Protein AF-A0A2T4DU81-F1 (afdb_monomer)

Foldseek 3Di:
DDKDALPDDDPVPDLFDWQDWDAAPVRHTQMTDTDPDNPWDWDDQPQKTWIDDPWKIKIKHKDQDDAQLLQVLLVRLLSVLVVCVVVVLWDWAEKEKAFEQLADQHPPPLWRGSVQSNLNSPLNNLCVNCPPCSVVDAFHAYFYWYDNHSMIMMMTMIGNWDKDFFAFPQEAAQQPDDCVLHPGGHHYGQWMWTDDPQWIKIWGHWFWCDGHHDRDDQDPVNGVLSSLVSVQRRFDCVRCVVVVDLAGFAQQQWQEKEKEFADPVCVVLCVVQVCLGYFPNRHYGYYYTHHNDNSIGMIMITMGIQPLTPDDPPDFPWDQDPLRATEAQEEEDAQWQAAPFFWPQDLSNRNQDDGDGDDLVNLLVVLVLLLNYYAHQEYEYHHHANLVDPCSLSSLVSNVVSCRHPFYEYEHCQQRCVVDDPSVLQRHQEYEHEQAPAHGHDPVSVVVNVVSCVVNVHYYHYHYDFWDFRWFDPAFDPDQVLLLVLLSSFNQLRYYWYDDPQWTASHSQLCCLCVVCVLVVHHQDDPDDGSNVQRTHRSPDPCRNVVVSCSSRDSHGRPSSRGTSRSVGDIDGGHTDDPVVSVVSRD

InterPro domains:
  IPR007197 Radical SAM [PF04055] (336-419)
  IPR007197 Radical SAM [SFLDS00029] (332-434)
  IPR013785 Aldolase-type TIM barrel [G3DSA:3.20.20.70] (327-574)
  IPR035959 RutC-like superfamily [G3DSA:3.30.1330.40] (178-309)
  IPR035959 RutC-like superfamily [SSF55298] (200-307)
  IPR049368 Chorismatase FkbO/Hyg5-like, N-terminal [PF21168] (32-158)
  IPR050377 Radical SAM PqqA peptide cyclase/Mycofactocin maturase MftC-like [PTHR11228] (330-419)
  IPR058240 Radical SAM superfamily [SSF102114] (329-511)

Secondary structure (DSSP, 8-state):
-EEEETTS--GGG--SPEEEEEE-TT--EEEEEE-SSS--EEEEETTEEEEE-SSEEEEEEEEE-SS-HHHHHHHHHHHHHHHHHT-TT-EEEEEEEEEETTTSPPSSTTSSSHHHHHHHHHHHHHHHHHGGGTTTSPPPEEEEEEESSSEEEEEEEEESS-EEEE--TTB--GGG--GGG-SS----BSEEEEEETTEEEEEEPPEESEEBTEE--SSHHHHHHHHHHHHHHHHSHHHHGGGT------GGGEEEEEEEES-GGGHHHHHHHHHTTS-TTSEEEEEE--BSSTT--EEEEEEEE-TTS-TTTT--SS-B-TTS-EEES-EEEEEES--SS-BTT-TT-TTTS-S-B--HHHHHHHHHHHHHHEEES-EEEEES-GGG-TTHHHHHHHHHHHT-SS-EEEEE-SSSGGG--HHHHHH-SEEEEEEETTBPPPHHHHHHHHHHHHHHT-EEEEEEESEEE--B-SSPP--HHHHHHHHHH-THHHH-EEEETTEEESSHHHHTHHHHHHHTT---EETTEEHHHHHEEETT-TTHHHHHHHHHH--SPPGGGGGB-TT-SPEEE--BPPHHHHHHHH-

Nearest PDB structures (foldseek):
  7wzv-assembly2_B  TM=9.233E-01  e=2.320E-24  Streptomyces spectabilis
  5a3k-assembly3_C  TM=8.845E-01  e=1.553E-24  Streptomyces hygroscopicus
  4bps-assembly1_A  TM=8.698E-01  e=5.854E-25  Streptomyces hygroscopicus subsp. ascomyceticus
  5ag3-assembly2_B  TM=8.848E-01  e=8.200E-24  Streptomyces hygroscopicus
  2fb2-assembly1_B  TM=7.141E-01  e=2.156E-06  Staphylococcus aureus

Organism: NCBI:txid1046115

Radius of gyration: 25.53 Å; Cα contacts (8 Å, |Δi|>4): 1236; chains: 1; bounding box: 63×50×70 Å

Mean predicted aligned error: 5.42 Å

Sequence (587 aa):
MEFITKSSESIEDIPLKVLRQTRSSESDLVDSWLSETEDVESAKHGVVDLKISPNGLFGEVEVNLSQDLEHHTFSAYEAIFNALHSFPDYQLLRIWNYVPQILAASENPDFKNNYEAFNSGRFKAFKKYFGPQFNTSMMPSASAVGSHSNCLRIEFLAVKSEITFLENKEQTAARNYSEKYGQRPPLFSRGAIYKNLQQTLLISSGTASVVGEDSIYSDLYDQLNQSILNLRILGSQFNLKRYAIDYGFALEDAVLLRTYYKNKEDEDFLRKYLKKLVSPDCKLSFMQADICRDELLVEIEAIFVKKGEFEQNGKEKYTLNDVGKIRTESFELHIAEHCNLRCRDCCNISPLNPQKFMSVAEIEEICKFLKDTIQPDLFKIAGGEPTLHPEIDEIIRVIKHYEIAPQIRVVSNGLLVHRMSEYFWQEIDQLTISNYKSAPVKQRSLDLIKEKAKQYGFVTNVKYVEQFNEIFVKEPFSDPTEIQRIYDDCWMRHRCHIIRNGRFYKCTRAAYMDDYLGILKIDPQLEHSTYSEADGLDITAPDFKEKALHYLNNKKPLDSCRYCLGVSGSLRDNVQLSKKEIKEMVE

Structure (mmCIF, N/CA/C/O backbone):
data_AF-A0A2T4DU81-F1
#
_entry.id   AF-A0A2T4DU81-F1
#
loop_
_atom_site.group_PDB
_atom_site.id
_atom_site.type_symbol
_atom_site.label_atom_id
_atom_site.label_alt_id
_atom_site.label_comp_id
_atom_site.label_asym_id
_atom_site.label_entity_id
_atom_site.label_seq_id
_atom_site.pdbx_PDB_ins_code
_atom_site.Cartn_x
_atom_site.Cartn_y
_atom_site.Cartn_z
_atom_site.occupancy
_atom_site.B_iso_or_equiv
_atom_site.auth_seq_id
_atom_site.auth_comp_id
_atom_site.auth_asym_id
_atom_site.auth_atom_id
_atom_site.pdbx_PDB_model_num
ATOM 1 N N . MET A 1 1 ? -1.756 -16.804 9.131 1.00 64.81 1 MET A N 1
ATOM 2 C CA . MET A 1 1 ? -3.143 -16.315 9.280 1.00 64.81 1 MET A CA 1
ATOM 3 C C . MET A 1 1 ? -3.796 -16.324 7.925 1.00 64.81 1 MET A C 1
ATOM 5 O O . MET A 1 1 ? -3.167 -15.898 6.962 1.00 64.81 1 MET A O 1
ATOM 9 N N . GLU A 1 2 ? -5.029 -16.796 7.876 1.00 70.75 2 GLU A N 1
ATOM 10 C CA . GLU A 1 2 ? -5.852 -16.823 6.674 1.00 70.75 2 GLU A CA 1
ATOM 11 C C . GLU A 1 2 ? -7.103 -15.967 6.901 1.00 70.75 2 GLU A C 1
ATOM 13 O O . GLU A 1 2 ? -7.563 -15.811 8.037 1.00 70.75 2 GLU A O 1
ATOM 18 N N . PHE A 1 3 ? -7.612 -15.360 5.827 1.00 73.69 3 PHE A N 1
ATOM 19 C CA . PHE A 1 3 ? -8.726 -14.418 5.880 1.00 73.69 3 PHE A CA 1
ATOM 20 C C . PHE A 1 3 ? -9.799 -14.804 4.870 1.00 73.69 3 PHE A C 1
ATOM 22 O O . PHE A 1 3 ? -9.515 -15.005 3.688 1.00 73.69 3 PHE A O 1
ATOM 29 N N . ILE A 1 4 ? -11.039 -14.822 5.342 1.00 72.75 4 ILE A N 1
ATOM 30 C CA . ILE A 1 4 ? -12.234 -15.083 4.542 1.00 72.75 4 ILE A CA 1
ATOM 31 C C . ILE A 1 4 ? -13.066 -13.805 4.538 1.00 72.75 4 ILE A C 1
ATOM 33 O O . ILE A 1 4 ? -13.260 -13.201 5.590 1.00 72.75 4 ILE A O 1
ATOM 37 N N . THR A 1 5 ? -13.576 -13.386 3.384 1.00 71.25 5 THR A N 1
ATOM 38 C CA . THR A 1 5 ? -14.564 -12.299 3.283 1.00 71.25 5 THR A CA 1
ATOM 39 C C . THR A 1 5 ? -15.827 -12.808 2.600 1.00 71.25 5 THR A C 1
ATOM 41 O O . THR A 1 5 ? -15.804 -13.867 1.979 1.00 71.25 5 THR A O 1
ATOM 44 N N . LYS A 1 6 ? -16.933 -12.050 2.666 1.00 64.06 6 LYS A N 1
ATOM 45 C CA . LYS A 1 6 ? -18.220 -12.403 2.018 1.00 64.06 6 LYS A CA 1
ATOM 46 C C . LYS A 1 6 ? -18.084 -12.854 0.550 1.00 64.06 6 LYS A C 1
ATOM 48 O O . LYS A 1 6 ? -18.947 -13.556 0.039 1.00 64.06 6 LYS A O 1
ATOM 53 N N . SER A 1 7 ? -17.027 -12.415 -0.135 1.00 54.06 7 SER A N 1
ATOM 54 C CA . SER A 1 7 ? -16.747 -12.704 -1.544 1.00 54.06 7 SER A CA 1
ATOM 55 C C . SER A 1 7 ? -15.852 -13.923 -1.805 1.00 54.06 7 SER A C 1
ATOM 57 O O . SER A 1 7 ? -15.567 -14.194 -2.968 1.00 54.06 7 SER A O 1
ATOM 59 N N . SER A 1 8 ? -15.361 -14.631 -0.784 1.00 52.91 8 SER A N 1
ATOM 60 C CA . SER A 1 8 ? -14.445 -15.765 -0.958 1.00 52.91 8 SER A CA 1
ATOM 61 C C . SER A 1 8 ? -14.829 -16.937 -0.057 1.00 52.91 8 SER A C 1
ATOM 63 O O . SER A 1 8 ? -14.656 -16.806 1.144 1.00 52.91 8 SER A O 1
ATOM 65 N N . GLU A 1 9 ? -15.274 -18.041 -0.666 1.00 52.75 9 GLU A N 1
ATOM 66 C CA . GLU A 1 9 ? -15.401 -19.410 -0.118 1.00 52.75 9 GLU A CA 1
ATOM 67 C C . GLU A 1 9 ? -16.228 -19.613 1.174 1.00 52.75 9 GLU A C 1
ATOM 69 O O . GLU A 1 9 ? -16.434 -18.719 1.993 1.00 52.75 9 GLU A O 1
ATOM 74 N N . SER A 1 10 ? -16.776 -20.823 1.335 1.00 54.06 10 SER A N 1
ATOM 75 C CA . SER A 1 10 ? -17.509 -21.217 2.543 1.00 54.06 10 SER A CA 1
ATOM 76 C C . SER A 1 10 ? -16.526 -21.465 3.688 1.00 54.06 10 SER A C 1
ATOM 78 O O . SER A 1 10 ? -15.567 -22.214 3.526 1.00 54.06 10 SER A O 1
ATOM 80 N N . ILE A 1 11 ? -16.782 -20.884 4.868 1.00 56.00 11 ILE A N 1
ATOM 81 C CA . ILE A 1 11 ? -15.981 -21.115 6.090 1.00 56.00 11 ILE A CA 1
ATOM 82 C C . ILE A 1 11 ? -15.944 -22.610 6.460 1.00 56.00 11 ILE A C 1
ATOM 84 O O . ILE A 1 11 ? -14.992 -23.063 7.087 1.00 56.00 11 ILE A O 1
ATOM 88 N N . GLU A 1 12 ? -16.973 -23.372 6.078 1.00 53.88 12 GLU A N 1
ATOM 89 C CA . GLU A 1 12 ? -17.149 -24.776 6.471 1.00 53.88 12 GLU A CA 1
ATOM 90 C C . GLU A 1 12 ? -16.145 -25.737 5.810 1.00 53.88 12 GLU A C 1
ATOM 92 O O . GLU A 1 12 ? -15.924 -26.823 6.340 1.00 53.88 12 GLU A O 1
ATOM 97 N N . ASP A 1 13 ? -15.490 -25.328 4.717 1.00 55.19 13 ASP A N 1
ATOM 98 C CA . ASP A 1 13 ? -14.557 -26.173 3.957 1.00 55.19 13 A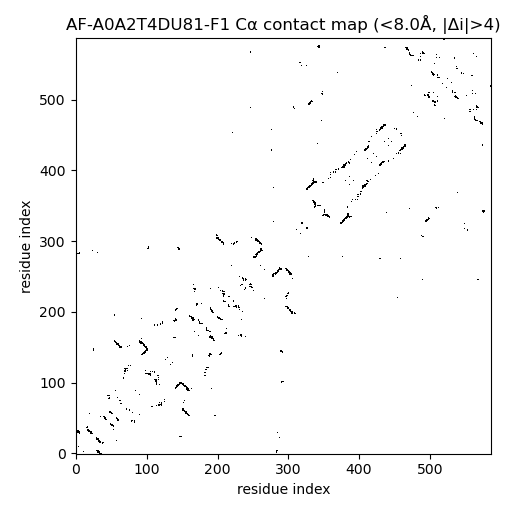SP A CA 1
ATOM 99 C C . ASP A 1 13 ? -13.080 -25.983 4.361 1.00 55.19 13 ASP A C 1
ATOM 101 O O . ASP A 1 13 ? -12.195 -26.654 3.825 1.00 55.19 13 ASP A O 1
ATOM 105 N N . ILE A 1 14 ? -12.787 -25.083 5.312 1.00 61.78 14 ILE A N 1
ATOM 106 C CA . ILE A 1 14 ? -11.414 -24.740 5.711 1.00 61.78 14 ILE A CA 1
ATOM 107 C C . ILE A 1 14 ? -11.088 -25.379 7.074 1.00 61.78 14 ILE A C 1
ATOM 109 O O . ILE A 1 14 ? -11.795 -25.133 8.051 1.00 61.78 14 ILE A O 1
ATOM 113 N N . PRO A 1 15 ? -10.003 -26.174 7.190 1.00 62.03 15 PRO A N 1
ATOM 114 C CA . PRO A 1 15 ? -9.690 -26.919 8.415 1.00 62.03 15 PRO A CA 1
ATOM 115 C C . PRO A 1 15 ? -9.264 -26.030 9.601 1.00 62.03 15 PRO A C 1
ATOM 117 O O . PRO A 1 15 ? -9.245 -26.481 10.745 1.00 62.03 15 PRO A O 1
ATOM 120 N N . LEU A 1 16 ? -8.953 -24.752 9.358 1.00 75.94 16 LEU A N 1
ATOM 121 C CA . LEU A 1 16 ? -8.487 -23.809 10.376 1.00 75.94 16 LEU A CA 1
ATOM 122 C C . LEU A 1 16 ? -9.626 -23.272 11.256 1.00 75.94 16 LEU A C 1
ATOM 124 O O . LEU A 1 16 ? -10.734 -22.988 10.801 1.00 75.94 16 LEU A O 1
ATOM 128 N N . LYS A 1 17 ? -9.337 -23.053 12.544 1.00 81.12 17 LYS A N 1
ATOM 129 C CA . LYS A 1 17 ? -10.319 -22.524 13.502 1.00 81.12 17 LYS A CA 1
ATOM 130 C C . LYS A 1 17 ? -10.507 -21.015 13.349 1.00 81.12 17 LYS A C 1
ATOM 132 O O . LYS A 1 17 ? -9.543 -20.253 13.284 1.00 81.12 17 LYS A O 1
ATOM 137 N N . VAL A 1 18 ? -11.761 -20.564 13.387 1.00 81.44 18 VAL A N 1
ATOM 138 C CA . VAL A 1 18 ? -12.114 -19.135 13.386 1.00 81.44 18 VAL A CA 1
ATOM 139 C C . VAL A 1 18 ? -11.687 -18.495 14.708 1.00 81.44 18 VAL A C 1
ATOM 141 O O . VAL A 1 18 ? -12.237 -18.819 15.762 1.00 81.44 18 VAL A O 1
ATOM 144 N N . LEU A 1 19 ? -10.768 -17.530 14.658 1.00 83.00 19 LEU A N 1
ATOM 145 C CA . LEU A 1 19 ? -10.415 -16.685 15.802 1.00 83.00 19 LEU A CA 1
ATOM 146 C C . LEU A 1 19 ? -11.426 -15.551 15.955 1.00 83.00 19 LEU A C 1
ATOM 148 O O . LEU A 1 19 ? -12.048 -15.395 17.000 1.00 83.00 19 LEU A O 1
ATOM 152 N N . ARG A 1 20 ? -11.678 -14.823 14.874 1.00 85.44 20 ARG A N 1
ATOM 153 C CA . ARG A 1 20 ? -12.503 -13.616 14.884 1.00 85.44 20 ARG A CA 1
ATOM 154 C C . ARG A 1 20 ? -13.483 -13.651 13.728 1.00 85.44 20 ARG A C 1
ATOM 156 O O . ARG A 1 20 ? -13.093 -14.010 12.622 1.00 85.44 20 ARG A O 1
ATOM 163 N N . GLN A 1 21 ? -14.719 -13.231 13.968 1.00 84.50 21 GLN A N 1
ATOM 164 C CA . GLN A 1 21 ? -15.744 -13.116 12.938 1.00 84.50 21 GLN A CA 1
ATOM 165 C C . GLN A 1 21 ? -16.418 -11.754 13.049 1.00 84.50 21 GLN A C 1
ATOM 167 O O . GLN A 1 21 ? -16.927 -11.390 14.101 1.00 84.50 21 GLN A O 1
ATOM 172 N N . THR A 1 22 ? -16.437 -10.997 11.957 1.00 83.38 22 THR A N 1
ATOM 173 C CA . THR A 1 22 ? -17.190 -9.744 11.879 1.00 83.38 22 THR A CA 1
ATOM 174 C C . THR A 1 22 ? -18.425 -9.955 11.036 1.00 83.38 22 THR A C 1
ATOM 176 O O . THR A 1 22 ? -18.355 -10.505 9.936 1.00 83.38 22 THR A O 1
ATOM 179 N N . ARG A 1 23 ? -19.555 -9.485 11.555 1.00 79.88 23 ARG A N 1
ATOM 180 C CA . ARG A 1 23 ? -20.828 -9.447 10.845 1.00 79.88 23 ARG A CA 1
ATOM 181 C C . ARG A 1 23 ? -21.338 -8.015 10.749 1.00 79.88 23 ARG A C 1
ATOM 183 O O . ARG A 1 23 ? -21.015 -7.189 11.605 1.00 79.88 23 ARG A O 1
ATOM 190 N N . SER A 1 24 ? -22.102 -7.733 9.701 1.00 76.50 24 SER A N 1
ATOM 191 C CA . SER A 1 24 ? -22.822 -6.471 9.548 1.00 76.50 24 SER A CA 1
ATOM 192 C C . SER A 1 24 ? -23.997 -6.400 10.531 1.00 76.50 24 SER A C 1
ATOM 194 O O . SER A 1 24 ? -24.346 -7.389 11.180 1.00 76.50 24 SER A O 1
ATOM 196 N N . SER A 1 25 ? -24.643 -5.236 10.618 1.00 65.94 25 SER A N 1
ATOM 197 C CA . SER A 1 25 ? -25.899 -5.059 11.362 1.00 65.94 25 SER A CA 1
ATOM 198 C C . SER A 1 25 ? -27.024 -5.978 10.866 1.00 65.94 25 SER A C 1
ATOM 200 O O . SER A 1 25 ? -27.863 -6.400 11.655 1.00 65.94 25 SER A O 1
ATOM 202 N N . GLU A 1 26 ? -27.008 -6.348 9.584 1.00 64.62 26 GLU A N 1
ATOM 203 C CA . GLU A 1 26 ? -27.942 -7.295 8.958 1.00 64.62 26 GLU A CA 1
ATOM 204 C C . GLU A 1 26 ? -27.509 -8.767 9.150 1.00 64.62 26 GLU A C 1
ATOM 206 O O . GLU A 1 26 ? -28.077 -9.674 8.553 1.00 64.62 26 GLU A O 1
ATOM 211 N N . SER A 1 27 ? -26.515 -9.026 10.013 1.00 69.56 27 SER A N 1
ATOM 212 C CA . SER A 1 27 ? -25.941 -10.348 10.325 1.00 69.56 27 SER A CA 1
ATOM 213 C C . SER A 1 27 ? -25.173 -11.041 9.190 1.00 69.56 27 SER A C 1
ATOM 215 O O . SER A 1 27 ? -24.688 -12.166 9.373 1.00 69.56 27 SER A O 1
ATOM 217 N N . ASP A 1 28 ? -24.966 -10.367 8.058 1.00 77.69 28 ASP A N 1
ATOM 218 C CA . ASP A 1 28 ? -24.117 -10.863 6.977 1.00 77.69 28 ASP A CA 1
ATOM 219 C C . ASP A 1 28 ? -22.659 -10.962 7.424 1.00 77.69 28 ASP A C 1
ATOM 221 O O . ASP A 1 28 ? -22.136 -10.058 8.075 1.00 77.69 28 ASP A O 1
ATOM 225 N N . LEU A 1 29 ? -21.969 -12.033 7.027 1.00 81.56 29 LEU A N 1
ATOM 226 C CA . LEU A 1 29 ? -20.525 -12.141 7.215 1.00 81.56 29 LEU A CA 1
ATOM 227 C C . LEU A 1 29 ? -19.815 -11.004 6.466 1.00 81.56 29 LEU A C 1
ATOM 229 O O . LEU A 1 29 ? -19.976 -10.865 5.257 1.00 81.56 29 LEU A O 1
ATOM 233 N N . VAL A 1 30 ? -18.998 -10.236 7.182 1.00 83.19 30 VAL A N 1
ATOM 234 C CA . VAL A 1 30 ? -18.098 -9.223 6.616 1.00 83.19 30 VAL A CA 1
ATOM 235 C C . VAL A 1 30 ? -16.747 -9.878 6.341 1.00 83.19 30 VAL A C 1
ATOM 237 O O . VAL A 1 30 ? -16.334 -10.002 5.186 1.00 83.19 30 VAL A O 1
ATOM 240 N N . ASP A 1 31 ? -16.108 -10.385 7.398 1.00 84.38 31 ASP A N 1
ATOM 241 C CA . ASP A 1 31 ? -14.886 -11.176 7.302 1.00 84.38 31 ASP A CA 1
ATOM 242 C C . ASP A 1 31 ? -14.674 -12.108 8.502 1.00 84.38 31 ASP A C 1
ATOM 244 O O . ASP A 1 31 ? -15.352 -12.023 9.529 1.00 84.38 31 ASP A O 1
ATOM 248 N N . SER A 1 32 ? -13.749 -13.049 8.346 1.00 83.94 32 SER A N 1
ATOM 249 C CA . SER A 1 32 ? -13.285 -13.949 9.395 1.00 83.94 32 SER A CA 1
ATOM 250 C C . SER A 1 32 ? -11.775 -14.104 9.344 1.00 83.94 32 SER A C 1
ATOM 252 O O . SER A 1 32 ? -11.180 -14.187 8.271 1.00 83.94 32 SER A O 1
ATOM 254 N N . TRP A 1 33 ? -11.168 -14.129 10.525 1.00 87.25 33 TRP A N 1
ATOM 255 C CA . TRP A 1 33 ? -9.744 -14.367 10.706 1.00 87.25 33 TRP A CA 1
ATOM 256 C C . TRP A 1 33 ? -9.580 -15.775 11.244 1.00 87.25 33 TRP A C 1
ATOM 258 O O . TRP A 1 33 ? -10.132 -16.108 12.299 1.00 87.25 33 TRP A O 1
ATOM 268 N N . LEU A 1 34 ? -8.824 -16.586 10.522 1.00 83.00 34 LEU A N 1
ATOM 269 C CA . LEU A 1 34 ? -8.538 -17.956 10.904 1.00 83.00 34 LEU A CA 1
ATOM 270 C C . LEU A 1 34 ? -7.192 -18.034 11.615 1.00 83.00 34 LEU A C 1
ATOM 272 O O . LEU A 1 34 ? -6.247 -17.303 11.285 1.00 83.00 34 LEU A O 1
ATOM 276 N N . SER A 1 35 ? -7.114 -18.938 12.587 1.00 81.06 35 SER A N 1
ATOM 277 C CA . SER A 1 35 ? -5.862 -19.262 13.256 1.00 81.06 35 SER A CA 1
ATOM 278 C C . SER A 1 35 ? -4.869 -19.867 12.274 1.00 81.06 35 SER A C 1
ATOM 280 O O . SER A 1 35 ? -5.226 -20.458 11.263 1.00 81.06 35 SER A O 1
ATOM 282 N N . GLU A 1 36 ? -3.592 -19.703 12.580 1.00 76.12 36 GLU A N 1
ATOM 283 C CA . GLU A 1 36 ? -2.492 -20.403 11.937 1.00 76.12 36 GLU A CA 1
ATOM 284 C C . GLU A 1 36 ? -2.455 -21.913 12.228 1.00 76.12 36 GLU A C 1
ATOM 286 O O . GLU A 1 36 ? -1.685 -22.619 11.581 1.00 76.12 36 GLU A O 1
ATOM 291 N N . THR A 1 37 ? -3.245 -22.399 13.191 1.00 77.44 37 THR A N 1
ATOM 292 C CA . THR A 1 37 ? -3.312 -23.806 13.606 1.00 77.44 37 THR A CA 1
ATOM 293 C C . THR A 1 37 ? -4.755 -24.242 13.889 1.00 77.44 37 THR A C 1
ATOM 295 O O . THR A 1 37 ? -5.669 -23.426 14.028 1.00 77.44 37 THR A O 1
ATOM 298 N N . GLU A 1 38 ? -4.967 -25.550 13.984 1.00 81.94 38 GLU A N 1
ATOM 299 C CA . GLU A 1 38 ? -6.204 -26.144 14.494 1.00 81.94 38 GLU A CA 1
ATOM 300 C C . GLU A 1 38 ? -6.274 -26.110 16.034 1.00 81.94 38 GLU A C 1
ATOM 302 O O . GLU A 1 38 ? -7.366 -26.190 16.604 1.00 81.94 38 GLU A O 1
ATOM 307 N N . ASP A 1 39 ? -5.127 -25.929 16.701 1.00 85.50 39 ASP A N 1
ATOM 308 C CA . ASP A 1 39 ? -4.973 -25.907 18.159 1.00 85.50 39 ASP A CA 1
ATOM 309 C C . ASP A 1 39 ? -5.425 -24.565 18.759 1.00 85.50 39 ASP A C 1
ATOM 311 O O . ASP A 1 39 ? -4.612 -23.724 19.155 1.00 85.50 39 ASP A O 1
ATOM 315 N N . VAL A 1 40 ? -6.742 -24.353 18.809 1.00 88.56 40 VAL A N 1
ATOM 316 C CA . VAL A 1 40 ? -7.354 -23.173 19.435 1.00 88.56 40 VAL A CA 1
ATOM 317 C C . VAL A 1 40 ? -8.243 -23.581 20.606 1.00 88.56 40 VAL A C 1
ATOM 319 O O . VAL A 1 40 ? -9.269 -24.237 20.424 1.00 88.56 40 VAL A O 1
ATOM 322 N N . GLU A 1 41 ? -7.884 -23.137 21.808 1.00 92.00 41 GLU A N 1
ATOM 323 C CA . GLU A 1 41 ? -8.688 -23.300 23.022 1.00 92.00 41 GLU A CA 1
ATOM 324 C C . GLU A 1 41 ? -9.630 -22.104 23.207 1.00 92.00 41 GLU A C 1
ATOM 326 O O . GLU A 1 41 ? -9.255 -20.961 22.953 1.00 92.00 41 GLU A O 1
ATOM 331 N N . SER A 1 42 ? -10.861 -22.353 23.659 1.00 93.56 42 SER A N 1
ATOM 332 C CA . SER A 1 42 ? -11.795 -21.296 24.064 1.00 93.56 42 SER A CA 1
ATOM 333 C C . SER A 1 42 ? -11.871 -21.220 25.585 1.00 93.56 42 SER A C 1
ATOM 335 O O . SER A 1 42 ? -12.065 -22.238 26.245 1.00 93.56 42 SER A O 1
ATOM 337 N N . ALA A 1 43 ? -11.764 -20.014 26.133 1.00 94.31 43 ALA A N 1
ATOM 338 C CA . ALA A 1 43 ? -11.831 -19.755 27.567 1.00 94.31 43 ALA A CA 1
ATOM 339 C C . ALA A 1 43 ? -12.683 -18.512 27.853 1.00 94.31 43 ALA A C 1
ATOM 341 O O . ALA A 1 43 ? -12.992 -17.733 26.953 1.00 94.31 43 ALA A O 1
ATOM 342 N N . LYS A 1 44 ? -13.055 -18.305 29.118 1.00 95.12 44 LYS A N 1
ATOM 343 C CA . LYS A 1 44 ? -13.755 -17.097 29.565 1.00 95.12 44 LYS A CA 1
ATOM 344 C C . LYS A 1 44 ? -13.104 -16.564 30.835 1.00 95.12 44 LYS A C 1
ATOM 346 O O . LYS A 1 44 ? -12.881 -17.322 31.776 1.00 95.12 44 LYS A O 1
ATOM 351 N N . HIS A 1 45 ? -12.822 -15.266 30.875 1.00 94.62 45 HIS A N 1
ATOM 352 C CA . HIS A 1 45 ? -12.267 -14.585 32.043 1.00 94.62 45 HIS A CA 1
ATOM 353 C C . HIS A 1 45 ? -13.189 -13.432 32.459 1.00 94.62 45 HIS A C 1
ATOM 355 O O . HIS A 1 45 ? -13.125 -12.321 31.930 1.00 94.62 45 HIS A O 1
ATOM 361 N N . GLY A 1 46 ? -14.084 -13.701 33.413 1.00 93.88 46 GLY A N 1
ATOM 362 C CA . GLY A 1 46 ? -15.153 -12.769 33.772 1.00 93.88 46 GLY A CA 1
ATOM 363 C C . GLY A 1 46 ? -16.120 -12.573 32.602 1.00 93.88 46 GLY A C 1
ATOM 364 O O . GLY A 1 46 ? -16.789 -13.517 32.189 1.00 93.88 46 GLY A O 1
ATOM 365 N N . VAL A 1 47 ? -16.184 -11.351 32.068 1.00 94.81 47 VAL A N 1
ATOM 366 C CA . VAL A 1 47 ? -17.009 -11.001 30.894 1.00 94.81 47 VAL A CA 1
ATOM 367 C C . VAL A 1 47 ? -16.258 -11.115 29.563 1.00 94.81 47 VAL A C 1
ATOM 369 O O . VAL A 1 47 ? -16.857 -10.881 28.523 1.00 94.81 47 VAL A O 1
ATOM 372 N N . VAL A 1 48 ? -14.965 -11.454 29.593 1.00 97.50 48 VAL A N 1
ATOM 373 C CA . VAL A 1 48 ? -14.126 -11.565 28.394 1.00 97.50 48 VAL A CA 1
ATOM 374 C C . VAL A 1 48 ? -14.182 -12.988 27.858 1.00 97.50 48 VAL A C 1
ATOM 376 O O . VAL A 1 48 ? -13.778 -13.919 28.558 1.00 97.50 48 VAL A O 1
ATOM 379 N N . ASP A 1 49 ? -14.639 -13.153 26.623 1.00 96.88 49 ASP A N 1
ATOM 380 C CA . ASP A 1 49 ? -14.526 -14.407 25.883 1.00 96.88 49 ASP A CA 1
ATOM 381 C C . ASP A 1 49 ? -13.173 -14.440 25.162 1.00 96.88 49 ASP A C 1
ATOM 383 O O . ASP A 1 49 ? -12.753 -13.450 24.565 1.00 96.88 49 ASP A O 1
ATOM 387 N N . LEU A 1 50 ? -12.455 -15.557 25.267 1.00 96.31 50 LEU A N 1
ATOM 388 C CA . LEU A 1 50 ? -11.071 -15.698 24.821 1.00 96.31 50 LEU A CA 1
ATOM 389 C C . LEU A 1 50 ? -10.924 -16.883 23.872 1.00 96.31 50 LEU A C 1
ATOM 391 O O . LEU A 1 50 ? -11.499 -17.950 24.091 1.00 96.31 50 LEU A O 1
ATOM 395 N N . LYS A 1 51 ? -10.077 -16.709 22.859 1.00 94.75 51 LYS A N 1
ATOM 396 C CA . LYS A 1 51 ? -9.549 -17.784 22.020 1.00 94.75 51 LYS A CA 1
ATOM 397 C C . LYS A 1 51 ? -8.031 -17.754 22.047 1.00 94.75 51 LYS A C 1
ATOM 399 O O . LYS A 1 51 ? -7.414 -16.727 21.762 1.00 94.75 51 LYS A O 1
ATOM 404 N N . ILE A 1 52 ? -7.443 -18.888 22.392 1.00 92.00 52 ILE A N 1
ATOM 405 C CA . ILE A 1 52 ? -6.025 -19.030 22.698 1.00 92.00 52 ILE A CA 1
ATOM 406 C C . ILE A 1 52 ? -5.416 -19.961 21.658 1.00 92.00 52 ILE A C 1
ATOM 408 O O . ILE A 1 52 ? -5.850 -21.097 21.513 1.00 92.00 52 ILE A O 1
ATOM 412 N N . SER A 1 53 ? -4.406 -19.472 20.951 1.00 87.50 53 SER A N 1
ATOM 413 C CA . SER A 1 53 ? -3.584 -20.238 20.011 1.00 87.50 53 SER A CA 1
ATOM 414 C C . SER A 1 53 ? -2.113 -20.172 20.449 1.00 87.50 53 SER A C 1
ATOM 416 O O . SER A 1 53 ? -1.771 -19.360 21.315 1.00 87.50 53 SER A O 1
ATOM 418 N N . PRO A 1 54 ? -1.200 -20.972 19.873 1.00 82.50 54 PRO A N 1
ATOM 419 C CA . PRO A 1 54 ? 0.212 -20.950 20.247 1.00 82.50 54 PRO A CA 1
ATOM 420 C C . PRO A 1 54 ? 0.880 -19.572 20.119 1.00 82.50 54 PRO A C 1
ATOM 422 O O . PRO A 1 54 ? 1.725 -19.243 20.963 1.00 82.50 54 PRO A O 1
ATOM 425 N N . ASN A 1 55 ? 0.496 -18.765 19.116 1.00 80.56 55 ASN A N 1
ATOM 426 C CA . ASN A 1 55 ? 1.129 -17.469 18.825 1.00 80.56 55 ASN A CA 1
ATOM 427 C C . ASN A 1 55 ? 0.226 -16.250 19.057 1.00 80.56 55 ASN A C 1
ATOM 429 O O . ASN A 1 55 ? 0.716 -15.118 19.002 1.00 80.56 55 ASN A O 1
ATOM 433 N N . GLY A 1 56 ? -1.064 -16.450 19.333 1.00 89.44 56 GLY A N 1
ATOM 434 C CA . GLY A 1 56 ? -2.032 -15.364 19.461 1.00 89.44 56 GLY A CA 1
ATOM 435 C C . GLY A 1 56 ? -3.101 -15.613 20.521 1.00 89.44 56 GLY A C 1
ATOM 436 O O . GLY A 1 56 ? -3.592 -16.728 20.689 1.00 89.44 56 GLY A O 1
ATOM 437 N N . LEU A 1 57 ? -3.485 -14.538 21.199 1.00 93.69 57 LEU A N 1
ATOM 438 C CA . LEU A 1 57 ? -4.618 -14.465 22.110 1.00 93.69 57 LEU A CA 1
ATOM 439 C C . LEU A 1 57 ? -5.627 -13.481 21.522 1.00 93.69 57 LEU A C 1
ATOM 441 O O . LEU A 1 57 ? -5.350 -12.284 21.433 1.00 93.69 57 LEU A O 1
ATOM 445 N N . PHE A 1 58 ? -6.782 -13.987 21.111 1.00 95.75 58 PHE A N 1
ATOM 446 C CA . PHE A 1 58 ? -7.911 -13.164 20.701 1.00 95.75 58 PHE A CA 1
ATOM 447 C C . PHE A 1 58 ? -8.910 -13.071 21.851 1.00 95.75 58 PHE A C 1
ATOM 449 O O . PHE A 1 58 ? -9.162 -14.068 22.529 1.00 95.75 58 PHE A O 1
ATOM 456 N N . GLY A 1 59 ? -9.498 -11.898 22.055 1.00 96.12 59 GLY A N 1
ATOM 457 C CA . GLY A 1 59 ? -10.554 -11.738 23.041 1.00 96.12 59 GLY A CA 1
ATOM 458 C C . GLY A 1 59 ? -11.615 -10.736 22.632 1.00 96.12 59 GLY A C 1
ATOM 459 O O . GLY A 1 59 ? -11.369 -9.837 21.828 1.00 96.12 59 GLY A O 1
ATOM 460 N N . GLU A 1 60 ? -12.794 -10.902 23.212 1.00 96.81 60 GLU A N 1
ATOM 461 C CA . GLU A 1 60 ? -13.972 -10.090 22.943 1.00 96.81 60 GLU A CA 1
ATOM 462 C C . GLU A 1 60 ? -14.726 -9.796 24.241 1.00 96.81 60 GLU A C 1
ATOM 464 O O . GLU A 1 60 ? -14.844 -10.644 25.128 1.00 96.81 60 GLU A O 1
ATOM 469 N N . VAL A 1 61 ? -15.224 -8.568 24.349 1.00 96.56 61 VAL A N 1
ATOM 470 C CA . VAL A 1 61 ? -16.166 -8.128 25.377 1.00 96.56 61 VAL A CA 1
ATOM 471 C C . VAL A 1 61 ? -17.318 -7.417 24.687 1.00 96.56 61 VAL A C 1
ATOM 473 O O . VAL A 1 61 ? -17.096 -6.485 23.911 1.00 96.56 61 VAL A O 1
ATOM 476 N N . GLU A 1 62 ? -18.543 -7.802 25.030 1.00 94.75 62 GLU A N 1
ATOM 477 C CA . GLU A 1 62 ? -19.757 -7.100 24.627 1.00 94.75 62 GLU A CA 1
ATOM 478 C C . GLU A 1 62 ? -20.518 -6.607 25.862 1.00 94.75 62 GLU A C 1
ATOM 480 O O . GLU A 1 62 ? -20.753 -7.352 26.815 1.00 94.75 62 GLU A O 1
ATOM 485 N N . VAL A 1 63 ? -20.894 -5.328 25.853 1.00 92.69 63 VAL A N 1
ATOM 486 C CA . VAL A 1 63 ? -21.600 -4.669 26.953 1.00 92.69 63 VAL A CA 1
ATOM 487 C C . VAL A 1 63 ? -22.838 -3.965 26.414 1.00 92.69 63 VAL A C 1
ATOM 489 O O . VAL A 1 63 ? -22.728 -3.023 25.631 1.00 92.69 63 VAL A O 1
ATOM 492 N N . ASN A 1 64 ? -24.021 -4.392 26.859 1.00 90.00 64 ASN A N 1
ATOM 493 C CA . ASN A 1 64 ? -25.274 -3.687 26.587 1.00 90.00 64 ASN A CA 1
ATOM 494 C C . ASN A 1 64 ? -25.270 -2.326 27.288 1.00 90.00 64 ASN A C 1
ATOM 496 O O . ASN A 1 64 ? -25.051 -2.261 28.499 1.00 90.00 64 ASN A O 1
ATOM 500 N N . LEU A 1 65 ? -25.548 -1.249 26.554 1.00 82.88 65 LEU A N 1
ATOM 501 C CA . LEU A 1 65 ? -25.673 0.065 27.166 1.00 82.88 65 LEU A CA 1
ATOM 502 C C . LEU A 1 65 ? -26.988 0.198 27.931 1.00 82.88 65 LEU A C 1
ATOM 504 O O . LEU A 1 65 ? -28.065 -0.093 27.406 1.00 82.88 65 LEU A O 1
ATOM 508 N N . SER A 1 66 ? -26.879 0.693 29.162 1.00 71.62 66 SER A N 1
ATOM 509 C CA . SER A 1 66 ? -28.005 1.229 29.926 1.00 71.62 66 SER A CA 1
ATOM 510 C C . SER A 1 66 ? -27.983 2.760 29.871 1.00 71.62 66 SER A C 1
ATOM 512 O O . SER A 1 66 ? -28.776 3.330 29.133 1.00 71.62 66 SER A O 1
ATOM 514 N N . GLN A 1 67 ? -27.048 3.394 30.592 1.00 70.38 67 GLN A N 1
ATOM 515 C CA . GLN A 1 67 ? -26.698 4.828 30.595 1.00 70.38 67 GLN A CA 1
ATOM 516 C C . GLN A 1 67 ? -25.204 4.970 30.966 1.00 70.38 67 GLN A C 1
ATOM 518 O O . GLN A 1 67 ? -24.642 4.041 31.538 1.00 70.38 67 GLN A O 1
ATOM 523 N N . ASP A 1 68 ? -24.544 6.093 30.670 1.00 87.50 68 ASP A N 1
ATOM 524 C CA . ASP A 1 68 ? -23.110 6.333 30.974 1.00 87.50 68 ASP A CA 1
ATOM 525 C C . ASP A 1 68 ? -22.117 5.429 30.199 1.00 87.50 68 ASP A C 1
ATOM 527 O O . ASP A 1 68 ? -21.523 4.470 30.710 1.00 87.50 68 ASP A O 1
ATOM 531 N N . LEU A 1 69 ? -21.907 5.763 28.922 1.00 93.62 69 LEU A N 1
ATOM 532 C CA . LEU A 1 69 ? -20.936 5.093 28.048 1.00 93.62 69 LEU A CA 1
ATOM 533 C C . LEU A 1 69 ? -19.491 5.185 28.572 1.00 93.62 69 LEU A C 1
ATOM 535 O O . LEU A 1 69 ? -18.696 4.274 28.328 1.00 93.62 69 LEU A O 1
ATOM 539 N N . GLU A 1 70 ? -19.135 6.248 29.298 1.00 96.06 70 GLU A N 1
ATOM 540 C CA . GLU A 1 70 ? -17.788 6.414 29.847 1.00 96.06 70 GLU A CA 1
ATOM 541 C C . GLU A 1 70 ? -17.481 5.304 30.860 1.00 96.06 70 GLU A C 1
ATOM 543 O O . GLU A 1 70 ? -16.445 4.635 30.765 1.00 96.06 70 GLU A O 1
ATOM 548 N N . HIS A 1 71 ? -18.401 5.070 31.799 1.00 95.44 71 HIS A N 1
ATOM 549 C CA . HIS A 1 71 ? -18.259 4.031 32.811 1.00 95.44 71 HIS A CA 1
ATOM 550 C C . HIS A 1 71 ? -18.240 2.625 32.205 1.00 95.44 71 HIS A C 1
ATOM 552 O O . HIS A 1 71 ? -17.370 1.819 32.545 1.00 95.44 71 HIS A O 1
ATOM 558 N N . HIS A 1 72 ? -19.150 2.331 31.271 1.00 95.94 72 HIS A N 1
ATOM 559 C CA . HIS A 1 72 ? -19.184 1.028 30.599 1.00 95.94 72 HIS A CA 1
ATOM 560 C C . HIS A 1 72 ? -17.895 0.769 29.810 1.00 95.94 72 HIS A C 1
ATOM 562 O O . HIS A 1 72 ? -17.343 -0.330 29.874 1.00 95.94 72 HIS A O 1
ATOM 568 N N . THR A 1 73 ? -17.361 1.796 29.141 1.00 97.62 73 THR A N 1
ATOM 569 C CA . THR A 1 73 ? -16.075 1.699 28.442 1.00 97.62 73 THR A CA 1
ATOM 570 C C . THR A 1 73 ? -14.932 1.423 29.417 1.00 97.62 73 THR A C 1
ATOM 572 O O . THR A 1 73 ? -14.122 0.529 29.172 1.00 97.62 73 THR A O 1
ATOM 575 N N . PHE A 1 74 ? -14.865 2.151 30.536 1.00 98.00 74 PHE A N 1
ATOM 576 C CA . PHE A 1 74 ? -13.835 1.940 31.555 1.00 98.00 74 PHE A CA 1
ATOM 577 C C . PHE A 1 74 ? -13.849 0.500 32.090 1.00 98.00 74 PHE A C 1
ATOM 579 O O . PHE A 1 74 ? -12.815 -0.169 32.087 1.00 98.00 74 PHE A O 1
ATOM 586 N N . SER A 1 75 ? -15.026 0.013 32.486 1.00 97.25 75 SER A N 1
ATOM 587 C CA . SER A 1 75 ? -15.221 -1.330 33.039 1.00 97.25 75 SER A CA 1
ATOM 588 C C . SER A 1 75 ? -14.891 -2.435 32.028 1.00 97.25 75 SER A C 1
ATOM 590 O O . SER A 1 75 ? -14.248 -3.422 32.387 1.00 97.25 75 SER A O 1
ATOM 592 N N . ALA A 1 76 ? -15.261 -2.261 30.754 1.00 97.81 76 ALA A N 1
ATOM 593 C CA . ALA A 1 76 ? -14.940 -3.212 29.689 1.00 97.81 76 ALA A CA 1
ATOM 594 C C . ALA A 1 76 ? -13.424 -3.318 29.449 1.00 97.81 76 ALA A C 1
ATOM 596 O O . ALA A 1 76 ? -12.875 -4.420 29.402 1.00 97.81 76 ALA A O 1
ATOM 597 N N . TYR A 1 77 ? -12.726 -2.181 29.368 1.00 98.56 77 TYR A N 1
ATOM 598 C CA . TYR A 1 77 ? -11.268 -2.175 29.240 1.00 98.56 77 TYR A CA 1
ATOM 599 C C . TYR A 1 77 ? -10.571 -2.748 30.479 1.00 98.56 77 TYR A C 1
ATOM 601 O O . TYR A 1 77 ? -9.594 -3.479 30.339 1.00 98.56 77 TYR A O 1
ATOM 609 N N . GLU A 1 78 ? -11.068 -2.469 31.687 1.00 98.00 78 GLU A N 1
ATOM 610 C CA . GLU A 1 78 ? -10.528 -3.072 32.908 1.00 98.00 78 GLU A CA 1
ATOM 611 C C . GLU A 1 78 ? -10.676 -4.601 32.897 1.00 98.00 78 GLU A C 1
ATOM 613 O O . GLU A 1 78 ? -9.734 -5.307 33.258 1.00 98.00 78 GLU A O 1
ATOM 618 N N . ALA A 1 79 ? -11.809 -5.128 32.424 1.00 98.00 79 ALA A N 1
ATOM 619 C CA . ALA A 1 79 ? -11.995 -6.567 32.261 1.00 98.00 79 ALA A CA 1
ATOM 620 C C . ALA A 1 79 ? -10.978 -7.172 31.278 1.00 98.00 79 ALA A C 1
ATOM 622 O O . ALA A 1 79 ? -10.375 -8.200 31.591 1.00 98.00 79 ALA A O 1
ATOM 623 N N . ILE A 1 80 ? -10.732 -6.510 30.139 1.00 98.19 80 ILE A N 1
ATOM 624 C CA . ILE A 1 80 ? -9.716 -6.922 29.154 1.00 98.19 80 ILE A CA 1
ATOM 625 C C . ILE A 1 80 ? -8.320 -6.941 29.784 1.00 98.19 80 ILE A C 1
ATOM 627 O O . ILE A 1 80 ? -7.608 -7.937 29.679 1.00 98.19 80 ILE A O 1
ATOM 631 N N . PHE A 1 81 ? -7.927 -5.871 30.475 1.00 97.38 81 PHE A N 1
ATOM 632 C CA . PHE A 1 81 ? -6.614 -5.792 31.115 1.00 97.38 81 PHE A CA 1
ATOM 633 C C . PHE A 1 81 ? -6.438 -6.828 32.230 1.00 97.38 81 PHE A C 1
ATOM 635 O O . PHE A 1 81 ? -5.374 -7.433 32.346 1.00 97.38 81 PHE A O 1
ATOM 642 N N . ASN A 1 82 ? -7.487 -7.101 33.007 1.00 96.50 82 ASN A N 1
ATOM 643 C CA . ASN A 1 82 ? -7.467 -8.161 34.013 1.00 96.50 82 ASN A CA 1
ATOM 644 C C . ASN A 1 82 ? -7.338 -9.553 33.385 1.00 96.50 82 ASN A C 1
ATOM 646 O O . ASN A 1 82 ? -6.605 -10.384 33.916 1.00 96.50 82 ASN A O 1
ATOM 650 N N . ALA A 1 83 ? -7.996 -9.801 32.249 1.00 96.50 83 ALA A N 1
ATOM 651 C CA . ALA A 1 83 ? -7.798 -11.037 31.500 1.00 96.50 83 ALA A CA 1
ATOM 652 C C . ALA A 1 83 ? -6.348 -11.153 31.006 1.00 96.50 83 ALA A C 1
ATOM 654 O O . ALA A 1 83 ? -5.726 -12.191 31.214 1.00 96.50 83 ALA A O 1
ATOM 655 N N . LEU A 1 84 ? -5.777 -10.080 30.444 1.00 94.88 84 LEU A N 1
ATOM 656 C CA . LEU A 1 84 ? -4.388 -10.043 29.965 1.00 94.88 84 LEU A CA 1
ATOM 657 C C . LEU A 1 84 ? -3.353 -10.306 31.069 1.00 94.88 84 LEU A C 1
ATOM 659 O O . LEU A 1 84 ? -2.337 -10.934 30.791 1.00 94.88 84 LEU A O 1
ATOM 663 N N . HIS A 1 85 ? -3.607 -9.915 32.323 1.00 94.00 85 HIS A N 1
ATOM 664 C CA . HIS A 1 85 ? -2.719 -10.263 33.444 1.00 94.00 85 HIS A CA 1
ATOM 665 C C . HIS A 1 85 ? -2.569 -11.778 33.662 1.00 94.00 85 HIS A C 1
ATOM 667 O O . HIS A 1 85 ? -1.536 -12.216 34.166 1.00 94.00 85 HIS A O 1
ATOM 673 N N . SER A 1 86 ? -3.558 -12.581 33.256 1.00 93.88 86 SER A N 1
ATOM 674 C CA . SER A 1 86 ? -3.463 -14.049 33.277 1.00 93.88 86 SER A CA 1
ATOM 675 C C . SER A 1 86 ? -2.563 -14.610 32.161 1.00 93.88 86 SER A C 1
ATOM 677 O O . SER A 1 86 ? -2.272 -15.803 32.154 1.00 93.88 86 SER A O 1
ATOM 679 N N . PHE A 1 87 ? -2.105 -13.764 31.230 1.00 93.81 87 PHE A N 1
ATOM 680 C CA . PHE A 1 87 ? -1.312 -14.120 30.052 1.00 93.81 87 PHE A CA 1
ATOM 681 C C . PHE A 1 87 ? -0.070 -13.212 29.928 1.00 93.81 87 PHE A C 1
ATOM 683 O O . PHE A 1 87 ? 0.055 -12.474 28.950 1.00 93.81 87 PHE A O 1
ATOM 690 N N . PRO A 1 88 ? 0.871 -13.254 30.893 1.00 91.75 88 PRO A N 1
ATOM 691 C CA . PRO A 1 88 ? 1.972 -12.286 30.990 1.00 91.75 88 PRO A CA 1
ATOM 692 C C . PRO A 1 88 ? 2.949 -12.309 29.803 1.00 91.75 88 PRO A C 1
ATOM 694 O O . PRO A 1 88 ? 3.624 -11.314 29.555 1.00 91.75 88 PRO A O 1
ATOM 697 N N . ASP A 1 89 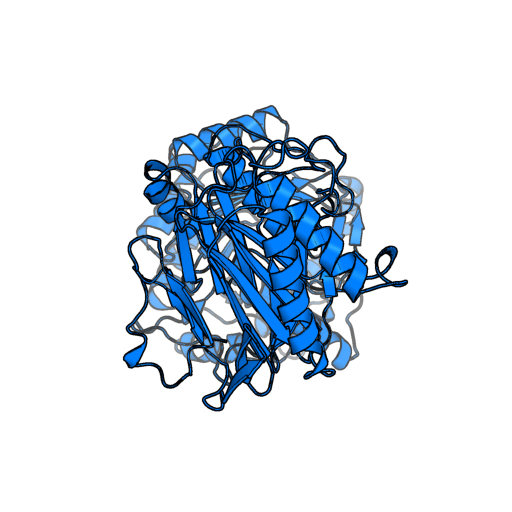? 3.004 -13.414 29.054 1.00 91.56 89 ASP A N 1
ATOM 698 C CA . ASP A 1 89 ? 3.851 -13.547 27.861 1.00 91.56 89 ASP A CA 1
ATOM 699 C C . ASP A 1 89 ? 3.244 -12.885 26.612 1.00 91.56 89 ASP A C 1
ATOM 701 O O . ASP A 1 89 ? 3.888 -12.835 25.565 1.00 91.56 89 ASP A O 1
ATOM 705 N N . TYR A 1 90 ? 1.998 -12.408 26.687 1.00 92.44 90 TYR A N 1
ATOM 706 C CA . TYR A 1 90 ? 1.300 -11.786 25.568 1.00 92.44 90 TYR A CA 1
ATOM 707 C C . TYR A 1 90 ? 1.307 -10.264 25.681 1.00 92.44 90 TYR A C 1
ATOM 709 O O . TYR A 1 90 ? 0.981 -9.676 26.711 1.00 92.44 90 TYR A O 1
ATOM 717 N N . GLN A 1 91 ? 1.604 -9.614 24.563 1.00 93.56 91 GLN A N 1
ATOM 718 C CA . GLN A 1 91 ? 1.567 -8.169 24.412 1.00 93.56 91 GLN A CA 1
ATOM 719 C C . GLN A 1 91 ? 0.372 -7.769 23.551 1.00 93.56 91 GLN A C 1
ATOM 721 O O . GLN A 1 91 ? 0.139 -8.329 22.479 1.00 93.56 91 GLN A O 1
ATOM 726 N N . LEU A 1 92 ? -0.392 -6.784 24.022 1.00 96.56 92 LEU A N 1
ATOM 727 C CA . LEU A 1 92 ? -1.572 -6.274 23.332 1.00 96.56 92 LEU A CA 1
ATOM 728 C C . LEU A 1 92 ? -1.172 -5.581 22.022 1.00 96.56 92 LEU A C 1
ATOM 730 O O . LEU A 1 92 ? -0.535 -4.533 22.048 1.00 96.56 92 LEU A O 1
ATOM 734 N N . LEU A 1 93 ? -1.563 -6.153 20.884 1.00 97.12 93 LEU A N 1
ATOM 735 C CA . LEU A 1 93 ? -1.171 -5.707 19.544 1.00 97.12 93 LEU A CA 1
ATOM 736 C C . LEU A 1 93 ? -2.202 -4.762 18.921 1.00 97.12 93 LEU A C 1
ATOM 738 O O . LEU A 1 93 ? -1.850 -3.692 18.408 1.00 97.12 93 LEU A O 1
ATOM 742 N N . ARG A 1 94 ? -3.474 -5.176 18.935 1.00 97.62 94 ARG A N 1
ATOM 743 C CA . ARG A 1 94 ? -4.563 -4.526 18.194 1.00 97.62 94 ARG A CA 1
ATOM 744 C C . ARG A 1 94 ? -5.860 -4.537 18.986 1.00 97.62 94 ARG A C 1
ATOM 746 O O . ARG A 1 94 ? -6.170 -5.540 19.618 1.00 97.62 94 ARG A O 1
ATOM 753 N N . ILE A 1 95 ? -6.635 -3.456 18.897 1.00 98.44 95 ILE A N 1
ATOM 754 C CA . ILE A 1 95 ? -7.983 -3.357 19.478 1.00 98.44 95 ILE A CA 1
ATOM 755 C C . ILE A 1 95 ? -8.979 -2.848 18.431 1.00 98.44 95 ILE A C 1
ATOM 757 O O . ILE A 1 95 ? -8.707 -1.858 17.755 1.00 98.44 95 ILE A O 1
ATOM 761 N N . TRP A 1 96 ? -10.147 -3.464 18.310 1.00 97.94 96 TRP A N 1
ATOM 762 C CA . TRP A 1 96 ? -11.263 -2.956 17.509 1.00 97.94 96 TRP A CA 1
ATOM 763 C C . TRP A 1 96 ? -12.398 -2.538 18.432 1.00 97.94 96 TRP A C 1
ATOM 765 O O . TRP A 1 96 ? -12.776 -3.289 19.326 1.00 97.94 96 TRP A O 1
ATOM 775 N N . ASN A 1 97 ? -12.926 -1.334 18.223 1.00 98.19 97 ASN A N 1
ATOM 776 C CA . ASN A 1 97 ? -14.002 -0.776 19.034 1.00 98.19 97 ASN A CA 1
ATOM 777 C C . ASN A 1 97 ? -15.205 -0.490 18.139 1.00 98.19 97 ASN A C 1
ATOM 779 O O . ASN A 1 97 ? -15.105 0.290 17.190 1.00 98.19 97 ASN A O 1
ATOM 783 N N . TYR A 1 98 ? -16.333 -1.102 18.470 1.00 96.44 98 TYR A N 1
ATOM 784 C CA . TYR A 1 98 ? -17.620 -0.861 17.836 1.00 96.44 98 TYR A CA 1
ATOM 785 C C . TYR A 1 98 ? -18.461 -0.059 18.819 1.00 96.44 98 TYR A C 1
ATOM 787 O O . TYR A 1 98 ? -19.027 -0.604 19.770 1.00 96.44 98 TYR A O 1
ATOM 795 N N . VAL A 1 99 ? -18.449 1.260 18.635 1.00 96.62 99 VAL A N 1
ATOM 796 C CA . VAL A 1 99 ? -19.039 2.214 19.571 1.00 96.62 99 VAL A CA 1
ATOM 797 C C . VAL A 1 99 ? -20.490 2.474 19.157 1.00 96.62 99 VAL A C 1
ATOM 799 O O . VAL A 1 99 ? -20.731 2.952 18.047 1.00 96.62 99 VAL A O 1
ATOM 802 N N . PRO A 1 100 ? -21.471 2.172 20.013 1.00 94.38 100 PRO A N 1
ATOM 803 C CA . PRO A 1 100 ? -22.883 2.365 19.703 1.00 94.38 100 PRO A CA 1
ATOM 804 C C . PRO A 1 100 ? -23.174 3.849 19.465 1.00 94.38 100 PRO A C 1
ATOM 806 O O . PRO A 1 100 ? -22.815 4.692 20.287 1.00 94.38 100 PRO A O 1
ATOM 809 N N . GLN A 1 101 ? -23.807 4.165 18.331 1.00 93.31 101 GLN A N 1
ATOM 810 C CA . GLN A 1 101 ? -24.205 5.533 17.966 1.00 93.31 101 GLN A CA 1
ATOM 811 C C . GLN A 1 101 ? -23.070 6.558 18.180 1.00 93.31 101 GLN A C 1
ATOM 813 O O . GLN A 1 101 ? -23.248 7.568 18.859 1.00 93.31 101 GLN A O 1
ATOM 818 N N . ILE A 1 102 ? -21.877 6.270 17.645 1.00 95.81 102 ILE A N 1
ATOM 819 C CA . ILE A 1 102 ? -20.612 6.977 17.940 1.00 95.81 102 ILE A CA 1
ATOM 820 C C . ILE A 1 102 ? -20.681 8.512 17.804 1.00 95.81 102 ILE A C 1
ATOM 822 O O . ILE A 1 102 ? -20.006 9.219 18.553 1.00 95.81 102 ILE A O 1
ATOM 826 N N . LEU A 1 103 ? -21.507 9.029 16.886 1.00 95.56 103 LEU A N 1
ATOM 827 C CA . LEU A 1 103 ? -21.679 10.464 16.624 1.00 95.56 103 LEU A CA 1
ATOM 828 C C . LEU A 1 103 ? -22.844 11.111 17.389 1.00 95.56 103 LEU A C 1
ATOM 830 O O . LEU A 1 103 ? -22.944 12.337 17.400 1.00 95.56 103 LEU A O 1
ATOM 834 N N . ALA A 1 104 ? -23.717 10.326 18.027 1.00 94.44 104 ALA A N 1
ATOM 835 C CA . ALA A 1 104 ? -24.855 10.865 18.766 1.00 94.44 104 ALA A CA 1
ATOM 836 C C . ALA A 1 104 ? -24.394 11.667 19.988 1.00 94.44 104 ALA A C 1
ATOM 838 O O . ALA A 1 104 ? -23.333 11.395 20.559 1.00 94.44 104 ALA A O 1
ATOM 839 N N . ALA A 1 105 ? -25.207 12.649 20.388 1.00 93.56 105 ALA A N 1
ATOM 840 C CA . ALA A 1 105 ? -24.967 13.433 21.593 1.00 93.56 105 ALA A CA 1
ATOM 841 C C . ALA A 1 105 ? -24.836 12.509 22.811 1.00 93.56 105 ALA A C 1
ATOM 843 O O . ALA A 1 105 ? -25.636 11.590 22.988 1.00 93.56 105 ALA A O 1
ATOM 844 N N . SER A 1 106 ? -23.819 12.757 23.635 1.00 91.25 106 SER A N 1
ATOM 845 C CA . SER A 1 106 ? -23.610 11.990 24.862 1.00 91.25 106 SER A CA 1
ATOM 846 C C . SER A 1 106 ? -24.675 12.351 25.896 1.00 91.25 106 SER A C 1
ATOM 848 O O . SER A 1 106 ? -25.059 13.512 26.032 1.00 91.25 106 SER A O 1
ATOM 850 N N . GLU A 1 107 ? -25.122 11.360 26.668 1.00 88.31 107 GLU A N 1
ATOM 851 C CA . GLU A 1 107 ? -26.003 11.585 27.822 1.00 88.31 107 GLU A CA 1
ATOM 852 C C . GLU A 1 107 ? -25.299 12.359 28.946 1.00 88.31 107 GLU A C 1
ATOM 854 O O . GLU A 1 107 ? -25.942 13.081 29.707 1.00 88.31 107 GLU A O 1
ATOM 859 N N . ASN A 1 108 ? -23.972 12.228 29.049 1.00 89.06 108 ASN A N 1
ATOM 860 C CA . ASN A 1 108 ? -23.164 13.053 29.936 1.00 89.06 108 ASN A CA 1
ATOM 861 C C . ASN A 1 108 ? -22.867 14.402 29.243 1.00 89.06 108 ASN A C 1
ATOM 863 O O . ASN A 1 108 ? -22.205 14.388 28.197 1.00 89.06 108 ASN A O 1
ATOM 867 N N . PRO A 1 109 ? -23.305 15.542 29.819 1.00 89.12 109 PRO A N 1
ATOM 868 C CA . PRO A 1 109 ? -23.166 16.870 29.216 1.00 89.12 109 PRO A CA 1
ATOM 869 C C . PRO A 1 109 ? -21.718 17.371 29.120 1.00 89.12 109 PRO A C 1
ATOM 871 O O . PRO A 1 109 ? -21.468 18.346 28.413 1.00 89.12 109 PRO A O 1
ATOM 874 N N . ASP A 1 110 ? -20.763 16.719 29.792 1.00 90.12 110 ASP A N 1
ATOM 875 C CA . ASP A 1 110 ? -19.336 17.044 29.682 1.00 90.12 110 ASP A CA 1
ATOM 876 C C . ASP A 1 110 ? -18.753 16.661 28.308 1.00 90.12 110 ASP A C 1
ATOM 878 O O . ASP A 1 110 ? -17.691 17.161 27.920 1.00 90.12 110 ASP A O 1
ATOM 882 N N . PHE A 1 111 ? -19.436 15.788 27.562 1.00 93.94 111 PHE A N 1
ATOM 883 C CA . PHE A 1 111 ? -18.986 15.266 26.274 1.00 93.94 111 PHE A CA 1
ATOM 884 C C . PHE A 1 111 ? -19.946 15.666 25.157 1.00 93.94 111 PHE A C 1
ATOM 886 O O . PHE A 1 111 ? -21.163 15.557 25.288 1.00 93.94 111 PHE A O 1
ATOM 893 N N . LYS A 1 112 ? -19.404 16.085 24.010 1.00 93.44 112 LYS A N 1
ATOM 894 C CA . LYS A 1 112 ? -20.234 16.504 22.868 1.00 93.44 112 LYS A CA 1
ATOM 895 C C . LYS A 1 112 ? -20.955 15.333 22.211 1.00 93.44 112 LYS A C 1
ATOM 897 O O . LYS A 1 112 ? -22.072 15.487 21.729 1.00 93.44 112 LYS A O 1
ATOM 902 N N . ASN A 1 113 ? -20.304 14.175 22.161 1.00 95.12 113 ASN A N 1
ATOM 903 C CA . ASN A 1 113 ? -20.827 12.968 21.537 1.00 95.12 113 ASN A CA 1
ATOM 904 C C . ASN A 1 113 ? -20.318 11.704 22.240 1.00 95.12 113 ASN A C 1
ATOM 906 O O . ASN A 1 113 ? -19.433 11.748 23.101 1.00 95.12 113 ASN A O 1
ATOM 910 N N . ASN A 1 114 ? -20.878 10.563 21.851 1.00 95.50 114 ASN A N 1
ATOM 911 C CA . ASN A 1 114 ? -20.512 9.258 22.392 1.00 95.50 114 ASN A CA 1
ATOM 912 C C . ASN A 1 114 ? -19.040 8.891 22.150 1.00 95.50 114 ASN A C 1
ATOM 914 O O . ASN A 1 114 ? -18.441 8.203 22.977 1.00 95.50 114 ASN A O 1
ATOM 918 N N . TYR A 1 115 ? -18.415 9.376 21.074 1.00 96.94 115 TYR A N 1
ATOM 919 C CA . TYR A 1 115 ? -16.987 9.165 20.839 1.00 96.94 115 TYR A CA 1
ATOM 920 C C . TYR A 1 115 ? -16.105 9.804 21.921 1.00 96.94 115 TYR A C 1
ATOM 922 O O . TYR A 1 115 ? -15.152 9.176 22.389 1.00 96.94 115 TYR A O 1
ATOM 930 N N . GLU A 1 116 ? -16.422 11.025 22.358 1.00 97.19 116 GLU A N 1
ATOM 931 C CA . GLU A 1 116 ? -15.712 11.693 23.455 1.00 97.19 116 GLU A CA 1
ATOM 932 C C . GLU A 1 116 ? -15.892 10.945 24.789 1.00 97.19 116 GLU A C 1
ATOM 934 O O . GLU A 1 116 ? -14.903 10.696 25.487 1.00 97.19 116 GLU A O 1
ATOM 939 N N . ALA A 1 117 ? -17.118 10.505 25.102 1.00 96.56 117 ALA A N 1
ATOM 940 C CA . ALA A 1 117 ? -17.405 9.711 26.301 1.00 96.56 117 ALA A CA 1
ATOM 941 C C . ALA A 1 117 ? -16.636 8.375 26.304 1.00 96.56 117 ALA A C 1
ATOM 943 O O . ALA A 1 117 ? -15.973 8.024 27.285 1.00 96.56 117 ALA A O 1
ATOM 944 N N . PHE A 1 118 ? -16.642 7.664 25.171 1.00 97.50 118 PHE A N 1
ATOM 945 C CA . PHE A 1 118 ? -15.849 6.452 24.959 1.00 97.50 118 PHE A CA 1
ATOM 946 C C . PHE A 1 118 ? -14.346 6.715 25.156 1.00 97.50 118 PHE A C 1
ATOM 948 O O .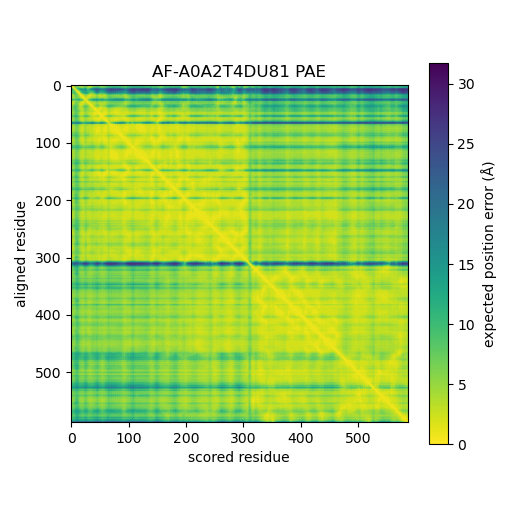 PHE A 1 118 ? -13.673 5.997 25.901 1.00 97.50 118 PHE A O 1
ATOM 955 N N . ASN A 1 119 ? -13.801 7.769 24.538 1.00 98.12 119 ASN A N 1
ATOM 956 C CA . ASN A 1 119 ? -12.385 8.115 24.676 1.00 98.12 119 ASN A CA 1
ATOM 957 C C . ASN A 1 119 ? -12.001 8.399 26.126 1.00 98.12 119 ASN A C 1
ATOM 959 O O . ASN A 1 119 ? -10.927 7.976 26.556 1.00 98.12 119 ASN A O 1
ATOM 963 N N . SER A 1 120 ? -12.870 9.062 26.890 1.00 97.81 120 SER A N 1
ATOM 964 C CA . SER A 1 120 ? -12.610 9.349 28.298 1.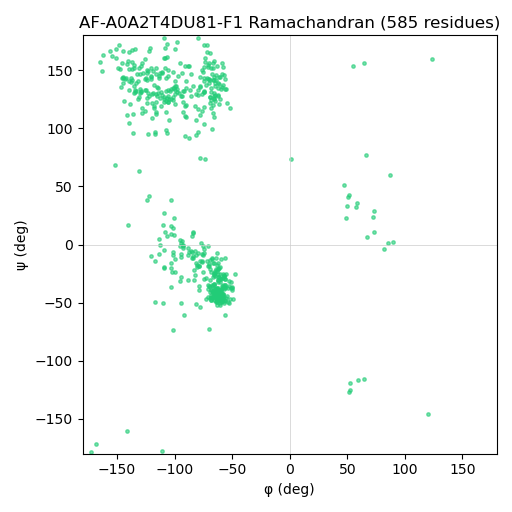00 97.81 120 SER A CA 1
ATOM 965 C C . SER A 1 120 ? -12.571 8.077 29.155 1.00 97.81 120 SER A C 1
ATOM 967 O O . SER A 1 120 ? -11.622 7.878 29.923 1.00 97.81 120 SER A O 1
ATOM 969 N N . GLY A 1 121 ? -13.516 7.152 28.957 1.00 97.88 121 GLY A N 1
ATOM 970 C CA . GLY A 1 121 ? -13.539 5.865 29.660 1.00 97.88 121 GLY A CA 1
ATOM 971 C C . GLY A 1 121 ? -12.310 5.015 29.336 1.00 97.88 121 GLY A C 1
ATOM 972 O O . GLY A 1 121 ? -11.621 4.519 30.233 1.00 97.88 121 GLY A O 1
ATOM 973 N N . ARG A 1 122 ? -11.957 4.945 28.047 1.00 98.25 122 ARG A N 1
ATOM 974 C CA . ARG A 1 122 ? -10.736 4.293 27.559 1.00 98.25 122 ARG A CA 1
ATOM 975 C C . ARG A 1 122 ? -9.481 4.915 28.171 1.00 98.25 122 ARG A C 1
ATOM 977 O O . ARG A 1 122 ? -8.602 4.197 28.641 1.00 98.25 122 ARG A O 1
ATOM 984 N N . PHE A 1 123 ? -9.402 6.244 28.209 1.00 98.31 123 PHE A N 1
ATOM 985 C CA . PHE A 1 123 ? -8.276 6.968 28.794 1.00 98.31 123 PHE A CA 1
ATOM 986 C C . PHE A 1 123 ? -8.088 6.626 30.274 1.00 98.31 123 PHE A C 1
ATOM 988 O O . PHE A 1 123 ? -6.973 6.319 30.700 1.00 98.31 123 PHE A O 1
ATOM 995 N N . LYS A 1 124 ? -9.177 6.631 31.055 1.00 98.31 124 LYS A N 1
ATOM 996 C CA . LYS A 1 124 ? -9.164 6.243 32.473 1.00 98.31 124 LYS A CA 1
ATOM 997 C C . LYS A 1 124 ? -8.639 4.812 32.654 1.00 98.31 124 LYS A C 1
ATOM 999 O O . LYS A 1 124 ? -7.793 4.590 33.522 1.00 98.31 124 LYS A O 1
ATOM 1004 N N . ALA A 1 125 ? -9.080 3.869 31.820 1.00 98.38 125 ALA A N 1
ATOM 1005 C CA . ALA A 1 125 ? -8.680 2.468 31.924 1.00 98.38 125 ALA A CA 1
ATOM 1006 C C . ALA A 1 125 ? -7.199 2.255 31.574 1.00 98.38 125 ALA A C 1
ATOM 1008 O O . ALA A 1 125 ? -6.466 1.655 32.357 1.00 98.38 125 ALA A O 1
ATOM 1009 N N . PHE A 1 126 ? -6.720 2.817 30.460 1.00 98.06 126 PHE A N 1
ATOM 1010 C CA . PHE A 1 126 ? -5.302 2.735 30.088 1.00 98.06 126 PHE A CA 1
ATOM 1011 C C . PHE A 1 126 ? -4.386 3.420 31.104 1.00 98.06 126 PHE A C 1
ATOM 1013 O O . PHE A 1 126 ? -3.314 2.901 31.419 1.00 98.06 126 PHE A O 1
ATOM 1020 N N . LYS A 1 127 ? -4.803 4.569 31.651 1.00 97.81 127 LYS A N 1
ATOM 1021 C CA . LYS A 1 127 ? -4.052 5.260 32.705 1.00 97.81 127 LYS A CA 1
ATOM 1022 C C . LYS A 1 127 ? -3.929 4.404 33.964 1.00 97.81 127 LYS A C 1
ATOM 1024 O O . LYS A 1 127 ? -2.860 4.373 34.566 1.00 97.81 127 LYS A O 1
ATOM 1029 N N . LYS A 1 128 ? -4.999 3.701 34.350 1.00 97.81 128 LYS A N 1
ATOM 1030 C CA . LYS A 1 128 ? -4.978 2.748 35.467 1.00 97.81 128 LYS A CA 1
ATOM 1031 C C . LYS A 1 128 ? -4.065 1.556 35.168 1.00 97.81 128 LYS A C 1
ATOM 1033 O O . LYS A 1 128 ? -3.253 1.213 36.017 1.00 97.81 128 LYS A O 1
ATOM 1038 N N . TYR A 1 129 ? -4.167 0.980 33.971 1.00 95.94 129 TYR A N 1
ATOM 1039 C CA . TYR A 1 129 ? -3.396 -0.194 33.554 1.00 95.94 129 TYR A CA 1
ATOM 1040 C C . TYR A 1 129 ? -1.885 0.060 33.520 1.00 95.94 129 TYR A C 1
ATOM 1042 O O . TYR A 1 129 ? -1.120 -0.659 34.152 1.00 95.94 129 TYR A O 1
ATOM 1050 N N . PHE A 1 130 ? -1.445 1.116 32.832 1.00 95.00 130 PHE A N 1
ATOM 1051 C CA . PHE A 1 130 ? -0.016 1.427 32.724 1.00 95.00 130 PHE A CA 1
ATOM 1052 C C . PHE A 1 130 ? 0.556 2.122 33.967 1.00 95.00 130 PHE A C 1
ATOM 1054 O O . PHE A 1 130 ? 1.776 2.158 34.150 1.00 95.00 130 PHE A O 1
ATOM 1061 N N . GLY A 1 131 ? -0.298 2.710 34.812 1.00 96.00 131 GLY A N 1
ATOM 1062 C CA . GLY A 1 131 ? 0.111 3.390 36.037 1.00 96.00 131 GLY A CA 1
ATOM 1063 C C . GLY A 1 131 ? 1.221 4.427 35.780 1.00 96.00 131 GLY A C 1
ATOM 1064 O O . GLY A 1 131 ? 1.067 5.278 34.898 1.00 96.00 131 GLY A O 1
ATOM 1065 N N . PRO A 1 132 ? 2.360 4.370 36.500 1.00 96.38 132 PRO A N 1
ATOM 1066 C CA . PRO A 1 132 ? 3.483 5.293 36.300 1.00 96.38 132 PRO A CA 1
ATOM 1067 C C . PRO A 1 132 ? 4.060 5.308 34.877 1.00 96.38 132 PRO A C 1
ATOM 1069 O O . PRO A 1 132 ? 4.627 6.318 34.464 1.00 96.38 132 PRO A O 1
ATOM 1072 N N . GLN A 1 133 ? 3.911 4.218 34.118 1.00 95.31 133 GLN A N 1
ATOM 1073 C CA . GLN A 1 133 ? 4.468 4.091 32.770 1.00 95.31 133 GLN A CA 1
ATOM 1074 C C . GLN A 1 133 ? 3.566 4.697 31.688 1.00 95.31 133 GLN A C 1
ATOM 1076 O O . GLN A 1 133 ? 3.990 4.819 30.546 1.00 95.31 133 GLN A O 1
ATOM 1081 N N . PHE A 1 134 ? 2.349 5.143 32.019 1.00 95.81 134 PHE A N 1
ATOM 1082 C CA . PHE A 1 134 ? 1.353 5.607 31.042 1.00 95.81 134 PHE A CA 1
ATOM 1083 C C . PHE A 1 134 ? 1.886 6.635 30.025 1.00 95.81 134 PHE A C 1
ATOM 1085 O O . PHE A 1 134 ? 1.558 6.583 28.837 1.00 95.81 134 PHE A O 1
ATOM 1092 N N . ASN A 1 135 ? 2.735 7.564 30.467 1.00 91.81 135 ASN A N 1
ATOM 1093 C CA . ASN A 1 135 ? 3.292 8.605 29.599 1.00 91.81 135 ASN A CA 1
ATOM 1094 C C . ASN A 1 135 ? 4.397 8.094 28.660 1.00 91.81 135 ASN A C 1
ATOM 1096 O O . ASN A 1 135 ? 4.621 8.699 27.616 1.00 91.81 135 ASN A O 1
ATOM 1100 N N . THR A 1 136 ? 5.065 6.995 29.008 1.00 92.38 136 THR A N 1
ATOM 1101 C CA . THR A 1 136 ? 6.169 6.404 28.235 1.00 92.38 136 THR A CA 1
ATOM 1102 C C . THR A 1 136 ? 5.750 5.168 27.444 1.00 92.38 136 THR A C 1
ATOM 1104 O O . THR A 1 136 ? 6.420 4.808 26.482 1.00 92.38 136 THR A O 1
ATOM 1107 N N . SER A 1 137 ? 4.647 4.519 27.820 1.00 92.06 137 SER A N 1
ATOM 1108 C CA . SER A 1 137 ? 4.109 3.358 27.114 1.00 92.06 137 SER A CA 1
ATOM 1109 C C . SER A 1 137 ? 3.561 3.756 25.747 1.00 92.06 137 SER A C 1
ATOM 1111 O O . SER A 1 137 ? 2.827 4.742 25.617 1.00 92.06 137 SER A O 1
ATOM 1113 N N . MET A 1 138 ? 3.893 2.960 24.734 1.00 90.62 138 MET A N 1
ATOM 1114 C CA . MET A 1 138 ? 3.241 3.016 23.428 1.00 90.62 138 MET A CA 1
ATOM 1115 C C . MET A 1 138 ? 1.858 2.370 23.516 1.00 90.62 138 MET A C 1
ATOM 1117 O O . MET A 1 138 ? 1.632 1.465 24.320 1.00 90.62 138 MET A O 1
ATOM 1121 N N . MET A 1 139 ? 0.922 2.870 22.713 1.00 95.50 139 MET A N 1
ATOM 1122 C CA . MET A 1 139 ? -0.448 2.368 22.700 1.00 95.50 139 MET A CA 1
ATOM 1123 C C . MET A 1 139 ? -0.593 1.295 21.617 1.00 95.50 139 MET A C 1
ATOM 1125 O O . MET A 1 139 ? 0.041 1.414 20.568 1.00 95.50 139 MET A O 1
ATOM 1129 N N . PRO A 1 140 ? -1.454 0.284 21.818 1.00 97.62 140 PRO A N 1
ATOM 1130 C CA . PRO A 1 140 ? -1.759 -0.671 20.766 1.00 97.62 140 PRO A CA 1
ATOM 1131 C C . PRO A 1 140 ? -2.331 0.032 19.533 1.00 97.62 140 PRO A C 1
ATOM 1133 O O . PRO A 1 140 ? -2.908 1.122 19.612 1.00 97.62 140 PRO A O 1
ATOM 1136 N N . SER A 1 141 ? -2.197 -0.613 18.379 1.00 98.12 141 SER A N 1
ATOM 1137 C CA . SER A 1 141 ? -2.933 -0.181 17.190 1.00 98.12 141 SER A CA 1
ATOM 1138 C C . SER A 1 141 ? -4.444 -0.340 17.430 1.00 98.12 141 SER A C 1
ATOM 1140 O O . SER A 1 141 ? -4.869 -1.240 18.163 1.00 98.12 141 SER A O 1
ATOM 1142 N N . ALA A 1 142 ? -5.281 0.543 16.878 1.00 98.38 142 ALA A N 1
ATOM 1143 C CA . ALA A 1 142 ? -6.720 0.504 17.131 1.00 98.38 142 ALA A CA 1
ATOM 1144 C C . ALA A 1 142 ? -7.592 1.120 16.024 1.00 98.38 142 ALA A C 1
ATOM 1146 O O . ALA A 1 142 ? -7.129 1.911 15.210 1.00 98.38 142 ALA A O 1
ATOM 1147 N N . SER A 1 143 ? -8.883 0.782 16.049 1.00 97.81 143 SER A N 1
ATOM 1148 C CA . SER A 1 143 ? -9.945 1.445 15.275 1.00 97.81 143 SER A CA 1
ATOM 1149 C C . SER A 1 143 ? -11.141 1.674 16.180 1.00 97.81 143 SER A C 1
ATOM 1151 O O . SER A 1 143 ? -11.345 0.918 17.136 1.00 97.81 143 SER A O 1
ATOM 1153 N N . ALA A 1 144 ? -11.921 2.706 15.887 1.00 97.69 144 ALA A N 1
ATOM 1154 C CA . ALA A 1 144 ? -13.181 2.970 16.560 1.00 97.69 144 ALA A CA 1
ATOM 1155 C C . ALA A 1 144 ? -14.196 3.468 15.534 1.00 97.69 144 ALA A C 1
ATOM 1157 O O . ALA A 1 144 ? -14.050 4.570 15.009 1.00 97.69 144 ALA A O 1
ATOM 1158 N N . VAL A 1 145 ? -15.207 2.647 15.273 1.00 97.19 145 VAL A N 1
ATOM 1159 C CA . VAL A 1 145 ? -16.281 2.943 14.321 1.00 97.19 145 VAL A CA 1
ATOM 1160 C C . VAL A 1 145 ? -17.634 2.807 14.997 1.00 97.19 145 VAL A C 1
ATOM 1162 O O . VAL A 1 145 ? -17.763 2.169 16.045 1.00 97.19 145 VAL A O 1
ATOM 1165 N N . GLY A 1 146 ? -18.638 3.429 14.400 1.00 95.69 146 GLY A N 1
ATOM 1166 C CA . GLY A 1 146 ? -20.015 3.357 14.841 1.00 95.69 146 GLY A CA 1
ATOM 1167 C C . GLY A 1 146 ? -20.593 1.960 14.692 1.00 95.69 146 GLY A C 1
ATOM 1168 O O . GLY A 1 146 ? -20.311 1.245 13.732 1.00 95.69 146 GLY A O 1
ATOM 1169 N N . SER A 1 147 ? -21.444 1.594 15.641 1.00 91.50 147 SER A N 1
ATOM 1170 C CA . SER A 1 147 ? -22.350 0.461 15.524 1.00 91.50 147 SER A CA 1
ATOM 1171 C C . SER A 1 147 ? -23.793 0.932 15.659 1.00 91.50 147 SER A C 1
ATOM 1173 O O . SER A 1 147 ? -24.094 1.824 16.456 1.00 91.50 147 SER A O 1
ATOM 1175 N N . HIS A 1 148 ? -24.690 0.294 14.906 1.00 84.19 148 HIS A N 1
ATOM 1176 C CA . HIS A 1 148 ? -26.137 0.469 15.047 1.00 84.19 148 HIS A CA 1
ATOM 1177 C C . HIS A 1 148 ? -26.722 -0.367 16.201 1.00 84.19 148 HIS A C 1
ATOM 1179 O O . HIS A 1 148 ? -27.891 -0.204 16.543 1.00 84.19 148 HIS A O 1
ATOM 1185 N N . SER A 1 149 ? -25.931 -1.262 16.810 1.00 84.06 149 SER A N 1
ATOM 1186 C CA . SER A 1 149 ? -26.316 -1.965 18.039 1.00 84.06 149 SER A CA 1
ATOM 1187 C C . SER A 1 149 ? -26.341 -1.016 19.236 1.00 84.06 149 SER A C 1
ATOM 1189 O O . SER A 1 149 ? -25.601 -0.038 19.269 1.00 84.06 149 SER A O 1
ATOM 1191 N N . ASN A 1 150 ? -27.105 -1.364 20.275 1.00 88.00 150 ASN A N 1
ATOM 1192 C CA . ASN A 1 150 ? -27.006 -0.709 21.586 1.00 88.00 150 ASN A CA 1
ATOM 1193 C C . ASN A 1 150 ? -25.887 -1.305 22.472 1.00 88.00 150 ASN A C 1
ATOM 1195 O O . ASN A 1 150 ? -25.804 -1.019 23.663 1.00 88.00 150 ASN A O 1
ATOM 1199 N N . CYS A 1 151 ? -25.042 -2.168 21.904 1.00 91.88 151 CYS A N 1
ATOM 1200 C CA . CYS A 1 151 ? -23.905 -2.773 22.589 1.00 91.88 151 CYS A CA 1
ATOM 1201 C C . CYS A 1 151 ? -22.603 -2.050 22.241 1.00 91.88 151 CYS A C 1
ATOM 1203 O O . CYS A 1 151 ? -22.334 -1.801 21.064 1.00 91.88 151 CYS A O 1
ATOM 1205 N N . LEU A 1 152 ? -21.774 -1.794 23.254 1.00 95.44 152 LEU A N 1
ATOM 1206 C CA . LEU A 1 152 ? -20.346 -1.556 23.085 1.00 95.44 152 LEU A CA 1
ATOM 1207 C C . LEU A 1 152 ? -19.652 -2.909 22.921 1.00 95.44 152 LEU A C 1
ATOM 1209 O O . LEU A 1 152 ? -19.650 -3.709 23.857 1.00 95.44 152 LEU A O 1
ATOM 1213 N N . ARG A 1 153 ? -19.044 -3.147 21.756 1.00 96.06 153 ARG A N 1
ATOM 1214 C CA . ARG A 1 153 ? -18.202 -4.328 21.519 1.00 96.06 153 ARG A CA 1
ATOM 1215 C C . ARG A 1 153 ? -16.743 -3.916 21.385 1.00 96.06 153 ARG A C 1
ATOM 1217 O O . ARG A 1 153 ? -16.414 -3.023 20.600 1.00 96.06 153 ARG A O 1
ATOM 1224 N N . ILE A 1 154 ? -15.875 -4.570 22.150 1.00 97.94 154 ILE A N 1
ATOM 1225 C CA . ILE A 1 154 ? -14.426 -4.381 22.109 1.00 97.94 154 ILE A CA 1
ATOM 1226 C C . ILE A 1 154 ? -13.779 -5.734 21.851 1.00 97.94 154 ILE A C 1
ATOM 1228 O O . ILE A 1 154 ? -13.936 -6.670 22.628 1.00 97.94 154 ILE A O 1
ATOM 1232 N N . GLU A 1 155 ? -13.019 -5.812 20.769 1.00 97.50 155 GLU A N 1
ATOM 1233 C CA . GLU A 1 155 ? -12.232 -6.985 20.403 1.00 97.50 155 GLU A CA 1
ATOM 1234 C C . GLU A 1 155 ? -10.749 -6.645 20.509 1.00 97.50 155 GLU A C 1
ATOM 1236 O O . GLU A 1 155 ? -10.345 -5.516 20.218 1.00 97.50 155 GLU A O 1
ATOM 1241 N N . PHE A 1 156 ? -9.911 -7.614 20.861 1.00 97.38 156 PHE A N 1
ATOM 1242 C CA . PHE A 1 156 ? -8.469 -7.424 20.873 1.00 97.38 156 PHE A CA 1
ATOM 1243 C C . PHE A 1 156 ? -7.698 -8.640 20.376 1.00 97.38 156 PHE A C 1
ATOM 1245 O O . PHE A 1 156 ? -8.154 -9.778 20.447 1.00 97.38 156 PHE A O 1
ATOM 1252 N N . LEU A 1 157 ? -6.490 -8.368 19.892 1.00 96.12 157 LEU A N 1
ATOM 1253 C CA . LEU A 1 157 ? -5.479 -9.359 19.565 1.00 96.12 157 LEU A CA 1
ATOM 1254 C C . LEU A 1 157 ? -4.214 -9.039 20.358 1.00 96.12 157 LEU A C 1
ATOM 1256 O O . LEU A 1 157 ? -3.737 -7.902 20.342 1.00 96.12 157 LEU A O 1
ATOM 1260 N N . ALA A 1 158 ? -3.666 -10.047 21.022 1.00 95.88 158 ALA A N 1
ATOM 1261 C CA . ALA A 1 158 ? -2.374 -10.007 21.683 1.00 95.88 158 ALA A CA 1
ATOM 1262 C C . ALA A 1 158 ? -1.477 -11.136 21.158 1.00 95.88 158 ALA A C 1
ATOM 1264 O O . ALA A 1 158 ? -1.965 -12.185 20.741 1.00 95.88 158 ALA A O 1
ATOM 1265 N N . VAL A 1 159 ? -0.165 -10.914 21.150 1.00 94.50 159 VAL A N 1
ATOM 1266 C CA . VAL A 1 159 ? 0.829 -11.832 20.567 1.00 94.50 159 VAL A CA 1
ATOM 1267 C C . VAL A 1 159 ? 2.037 -11.971 21.482 1.00 94.50 159 VAL A C 1
ATOM 1269 O O . VAL A 1 159 ? 2.312 -11.079 22.279 1.00 94.50 159 VAL A O 1
ATOM 1272 N N . LYS A 1 160 ? 2.776 -13.076 21.360 1.00 91.62 160 LYS A N 1
ATOM 1273 C CA . LYS A 1 160 ? 4.026 -13.293 22.116 1.00 91.62 160 LYS A CA 1
ATOM 1274 C C . LYS A 1 160 ? 5.249 -12.630 21.483 1.00 91.62 160 LYS A C 1
ATOM 1276 O O . LYS A 1 160 ? 6.261 -12.425 22.143 1.00 91.62 160 LYS A O 1
ATOM 1281 N N . SER A 1 161 ? 5.186 -12.350 20.183 1.00 91.56 161 SER A N 1
ATOM 1282 C CA . SER A 1 161 ? 6.282 -11.717 19.451 1.00 91.56 161 SER A CA 1
ATOM 1283 C C . SER A 1 161 ? 6.482 -10.272 19.892 1.00 91.56 161 SER A C 1
ATOM 1285 O O . SER A 1 161 ? 5.508 -9.589 20.204 1.00 91.56 161 SER A O 1
ATOM 1287 N N . GLU A 1 162 ? 7.710 -9.771 19.783 1.00 93.69 162 GLU A N 1
ATOM 1288 C CA . GLU A 1 162 ? 7.981 -8.343 19.938 1.00 93.69 162 GLU A CA 1
ATOM 1289 C C . GLU A 1 162 ? 7.156 -7.498 18.959 1.00 93.69 162 GLU A C 1
ATOM 1291 O O . GLU A 1 162 ? 6.949 -7.873 17.798 1.00 93.69 162 GLU A O 1
ATOM 1296 N N . ILE A 1 163 ? 6.700 -6.342 19.446 1.00 96.88 163 ILE A N 1
ATOM 1297 C CA . ILE A 1 163 ? 5.857 -5.414 18.699 1.00 96.88 163 ILE A CA 1
ATOM 1298 C C . ILE A 1 163 ? 6.565 -4.070 18.578 1.00 96.88 163 ILE A C 1
ATOM 1300 O O . ILE A 1 163 ? 6.972 -3.467 19.569 1.00 96.88 163 ILE A O 1
ATOM 1304 N N . THR A 1 164 ? 6.648 -3.556 17.354 1.00 97.75 164 THR A N 1
ATOM 1305 C CA . THR A 1 164 ? 7.055 -2.174 17.088 1.00 97.75 164 THR A CA 1
ATOM 1306 C C . THR A 1 164 ? 5.829 -1.349 16.724 1.00 97.75 164 THR A C 1
ATOM 1308 O O . THR A 1 164 ? 5.290 -1.483 15.626 1.00 97.75 164 THR A O 1
ATOM 1311 N N . PHE A 1 165 ? 5.382 -0.484 17.634 1.00 98.00 165 PHE A N 1
ATOM 1312 C CA . PHE A 1 165 ? 4.290 0.453 17.365 1.00 98.00 165 PHE A CA 1
ATOM 1313 C C . PHE A 1 165 ? 4.770 1.648 16.548 1.00 98.00 165 PHE A C 1
ATOM 1315 O O . PHE A 1 165 ? 5.812 2.243 16.825 1.00 98.00 165 PHE A O 1
ATOM 1322 N N . LEU A 1 166 ? 3.978 2.006 15.545 1.00 98.06 166 LEU A N 1
ATOM 1323 C CA . LEU A 1 166 ? 4.321 3.008 14.550 1.00 98.06 166 LEU A CA 1
ATOM 1324 C C . LEU A 1 166 ? 3.419 4.229 14.660 1.00 98.06 166 LEU A C 1
ATOM 1326 O O . LEU A 1 166 ? 2.207 4.119 14.839 1.00 98.06 166 LEU A O 1
ATOM 1330 N N . GLU A 1 167 ? 4.011 5.391 14.425 1.00 97.75 167 GLU A N 1
ATOM 1331 C CA . GLU A 1 167 ? 3.305 6.630 14.132 1.00 97.75 167 GLU A CA 1
ATOM 1332 C C . GLU A 1 167 ? 3.489 6.989 12.654 1.00 97.75 167 GLU A C 1
ATOM 1334 O O . GLU A 1 167 ? 4.400 6.510 11.971 1.00 97.75 167 GLU A O 1
ATOM 1339 N N . ASN A 1 168 ? 2.610 7.846 12.146 1.00 95.31 168 ASN A N 1
ATOM 1340 C CA . ASN A 1 168 ? 2.691 8.371 10.790 1.00 95.31 168 ASN A CA 1
ATOM 1341 C C . ASN A 1 168 ? 3.278 9.782 10.851 1.00 95.31 168 ASN A C 1
ATOM 1343 O O . ASN A 1 168 ? 2.738 10.636 11.543 1.00 95.31 168 ASN A O 1
ATOM 1347 N N . LYS A 1 169 ? 4.373 10.041 10.130 1.00 90.69 169 LYS A N 1
ATOM 1348 C CA . LYS A 1 169 ? 5.058 11.344 10.158 1.00 90.69 169 LYS A CA 1
ATOM 1349 C C . LYS A 1 169 ? 4.182 12.547 9.774 1.00 90.69 169 LYS A C 1
ATOM 1351 O O . LYS A 1 169 ? 4.462 13.638 10.250 1.00 90.69 169 LYS A O 1
ATOM 1356 N N . GLU A 1 170 ? 3.145 12.355 8.956 1.00 93.62 170 GLU A N 1
ATOM 1357 C CA . GLU A 1 170 ? 2.243 13.438 8.527 1.00 93.62 170 GLU A CA 1
ATOM 1358 C C . GLU A 1 170 ? 1.007 13.562 9.435 1.00 93.62 170 GLU A C 1
ATOM 1360 O O . GLU A 1 170 ? 0.115 14.364 9.164 1.00 93.62 170 GLU A O 1
ATOM 1365 N N . GLN A 1 171 ? 0.913 12.762 10.503 1.00 97.31 171 GLN A N 1
ATOM 1366 C CA . GLN A 1 171 ? -0.200 12.786 11.448 1.00 97.31 171 GLN A CA 1
ATOM 1367 C C . GLN A 1 171 ? 0.325 12.994 12.866 1.00 97.31 171 GLN A C 1
ATOM 1369 O O . GLN A 1 171 ? 1.230 12.303 13.329 1.00 97.31 171 GLN A O 1
ATOM 1374 N N . THR A 1 172 ? -0.297 13.908 13.602 1.00 97.69 172 THR A N 1
ATOM 1375 C CA . THR A 1 172 ? -0.070 14.031 15.039 1.00 97.69 172 THR A CA 1
ATOM 1376 C C . THR A 1 172 ? -0.434 12.693 15.689 1.00 97.69 172 THR A C 1
ATOM 1378 O O . THR A 1 172 ? -1.453 12.077 15.347 1.00 97.69 172 THR A O 1
ATOM 1381 N N . ALA A 1 173 ? 0.408 12.206 16.602 1.00 97.25 173 ALA A N 1
ATOM 1382 C CA . ALA A 1 173 ? 0.097 11.002 17.368 1.00 97.25 173 ALA A CA 1
ATOM 1383 C C . ALA A 1 173 ? -1.242 11.204 18.091 1.00 97.25 173 ALA A C 1
ATOM 1385 O O . ALA A 1 173 ? -1.457 12.256 18.692 1.00 97.25 173 ALA A O 1
ATOM 1386 N N . ALA A 1 174 ? -2.143 10.221 18.042 1.00 97.06 174 ALA A N 1
ATOM 1387 C CA . ALA A 1 174 ? -3.526 10.412 18.493 1.00 97.06 174 ALA A CA 1
ATOM 1388 C C . ALA A 1 174 ? -3.617 10.844 19.969 1.00 97.06 174 ALA A C 1
ATOM 1390 O O . ALA A 1 174 ? -4.410 11.715 20.315 1.00 97.06 174 ALA A O 1
ATOM 1391 N N . ARG A 1 175 ? -2.712 10.324 20.811 1.00 95.81 175 ARG A N 1
ATOM 1392 C CA . ARG A 1 175 ? -2.575 10.687 22.234 1.00 95.81 175 ARG A CA 1
ATOM 1393 C C . ARG A 1 175 ? -2.205 12.156 22.490 1.00 95.81 175 ARG A C 1
ATOM 1395 O O . ARG A 1 175 ? -2.312 12.604 23.625 1.00 95.81 175 ARG A O 1
ATOM 1402 N N . ASN A 1 176 ? -1.727 12.859 21.464 1.00 96.44 176 ASN A N 1
ATOM 1403 C CA . ASN A 1 176 ? -1.288 14.253 21.510 1.00 96.44 176 ASN A CA 1
ATOM 1404 C C . ASN A 1 176 ? -2.268 15.192 20.786 1.00 96.44 176 ASN A C 1
ATOM 1406 O O . ASN A 1 176 ? -1.915 16.339 20.526 1.00 96.44 176 ASN A O 1
ATOM 1410 N N . TYR A 1 177 ? -3.461 14.715 20.412 1.00 97.31 177 TYR A N 1
ATOM 1411 C CA . TYR A 1 177 ? -4.501 15.580 19.856 1.00 97.31 177 TYR A CA 1
ATOM 1412 C C . TYR A 1 177 ? -4.903 16.663 20.854 1.00 97.31 177 TYR A C 1
ATOM 1414 O O . TYR A 1 177 ? -4.943 16.435 22.065 1.00 97.31 177 TYR A O 1
ATOM 1422 N N . SER A 1 178 ? -5.192 17.844 20.320 1.00 96.69 178 SER A N 1
ATOM 1423 C CA . SER A 1 178 ? -5.655 18.984 21.095 1.00 96.69 178 SER A CA 1
ATOM 1424 C C . SER A 1 178 ? -7.092 18.783 21.585 1.00 96.69 178 SER A C 1
ATOM 1426 O O . SER A 1 178 ? -7.851 17.957 21.069 1.00 96.69 178 SER A O 1
ATOM 1428 N N . GLU A 1 179 ? -7.508 19.615 22.541 1.00 94.62 179 GLU A N 1
ATOM 1429 C CA . GLU A 1 179 ? -8.879 19.620 23.076 1.00 94.62 179 GLU A CA 1
ATOM 1430 C C . GLU A 1 179 ? -9.946 19.987 22.027 1.00 94.62 179 GLU A C 1
ATOM 1432 O O . GLU A 1 179 ? -11.145 19.843 22.273 1.00 94.62 179 GLU A O 1
ATOM 1437 N N . LYS A 1 180 ? -9.527 20.400 20.818 1.00 92.94 180 LYS A N 1
ATOM 1438 C CA . LYS A 1 180 ? -10.403 20.590 19.654 1.00 92.94 180 LYS A CA 1
ATOM 1439 C C . LYS A 1 180 ? -11.292 19.368 19.402 1.00 92.94 180 LYS A C 1
ATOM 1441 O O . LYS A 1 180 ? -12.457 19.538 19.043 1.00 92.94 180 LYS A O 1
ATOM 1446 N N . TYR A 1 181 ? -10.754 18.163 19.609 1.00 90.06 181 TYR A N 1
ATOM 1447 C CA . TYR A 1 181 ? -11.417 16.884 19.325 1.00 90.06 181 TYR A CA 1
ATOM 1448 C C . TYR A 1 181 ? -11.952 16.162 20.571 1.00 90.06 181 TYR A C 1
ATOM 1450 O O . TYR A 1 181 ? -12.250 14.970 20.504 1.00 90.06 181 TYR A O 1
ATOM 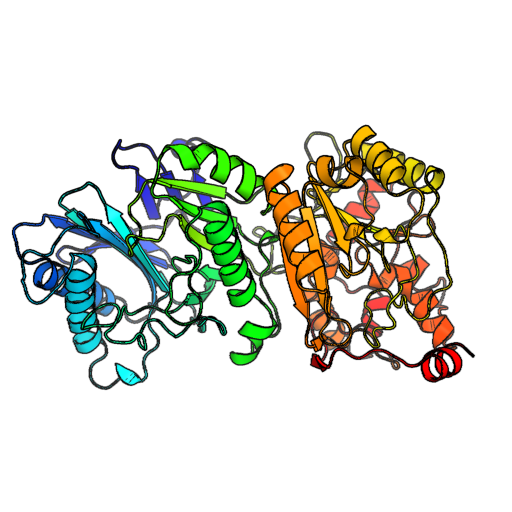1458 N N . GLY A 1 182 ? -12.066 16.878 21.691 1.00 91.06 182 GLY A N 1
ATOM 1459 C CA . GLY A 1 182 ? -12.599 16.366 22.950 1.00 91.06 182 GLY A CA 1
ATOM 1460 C C . GLY A 1 182 ? -11.623 16.530 24.110 1.00 91.06 182 GLY A C 1
ATOM 1461 O O . GLY A 1 182 ? -10.417 16.663 23.921 1.00 91.06 182 GLY A O 1
ATOM 1462 N N . GLN A 1 183 ? -12.147 16.491 25.337 1.00 91.25 183 GLN A N 1
ATOM 1463 C CA . GLN A 1 183 ? -11.351 16.708 26.554 1.00 91.25 183 GLN A CA 1
ATOM 1464 C C . GLN A 1 183 ? -10.247 15.655 26.763 1.00 91.25 183 GLN A C 1
ATOM 1466 O O . GLN A 1 183 ? -9.243 15.908 27.431 1.00 91.25 183 GLN A O 1
ATOM 1471 N N . ARG A 1 184 ? -10.452 14.436 26.247 1.00 95.94 184 ARG A N 1
ATOM 1472 C CA . ARG A 1 184 ? -9.497 13.328 26.339 1.00 95.94 184 ARG A CA 1
ATOM 1473 C C . ARG A 1 184 ? -9.126 12.846 24.941 1.00 95.94 184 ARG A C 1
ATOM 1475 O O . ARG A 1 184 ? -10.027 12.511 24.171 1.00 95.94 184 ARG A O 1
ATOM 1482 N N . PRO A 1 185 ? -7.824 12.761 24.621 1.00 96.62 185 PRO A N 1
ATOM 1483 C CA . PRO A 1 185 ? -7.397 12.324 23.307 1.00 96.62 185 PRO A CA 1
ATOM 1484 C C . PRO A 1 185 ? -7.659 10.821 23.121 1.00 96.62 185 PRO A C 1
ATOM 1486 O O . PRO A 1 185 ? -7.622 10.053 24.092 1.00 96.62 185 PRO A O 1
ATOM 1489 N N . PRO A 1 186 ? -7.856 10.363 21.876 1.00 97.12 186 PRO A N 1
ATOM 1490 C CA . PRO A 1 186 ? -7.825 8.945 21.556 1.00 97.12 186 PRO A CA 1
ATOM 1491 C C . PRO A 1 186 ? -6.470 8.314 21.923 1.00 97.12 186 PRO A C 1
ATOM 1493 O O . PRO A 1 186 ? -5.420 8.939 21.782 1.00 97.12 186 PRO A O 1
ATOM 1496 N N . LEU A 1 187 ? -6.473 7.046 22.343 1.00 97.56 187 LEU A N 1
ATOM 1497 C CA . LEU A 1 187 ? -5.259 6.313 22.719 1.00 97.56 187 LEU A CA 1
ATOM 1498 C C . LEU A 1 187 ? -5.032 5.123 21.786 1.00 97.56 187 LEU A C 1
ATOM 1500 O O . LEU A 1 187 ? -5.634 4.068 21.974 1.00 97.56 187 LEU A O 1
ATOM 1504 N N . PHE A 1 188 ? -4.189 5.315 20.771 1.00 98.25 188 PHE A N 1
ATOM 1505 C CA . PHE A 1 188 ? -3.732 4.272 19.851 1.00 98.25 188 PHE A CA 1
ATOM 1506 C C . PHE A 1 188 ? -2.506 4.738 19.054 1.00 98.25 188 PHE A C 1
ATOM 1508 O O . PHE A 1 188 ? -2.312 5.944 18.881 1.00 98.25 188 PHE A O 1
ATOM 1515 N N . SER A 1 189 ? -1.718 3.789 18.548 1.00 98.38 189 SER A N 1
ATOM 1516 C CA . SER A 1 189 ? -0.672 4.043 17.543 1.00 98.38 189 SER A CA 1
ATOM 1517 C C . SER A 1 189 ? -1.182 3.786 16.128 1.00 98.38 189 SER A C 1
ATOM 1519 O O . SER A 1 189 ? -2.137 3.041 15.946 1.00 98.38 189 SER A O 1
ATOM 1521 N N . ARG A 1 190 ? -0.585 4.385 15.093 1.00 98.50 190 ARG A N 1
ATOM 1522 C CA . ARG A 1 190 ? -1.072 4.306 13.693 1.00 98.50 190 ARG A CA 1
ATOM 1523 C C . ARG A 1 190 ? -0.928 2.930 13.048 1.00 98.50 190 ARG A C 1
ATOM 1525 O O . ARG A 1 190 ? -1.643 2.620 12.099 1.00 98.50 190 ARG A O 1
ATOM 1532 N N . GLY A 1 191 ? -0.045 2.099 13.573 1.00 98.31 191 GLY A N 1
ATOM 1533 C CA . GLY A 1 191 ? 0.078 0.703 13.189 1.00 98.31 191 GLY A CA 1
ATOM 1534 C C . GLY A 1 191 ? 1.048 -0.026 14.099 1.00 98.31 191 GLY A C 1
ATOM 1535 O O . GLY A 1 191 ? 1.592 0.558 15.038 1.00 98.31 191 GLY A O 1
ATOM 1536 N N . ALA A 1 192 ? 1.263 -1.300 13.816 1.00 98.38 192 ALA A N 1
ATOM 1537 C CA . ALA A 1 192 ? 2.209 -2.128 14.537 1.00 98.38 192 ALA A CA 1
ATOM 1538 C C . ALA A 1 192 ? 2.873 -3.129 13.592 1.00 98.38 192 ALA A C 1
ATOM 1540 O O . ALA A 1 192 ? 2.205 -3.719 12.742 1.00 98.38 192 ALA A O 1
ATOM 1541 N N . ILE A 1 193 ? 4.178 -3.326 13.759 1.00 97.94 193 ILE A N 1
ATOM 1542 C CA . ILE A 1 193 ? 4.924 -4.412 13.124 1.00 97.94 193 ILE A CA 1
ATOM 1543 C C . ILE A 1 193 ? 5.174 -5.495 14.160 1.00 97.94 193 ILE A C 1
ATOM 1545 O O . ILE A 1 193 ? 5.597 -5.197 15.275 1.00 97.94 193 ILE A O 1
ATOM 1549 N N . TYR A 1 194 ? 4.926 -6.742 13.784 1.00 95.12 194 TYR A N 1
ATOM 1550 C CA . TYR A 1 194 ? 5.200 -7.907 14.616 1.00 95.12 194 TYR A CA 1
ATOM 1551 C C . TYR A 1 194 ? 5.507 -9.121 13.737 1.00 95.12 194 TYR A C 1
ATOM 1553 O O . TYR A 1 194 ? 5.293 -9.096 12.520 1.00 95.12 194 TYR A O 1
ATOM 1561 N N . LYS A 1 195 ? 6.011 -10.191 14.350 1.00 90.31 195 LYS A N 1
ATOM 1562 C CA . LYS A 1 195 ? 6.242 -11.461 13.658 1.00 90.31 195 LYS A CA 1
ATOM 1563 C C . LYS A 1 195 ? 5.158 -12.454 14.025 1.00 90.31 195 LYS A C 1
ATOM 1565 O O . LYS A 1 195 ? 4.974 -12.762 15.196 1.00 90.31 195 LYS A O 1
ATOM 1570 N N . ASN A 1 196 ? 4.492 -13.000 13.017 1.00 84.62 196 ASN A N 1
ATOM 1571 C CA . ASN A 1 196 ? 3.672 -14.184 13.195 1.00 84.62 196 ASN A CA 1
ATOM 1572 C C . ASN A 1 196 ? 4.377 -15.372 12.540 1.00 84.62 196 ASN A C 1
ATOM 1574 O O . ASN A 1 196 ? 4.555 -15.391 11.320 1.00 84.62 196 ASN A O 1
ATOM 1578 N N . LEU A 1 197 ? 4.801 -16.346 13.348 1.00 81.81 197 LEU A N 1
ATOM 1579 C CA . LEU A 1 197 ? 5.689 -17.425 12.912 1.00 81.81 197 LEU A CA 1
ATOM 1580 C C . LEU A 1 197 ? 6.949 -16.850 12.226 1.00 81.81 197 LEU A C 1
ATOM 1582 O O . LEU A 1 197 ? 7.709 -16.108 12.846 1.00 81.81 197 LEU A O 1
ATOM 1586 N N . GLN A 1 198 ? 7.176 -17.174 10.950 1.00 78.25 198 GLN A N 1
ATOM 1587 C CA . GLN A 1 198 ? 8.321 -16.698 10.161 1.00 78.25 198 GLN A CA 1
ATOM 1588 C C . GLN A 1 198 ? 8.008 -15.461 9.305 1.00 78.25 198 GLN A C 1
ATOM 1590 O O . GLN A 1 198 ? 8.863 -15.032 8.534 1.00 78.25 198 GLN A O 1
ATOM 1595 N N . GLN A 1 199 ? 6.802 -14.899 9.413 1.00 84.88 199 GLN A N 1
ATOM 1596 C CA . GLN A 1 199 ? 6.356 -13.801 8.565 1.00 84.88 199 GLN A CA 1
ATOM 1597 C C . GLN A 1 199 ? 6.267 -12.500 9.357 1.00 84.88 199 GLN A C 1
ATOM 1599 O O . GLN A 1 199 ? 5.566 -12.409 10.368 1.00 84.88 199 GLN A O 1
ATOM 1604 N N . THR A 1 200 ? 6.952 -11.470 8.875 1.00 91.62 200 THR A N 1
ATOM 1605 C CA . THR A 1 200 ? 6.806 -10.117 9.406 1.00 91.62 200 THR A CA 1
ATOM 1606 C C . THR A 1 200 ? 5.552 -9.467 8.832 1.00 91.62 200 THR A C 1
ATOM 1608 O O . THR A 1 200 ? 5.361 -9.425 7.614 1.00 91.62 200 THR A O 1
ATOM 1611 N N . LEU A 1 201 ? 4.707 -8.936 9.712 1.00 94.31 201 LEU A N 1
ATOM 1612 C CA . LEU A 1 201 ? 3.435 -8.315 9.365 1.00 94.31 201 LEU A CA 1
ATOM 1613 C C . LEU A 1 201 ? 3.398 -6.864 9.828 1.00 94.31 201 LEU A C 1
ATOM 1615 O O . LEU A 1 201 ? 3.863 -6.555 10.922 1.00 94.31 201 LEU A O 1
ATOM 1619 N N . LEU A 1 202 ? 2.781 -5.998 9.025 1.00 97.69 202 LEU A N 1
ATOM 1620 C CA . LEU A 1 202 ? 2.329 -4.674 9.451 1.00 97.69 202 LEU A CA 1
ATOM 1621 C C . LEU A 1 202 ? 0.806 -4.706 9.552 1.00 97.69 202 LEU A C 1
ATOM 1623 O O . LEU A 1 202 ? 0.130 -4.985 8.567 1.00 97.69 202 LEU A O 1
ATOM 1627 N N . ILE A 1 203 ? 0.261 -4.383 10.719 1.00 97.56 203 ILE A N 1
ATOM 1628 C CA . ILE A 1 203 ? -1.168 -4.132 10.903 1.00 97.56 203 ILE A CA 1
ATOM 1629 C C . ILE A 1 203 ? -1.391 -2.634 11.091 1.00 97.56 203 ILE A C 1
ATOM 1631 O O . ILE A 1 203 ? -0.766 -2.009 11.948 1.00 97.56 203 ILE A O 1
ATOM 1635 N N . SER A 1 204 ? -2.263 -2.035 10.283 1.00 98.50 204 SER A N 1
ATOM 1636 C CA . SER A 1 204 ? -2.621 -0.629 10.441 1.00 98.50 204 SER A CA 1
ATOM 1637 C C . SER A 1 204 ? -3.785 -0.454 11.416 1.00 98.50 204 SER A C 1
ATOM 1639 O O . SER A 1 204 ? -4.657 -1.316 11.587 1.00 98.50 204 SER A O 1
ATOM 1641 N N . SER A 1 205 ? -3.813 0.718 12.031 1.00 98.62 205 SER A N 1
ATOM 1642 C CA . SER A 1 205 ? -5.001 1.264 12.679 1.00 98.62 205 SER A CA 1
ATOM 1643 C C . SER A 1 205 ? -6.006 1.762 11.644 1.00 98.62 205 SER A C 1
ATOM 1645 O O . SER A 1 205 ? -5.695 1.841 10.447 1.00 98.62 205 SER A O 1
ATOM 1647 N N . GLY A 1 206 ? -7.193 2.127 12.125 1.00 98.12 206 GLY A N 1
ATOM 1648 C CA . GLY A 1 206 ? -8.164 2.892 11.356 1.00 98.12 206 GLY A CA 1
ATOM 1649 C C . GLY A 1 206 ? -7.512 4.146 10.780 1.00 98.12 206 GLY A C 1
ATOM 1650 O O . GLY A 1 206 ? -6.970 4.982 11.511 1.00 98.12 206 GLY A O 1
ATOM 1651 N N . THR A 1 207 ? -7.475 4.232 9.454 1.00 98.44 207 THR A N 1
ATOM 1652 C CA . THR A 1 207 ? -6.792 5.296 8.722 1.00 98.44 207 THR A CA 1
ATOM 1653 C C . THR A 1 207 ? -7.800 6.052 7.873 1.00 98.44 207 THR A C 1
ATOM 1655 O O . THR A 1 207 ? -8.292 5.537 6.873 1.00 98.44 207 THR A O 1
ATOM 1658 N N . ALA A 1 208 ? -8.090 7.284 8.282 1.00 98.25 208 ALA A N 1
ATOM 1659 C CA . ALA A 1 208 ? -8.994 8.196 7.594 1.00 98.25 208 ALA A CA 1
ATOM 1660 C C . ALA A 1 208 ? -8.237 9.390 6.981 1.00 98.25 208 ALA A C 1
ATOM 1662 O O . ALA A 1 208 ? -7.004 9.504 7.079 1.00 98.25 208 ALA A O 1
ATOM 1663 N N . SER A 1 209 ? -8.992 10.304 6.369 1.00 98.38 209 SER A N 1
ATOM 1664 C CA . SER A 1 209 ? -8.491 11.528 5.741 1.00 98.38 209 SER A CA 1
ATOM 1665 C C . SER A 1 209 ? -8.077 12.581 6.771 1.00 98.38 209 SER A C 1
ATOM 1667 O O . SER A 1 209 ? -8.774 13.568 6.999 1.00 98.38 209 SER A O 1
ATOM 1669 N N . VAL A 1 210 ? -6.943 12.344 7.432 1.00 98.12 210 VAL A N 1
ATOM 1670 C CA . VAL A 1 210 ? -6.410 13.207 8.494 1.00 98.12 210 VAL A CA 1
ATOM 1671 C C . VAL A 1 210 ? -4.949 13.556 8.226 1.00 98.12 210 VAL A C 1
ATOM 1673 O O . VAL A 1 210 ? -4.150 12.645 7.994 1.00 98.12 210 VAL A O 1
ATOM 1676 N N . VAL A 1 211 ? -4.599 14.842 8.318 1.00 97.94 211 VAL A N 1
ATOM 1677 C CA . VAL A 1 211 ? -3.219 15.370 8.295 1.00 97.94 211 VAL A CA 1
ATOM 1678 C C . VAL A 1 211 ? -3.007 16.222 9.543 1.00 97.94 211 VAL A C 1
ATOM 1680 O O . VAL A 1 211 ? -3.867 17.012 9.922 1.00 97.94 211 VAL A O 1
ATOM 1683 N N . GLY A 1 212 ? -1.887 16.018 10.235 1.00 97.88 212 GLY A N 1
ATOM 1684 C CA . GLY A 1 212 ? -1.740 16.465 11.616 1.00 97.88 212 GLY A CA 1
ATOM 1685 C C . GLY A 1 212 ? -2.817 15.812 12.488 1.00 97.88 212 GLY A C 1
ATOM 1686 O O . GLY A 1 212 ? -2.871 14.586 12.623 1.00 97.88 212 GLY A O 1
ATOM 1687 N N . GLU A 1 213 ? -3.692 16.626 13.063 1.00 97.50 213 GLU A N 1
ATOM 1688 C CA . GLU A 1 213 ? -4.903 16.174 13.759 1.00 97.50 213 GLU A CA 1
ATOM 1689 C C . GLU A 1 213 ? -6.197 16.508 13.002 1.00 97.50 213 GLU A C 1
ATOM 1691 O O . GLU A 1 213 ? -7.271 16.061 13.411 1.00 97.50 213 GLU A O 1
ATOM 1696 N N . ASP A 1 214 ? -6.101 17.226 11.882 1.00 98.00 214 ASP A N 1
ATOM 1697 C CA . ASP A 1 214 ? -7.234 17.795 11.163 1.00 98.00 214 ASP A CA 1
ATOM 1698 C C . ASP A 1 214 ? -7.793 16.854 10.100 1.00 98.00 214 ASP A C 1
ATOM 1700 O O . ASP A 1 214 ? -7.049 16.278 9.305 1.00 98.00 214 ASP A O 1
ATOM 1704 N N . SER A 1 215 ? -9.120 16.728 10.068 1.00 97.50 215 SER A N 1
ATOM 1705 C CA . SER A 1 215 ? -9.828 16.093 8.956 1.00 97.50 215 SER A CA 1
ATOM 1706 C C . SER A 1 215 ? -9.702 16.978 7.720 1.00 97.50 215 SER A C 1
ATOM 1708 O O . SER A 1 215 ? -9.952 18.183 7.796 1.00 97.50 215 SER A O 1
ATOM 1710 N N . ILE A 1 216 ? -9.324 16.395 6.586 1.00 97.56 216 ILE A N 1
ATOM 1711 C CA . ILE A 1 216 ? -9.154 17.131 5.332 1.00 97.56 216 ILE A CA 1
ATOM 1712 C C . ILE A 1 216 ? -10.022 16.561 4.217 1.00 97.56 216 ILE A C 1
ATOM 1714 O O . ILE A 1 216 ? -10.270 15.357 4.166 1.00 97.56 216 ILE A O 1
ATOM 1718 N N . TYR A 1 217 ? -10.433 17.452 3.311 1.00 97.06 217 TYR A N 1
ATOM 1719 C CA . TYR A 1 217 ? -11.404 17.216 2.237 1.00 97.06 217 TYR A CA 1
ATOM 1720 C C . TYR A 1 217 ? -12.821 16.892 2.726 1.00 97.06 217 TYR A C 1
ATOM 1722 O O . TYR A 1 217 ? -13.034 16.428 3.842 1.00 97.06 217 TYR A O 1
ATOM 1730 N N . SER A 1 218 ? -13.805 17.148 1.868 1.00 95.50 218 SER A N 1
ATOM 1731 C CA . SER A 1 218 ? -15.227 16.936 2.162 1.00 95.50 218 SER A CA 1
ATOM 1732 C C . SER A 1 218 ? -15.886 15.901 1.252 1.00 95.50 218 SER A C 1
ATOM 1734 O O . SER A 1 218 ? -16.996 15.474 1.540 1.00 95.50 218 SER A O 1
ATOM 1736 N N . ASP A 1 219 ? -15.244 15.522 0.143 1.00 96.19 219 ASP A N 1
ATOM 1737 C CA . ASP A 1 219 ? -15.742 14.499 -0.774 1.00 96.19 219 ASP A CA 1
ATOM 1738 C C . ASP A 1 219 ? -15.038 13.155 -0.570 1.00 96.19 219 ASP A C 1
ATOM 1740 O O . ASP A 1 219 ? -13.848 13.088 -0.251 1.00 96.19 219 ASP A O 1
ATOM 1744 N N . LEU A 1 220 ? -15.784 12.075 -0.814 1.00 96.88 220 LEU A N 1
ATOM 1745 C CA . LEU A 1 220 ? -15.325 10.702 -0.621 1.00 96.88 220 LEU A CA 1
ATOM 1746 C C . LEU A 1 220 ? -14.034 10.403 -1.385 1.00 96.88 220 LEU A C 1
ATOM 1748 O O . LEU A 1 220 ? -13.123 9.792 -0.831 1.00 96.88 220 LEU A O 1
ATOM 1752 N N . TYR A 1 221 ? -13.951 10.809 -2.656 1.00 96.19 221 TYR A N 1
ATOM 1753 C CA . TYR A 1 221 ? -12.803 10.489 -3.502 1.00 96.19 221 TYR A CA 1
ATOM 1754 C C . TYR A 1 221 ? -11.511 11.051 -2.902 1.00 96.19 221 TYR A C 1
ATOM 1756 O O . TYR A 1 221 ? -10.506 10.340 -2.805 1.00 96.19 221 TYR A O 1
ATOM 1764 N N . ASP A 1 222 ? -11.522 12.320 -2.494 1.00 96.44 222 ASP A N 1
ATOM 1765 C CA . ASP A 1 222 ? -10.334 12.962 -1.934 1.00 96.44 222 ASP A CA 1
ATOM 1766 C C . ASP A 1 222 ? -9.998 12.413 -0.546 1.00 96.44 222 ASP A C 1
ATOM 1768 O O . ASP A 1 222 ? -8.825 12.156 -0.259 1.00 96.44 222 ASP A O 1
ATOM 1772 N N . GLN A 1 223 ? -11.012 12.125 0.276 1.00 98.31 223 GLN A N 1
ATOM 1773 C CA . GLN A 1 223 ? -10.798 11.484 1.571 1.00 98.31 223 GLN A CA 1
ATOM 1774 C C . GLN A 1 223 ? -10.211 10.072 1.450 1.00 98.31 223 GLN A C 1
ATOM 1776 O O . GLN A 1 223 ? -9.290 9.709 2.191 1.00 98.31 223 GLN A O 1
ATOM 1781 N N . LEU A 1 224 ? -10.690 9.276 0.495 1.00 97.75 224 LEU A N 1
ATOM 1782 C CA . LEU A 1 224 ? -10.162 7.943 0.224 1.00 97.75 224 LEU A CA 1
ATOM 1783 C C . LEU A 1 224 ? -8.701 8.016 -0.224 1.00 97.75 224 LEU A C 1
ATOM 1785 O O . LEU A 1 224 ? -7.854 7.306 0.315 1.00 97.75 224 LEU A O 1
ATOM 1789 N N . ASN A 1 225 ? -8.381 8.900 -1.173 1.00 96.06 225 ASN A N 1
ATOM 1790 C CA . ASN A 1 225 ? -7.010 9.061 -1.656 1.00 96.06 225 ASN A CA 1
ATOM 1791 C C . ASN A 1 225 ? -6.058 9.554 -0.561 1.00 96.06 225 ASN A C 1
ATOM 1793 O O . ASN A 1 225 ? -4.925 9.074 -0.483 1.00 96.06 225 ASN A O 1
ATOM 1797 N N . GLN A 1 226 ? -6.511 10.439 0.327 1.00 97.56 226 GLN A N 1
ATOM 1798 C CA . GLN A 1 226 ? -5.722 10.832 1.490 1.00 97.56 226 GLN A CA 1
ATOM 1799 C C . GLN A 1 226 ? -5.513 9.670 2.469 1.00 97.56 226 GLN A C 1
ATOM 1801 O O . GLN A 1 226 ? -4.408 9.482 2.976 1.00 97.56 226 GLN A O 1
ATOM 1806 N N . SER A 1 227 ? -6.544 8.865 2.722 1.00 98.06 227 SER A N 1
ATOM 1807 C CA . SER A 1 227 ? -6.448 7.692 3.602 1.00 98.06 227 SER A CA 1
ATOM 1808 C C . SER A 1 227 ? -5.452 6.664 3.048 1.00 98.06 227 SER A C 1
ATOM 1810 O O . SER A 1 227 ? -4.597 6.149 3.770 1.00 98.06 227 SER A O 1
ATOM 1812 N N . ILE A 1 228 ? -5.485 6.443 1.731 1.00 97.31 228 ILE A N 1
ATOM 1813 C CA . ILE A 1 228 ? -4.521 5.621 0.989 1.00 97.31 228 ILE A CA 1
ATOM 1814 C C . ILE A 1 228 ? -3.103 6.194 1.112 1.00 97.31 228 ILE A C 1
ATOM 1816 O O . ILE A 1 228 ? -2.157 5.446 1.367 1.00 97.31 228 ILE A O 1
ATOM 1820 N N . LEU A 1 229 ? -2.930 7.510 0.947 1.00 96.12 229 LEU A N 1
ATOM 1821 C CA . LEU A 1 229 ? -1.636 8.176 1.113 1.00 96.12 229 LEU A CA 1
ATOM 1822 C C . LEU A 1 229 ? -1.096 7.998 2.539 1.00 96.12 229 LEU A C 1
ATOM 1824 O O . LEU A 1 229 ? 0.077 7.665 2.707 1.00 96.12 229 LEU A O 1
ATOM 1828 N N . ASN A 1 230 ? -1.950 8.133 3.552 1.00 97.75 230 ASN A N 1
ATOM 1829 C CA . ASN A 1 230 ? -1.586 7.911 4.948 1.00 97.75 230 ASN A CA 1
ATOM 1830 C C . ASN A 1 230 ? -1.088 6.473 5.185 1.00 97.75 230 ASN A C 1
ATOM 1832 O O . ASN A 1 230 ? -0.040 6.296 5.808 1.00 97.75 230 ASN A O 1
ATOM 1836 N N . LEU A 1 231 ? -1.750 5.454 4.620 1.00 97.31 231 LEU A N 1
ATOM 1837 C CA . LEU A 1 231 ? -1.257 4.068 4.669 1.00 97.31 231 LEU A CA 1
ATOM 1838 C C . LEU A 1 231 ? 0.082 3.890 3.937 1.00 97.31 231 LEU A C 1
ATOM 1840 O O . LEU A 1 231 ? 0.982 3.224 4.453 1.00 97.31 231 LEU A O 1
ATOM 1844 N N . ARG A 1 232 ? 0.249 4.506 2.757 1.00 95.69 232 ARG A N 1
ATOM 1845 C CA . ARG A 1 232 ? 1.523 4.466 2.016 1.00 95.69 232 ARG A CA 1
ATOM 1846 C C . ARG A 1 232 ? 2.665 5.062 2.833 1.00 95.69 232 ARG A C 1
ATOM 1848 O O . ARG A 1 232 ? 3.763 4.517 2.813 1.00 95.69 232 ARG A O 1
ATOM 1855 N N . ILE A 1 233 ? 2.421 6.168 3.536 1.00 95.19 233 ILE A N 1
ATOM 1856 C CA . ILE A 1 233 ? 3.426 6.807 4.390 1.00 95.19 233 ILE A CA 1
ATOM 1857 C C . ILE A 1 233 ? 3.749 5.912 5.585 1.00 95.19 233 ILE A C 1
ATOM 1859 O O . ILE A 1 233 ? 4.931 5.684 5.842 1.00 95.19 233 ILE A O 1
ATOM 1863 N N . LEU A 1 234 ? 2.732 5.363 6.260 1.00 97.44 234 LEU A N 1
ATOM 1864 C CA . LEU A 1 234 ? 2.899 4.477 7.415 1.00 97.44 234 LEU A CA 1
ATOM 1865 C C . LEU A 1 234 ? 3.848 3.309 7.109 1.00 97.44 234 LEU A C 1
ATOM 1867 O O . LEU A 1 234 ? 4.798 3.093 7.860 1.00 97.44 234 LEU A O 1
ATOM 1871 N N . GLY A 1 235 ? 3.617 2.607 5.992 1.00 95.56 235 GLY A N 1
ATOM 1872 C CA . GLY A 1 235 ? 4.434 1.473 5.546 1.00 95.56 235 GLY A CA 1
ATOM 1873 C C . GLY A 1 235 ? 5.717 1.851 4.797 1.00 95.56 235 GLY A C 1
ATOM 1874 O O . GLY A 1 235 ? 6.515 0.972 4.473 1.00 95.56 235 GLY A O 1
ATOM 1875 N N . SER A 1 236 ? 5.948 3.132 4.495 1.00 91.88 236 SER A N 1
ATOM 1876 C CA . SER A 1 236 ? 7.112 3.545 3.705 1.00 91.88 236 SER A CA 1
ATOM 1877 C C . SER A 1 236 ? 8.428 3.300 4.445 1.00 91.88 236 SER A C 1
ATOM 1879 O O . SER A 1 236 ? 8.553 3.601 5.631 1.00 91.88 236 SER A O 1
ATOM 1881 N N . GLN A 1 237 ? 9.457 2.866 3.713 1.00 87.12 237 GLN A N 1
ATOM 1882 C CA . GLN A 1 237 ? 10.815 2.706 4.249 1.00 87.12 237 GLN A CA 1
ATOM 1883 C C . GLN A 1 237 ? 11.317 3.985 4.947 1.00 87.12 237 GLN A C 1
ATOM 1885 O O . GLN A 1 237 ? 11.997 3.918 5.963 1.00 87.12 237 GLN A O 1
ATOM 1890 N N . PHE A 1 238 ? 10.950 5.166 4.436 1.00 84.62 238 PHE A N 1
ATOM 1891 C CA . PHE A 1 238 ? 11.321 6.443 5.047 1.00 84.62 238 PHE A CA 1
ATOM 1892 C C . PHE A 1 238 ? 10.714 6.625 6.446 1.00 84.62 238 PHE A C 1
ATOM 1894 O O . PHE A 1 238 ? 11.396 7.082 7.360 1.00 84.62 238 PHE A O 1
ATOM 1901 N N . ASN A 1 239 ? 9.445 6.249 6.635 1.00 92.06 239 ASN A N 1
ATOM 1902 C CA . ASN A 1 239 ? 8.820 6.288 7.955 1.00 92.06 239 ASN A CA 1
ATOM 1903 C C . ASN A 1 239 ? 9.424 5.225 8.886 1.00 92.06 239 ASN A C 1
ATOM 1905 O O . ASN A 1 239 ? 9.708 5.521 10.045 1.00 92.06 239 ASN A O 1
ATOM 1909 N N . LEU A 1 240 ? 9.674 4.019 8.365 1.00 92.50 240 LEU A N 1
ATOM 1910 C CA . LEU A 1 240 ? 10.159 2.876 9.143 1.00 92.50 240 LEU A CA 1
ATOM 1911 C C . LEU A 1 240 ? 11.631 2.984 9.576 1.00 92.50 240 LEU A C 1
ATOM 1913 O O . LEU A 1 240 ? 11.968 2.530 10.667 1.00 92.50 240 LEU A O 1
ATOM 1917 N N . LYS A 1 241 ? 12.492 3.681 8.823 1.00 87.75 241 LYS A N 1
ATOM 1918 C CA . LYS A 1 241 ? 13.896 3.926 9.218 1.00 87.75 241 LYS A CA 1
ATOM 1919 C C . LYS A 1 241 ? 14.038 4.639 10.569 1.00 87.75 241 LYS A C 1
ATOM 1921 O O . LYS A 1 241 ? 15.018 4.424 11.275 1.00 87.75 241 LYS A O 1
ATOM 1926 N N . ARG A 1 242 ? 13.036 5.424 10.987 1.00 89.69 242 ARG A N 1
ATOM 1927 C CA . ARG A 1 242 ? 12.976 6.066 12.321 1.00 89.69 242 ARG A CA 1
ATOM 1928 C C . ARG A 1 242 ? 12.902 5.059 13.475 1.00 89.69 242 ARG A C 1
ATOM 1930 O O . ARG A 1 242 ? 13.164 5.427 14.615 1.00 89.69 242 ARG A O 1
ATOM 1937 N N . TYR A 1 243 ? 12.548 3.817 13.162 1.00 92.88 243 TYR A N 1
ATOM 1938 C CA . TYR A 1 243 ? 12.434 2.684 14.074 1.00 92.88 243 TYR A CA 1
ATOM 1939 C C . TYR A 1 243 ? 13.540 1.642 13.833 1.00 92.88 243 TYR A C 1
ATOM 1941 O O . TYR A 1 243 ? 13.396 0.504 14.260 1.00 92.88 243 TYR A O 1
ATOM 1949 N N . ALA A 1 244 ? 14.623 2.012 13.132 1.00 90.25 244 ALA A N 1
ATOM 1950 C CA . ALA A 1 244 ? 15.707 1.108 12.729 1.00 90.25 244 ALA A CA 1
ATOM 1951 C C . ALA A 1 244 ? 15.237 -0.085 11.868 1.00 90.25 244 ALA A C 1
ATOM 1953 O O . ALA A 1 244 ? 15.756 -1.194 11.973 1.00 90.25 244 ALA A O 1
ATOM 1954 N N . ILE A 1 245 ? 14.240 0.151 11.009 1.00 87.94 245 ILE A N 1
ATOM 1955 C CA . ILE A 1 245 ? 13.714 -0.835 10.063 1.00 87.94 245 ILE A CA 1
ATOM 1956 C C . ILE A 1 245 ? 14.073 -0.407 8.635 1.00 87.94 245 ILE A C 1
ATOM 1958 O O . ILE A 1 245 ? 13.638 0.644 8.162 1.00 87.94 245 ILE A O 1
ATOM 1962 N N . ASP A 1 246 ? 14.841 -1.246 7.937 1.00 82.06 246 ASP A N 1
ATOM 1963 C CA . ASP A 1 246 ? 15.408 -0.932 6.617 1.00 82.06 246 ASP A CA 1
ATOM 1964 C C . ASP A 1 246 ? 14.575 -1.417 5.422 1.00 82.06 246 ASP A C 1
ATOM 1966 O O . ASP A 1 246 ? 14.950 -1.189 4.272 1.00 82.06 246 ASP A O 1
ATOM 1970 N N . TYR A 1 247 ? 13.422 -2.037 5.657 1.00 85.56 247 TYR A N 1
ATOM 1971 C CA . TYR A 1 247 ? 12.468 -2.431 4.616 1.00 85.56 247 TYR A CA 1
ATOM 1972 C C . TYR A 1 247 ? 11.200 -1.563 4.657 1.00 85.56 247 TYR A C 1
ATOM 1974 O O . TYR A 1 247 ? 11.061 -0.663 5.482 1.00 85.56 247 TYR A O 1
ATOM 1982 N N . GLY A 1 248 ? 10.274 -1.804 3.728 1.00 89.94 248 GLY A N 1
ATOM 1983 C CA . GLY A 1 248 ? 8.982 -1.123 3.667 1.00 89.94 248 GLY A CA 1
ATOM 1984 C C . GLY A 1 248 ? 7.872 -2.046 3.181 1.00 89.94 248 GLY A C 1
ATOM 1985 O O . GLY A 1 248 ? 8.142 -3.112 2.631 1.00 89.94 248 GLY A O 1
ATOM 1986 N N . PHE A 1 249 ? 6.635 -1.596 3.355 1.00 93.19 249 PHE A N 1
ATOM 1987 C CA . PHE A 1 249 ? 5.416 -2.237 2.875 1.00 93.19 249 PHE A CA 1
ATOM 1988 C C . PHE A 1 249 ? 4.752 -1.313 1.855 1.00 93.19 249 PHE A C 1
ATOM 1990 O O . PHE A 1 249 ? 4.560 -0.120 2.105 1.00 93.19 249 PHE A O 1
ATOM 1997 N N . ALA A 1 250 ? 4.412 -1.851 0.690 1.00 91.75 250 ALA A N 1
ATOM 1998 C CA . ALA A 1 250 ? 3.580 -1.163 -0.285 1.00 91.75 250 ALA A CA 1
ATOM 1999 C C . ALA A 1 250 ? 2.134 -1.663 -0.201 1.00 91.75 250 ALA A C 1
ATOM 2001 O O . ALA A 1 250 ? 1.848 -2.678 0.424 1.00 91.75 250 ALA A O 1
ATOM 2002 N N . LEU A 1 251 ? 1.206 -0.972 -0.864 1.00 90.88 251 LEU A N 1
ATOM 2003 C CA . LEU A 1 251 ? -0.197 -1.407 -0.897 1.00 90.88 251 LEU A CA 1
ATOM 2004 C C . LEU A 1 251 ? -0.385 -2.738 -1.617 1.00 90.88 251 LEU A C 1
ATOM 2006 O O . LEU A 1 251 ? -1.289 -3.495 -1.290 1.00 90.88 251 LEU A O 1
ATOM 2010 N N . GLU A 1 252 ? 0.511 -3.049 -2.543 1.00 89.75 252 GLU A N 1
ATOM 2011 C CA . GLU A 1 252 ? 0.580 -4.337 -3.214 1.00 89.75 252 GLU A CA 1
ATOM 2012 C C . GLU A 1 252 ? 0.963 -5.490 -2.260 1.00 89.75 252 GLU A C 1
ATOM 2014 O O . GLU A 1 252 ? 0.746 -6.644 -2.608 1.00 89.75 252 GLU A O 1
ATOM 2019 N N . ASP A 1 253 ? 1.490 -5.196 -1.060 1.00 91.50 253 ASP A N 1
ATOM 2020 C CA . ASP A 1 253 ? 1.762 -6.187 -0.003 1.00 91.50 253 ASP A CA 1
ATOM 2021 C C . ASP A 1 253 ? 0.565 -6.428 0.929 1.00 91.50 253 ASP A C 1
ATOM 2023 O O . ASP A 1 253 ? 0.662 -7.231 1.861 1.00 91.50 253 ASP A O 1
ATOM 2027 N N . ALA A 1 254 ? -0.546 -5.709 0.742 1.00 93.94 254 ALA A N 1
ATOM 2028 C CA . ALA A 1 254 ? -1.727 -5.890 1.573 1.00 93.94 254 ALA A CA 1
ATOM 2029 C C . ALA A 1 254 ? -2.370 -7.256 1.290 1.00 93.94 254 ALA A C 1
ATOM 2031 O O . ALA A 1 254 ? -2.707 -7.568 0.150 1.00 93.94 254 ALA A O 1
ATOM 2032 N N . VAL A 1 255 ? -2.599 -8.045 2.339 1.00 92.06 255 VAL A N 1
ATOM 2033 C CA . VAL A 1 255 ? -3.314 -9.334 2.270 1.00 92.06 255 VAL A CA 1
ATOM 2034 C C . VAL A 1 255 ? -4.775 -9.214 2.700 1.00 92.06 255 VAL A C 1
ATOM 2036 O O . VAL A 1 255 ? -5.613 -9.997 2.263 1.00 92.06 255 VAL A O 1
ATOM 2039 N N . LEU A 1 256 ? -5.090 -8.199 3.506 1.00 93.81 256 LEU A N 1
ATOM 2040 C CA . LEU A 1 256 ? -6.446 -7.806 3.876 1.00 93.81 256 LEU A CA 1
ATOM 2041 C C . LEU A 1 256 ? -6.521 -6.278 3.871 1.00 93.81 256 LEU A C 1
ATOM 2043 O O . LEU A 1 256 ? -5.665 -5.626 4.469 1.00 93.81 256 LEU A O 1
ATOM 2047 N N . LEU A 1 257 ? -7.558 -5.724 3.248 1.00 96.56 257 LEU A N 1
ATOM 2048 C CA . LEU A 1 257 ? -7.932 -4.315 3.349 1.00 96.56 257 LEU A CA 1
ATOM 2049 C C . LEU A 1 257 ? -9.416 -4.237 3.718 1.00 96.56 257 LEU A C 1
ATOM 2051 O O . LEU A 1 257 ? -10.284 -4.607 2.922 1.00 96.56 257 LEU A O 1
ATOM 2055 N N . ARG A 1 258 ? -9.712 -3.746 4.921 1.00 96.00 258 ARG A N 1
ATOM 2056 C CA . ARG A 1 258 ? -11.078 -3.474 5.368 1.00 96.00 258 ARG A CA 1
ATOM 2057 C C . ARG A 1 258 ? -11.387 -1.993 5.221 1.00 96.00 258 ARG A C 1
ATOM 2059 O O . ARG A 1 258 ? -10.604 -1.144 5.637 1.00 96.00 258 ARG A O 1
ATOM 2066 N N . THR A 1 259 ? -12.551 -1.710 4.654 1.00 97.75 259 THR A N 1
ATOM 2067 C CA . THR A 1 259 ? -13.058 -0.360 4.415 1.00 97.75 259 THR A CA 1
ATOM 2068 C C . THR A 1 259 ? -14.344 -0.151 5.195 1.00 97.75 259 THR A C 1
ATOM 2070 O O . THR A 1 259 ? -15.335 -0.845 4.957 1.00 97.75 259 THR A O 1
ATOM 2073 N N . TYR A 1 260 ? -14.327 0.819 6.099 1.00 97.75 260 TYR A N 1
ATOM 2074 C CA . TYR A 1 260 ? -15.519 1.360 6.729 1.00 97.75 260 TYR A CA 1
ATOM 2075 C C . TYR A 1 260 ? -15.998 2.564 5.929 1.00 97.75 260 TYR A C 1
ATOM 2077 O O . TYR A 1 260 ? -15.192 3.427 5.575 1.00 97.75 260 TYR A O 1
ATOM 2085 N N . TYR A 1 261 ? -17.288 2.621 5.628 1.00 97.62 261 TYR A N 1
ATOM 2086 C CA . TYR A 1 261 ? -17.868 3.697 4.830 1.00 97.62 261 TYR A CA 1
ATOM 2087 C C . TYR A 1 261 ? -19.189 4.167 5.433 1.00 97.62 261 TYR A C 1
ATOM 2089 O O . TYR A 1 261 ? -19.969 3.361 5.940 1.00 97.62 261 TYR A O 1
ATOM 2097 N N . LYS A 1 262 ? -19.425 5.479 5.390 1.00 96.31 262 LYS A N 1
ATOM 2098 C CA . LYS A 1 262 ? -20.589 6.099 6.030 1.00 96.31 262 LYS A CA 1
ATOM 2099 C C . LYS A 1 262 ? -21.865 5.917 5.206 1.00 96.31 262 LYS A C 1
ATOM 2101 O O . LYS A 1 262 ? -22.862 5.392 5.706 1.00 96.31 262 LYS A O 1
ATOM 2106 N N . ASN A 1 263 ? -21.827 6.311 3.933 1.00 96.25 263 ASN A N 1
ATOM 2107 C CA . ASN A 1 263 ? -23.015 6.347 3.081 1.00 96.25 263 ASN A CA 1
ATOM 2108 C C . ASN A 1 263 ? -23.098 5.109 2.184 1.00 96.25 263 ASN A C 1
ATOM 2110 O O . ASN A 1 263 ? -22.108 4.693 1.586 1.00 96.25 263 ASN A O 1
ATOM 2114 N N . LYS A 1 264 ? -24.289 4.519 2.064 1.00 94.44 264 LYS A N 1
ATOM 2115 C CA . LYS A 1 264 ? -24.491 3.252 1.342 1.00 94.44 264 LYS A CA 1
ATOM 2116 C C . LYS A 1 264 ? -24.222 3.380 -0.160 1.00 94.44 264 LYS A C 1
ATOM 2118 O O . LYS A 1 264 ? -23.717 2.453 -0.783 1.00 94.44 264 LYS A O 1
ATOM 2123 N N . GLU A 1 265 ? -24.526 4.537 -0.729 1.00 96.88 265 GLU A N 1
ATOM 2124 C CA . GLU A 1 265 ? -24.307 4.883 -2.134 1.00 96.88 265 GLU A CA 1
ATOM 2125 C C . GLU A 1 265 ? -22.828 4.866 -2.558 1.00 96.88 265 GLU A C 1
ATOM 2127 O O . GLU A 1 265 ? -22.533 4.699 -3.742 1.00 96.88 265 GLU A O 1
ATOM 2132 N N . ASP A 1 266 ? -21.900 4.977 -1.606 1.00 96.88 266 ASP A N 1
ATOM 2133 C CA . ASP A 1 266 ? -20.461 5.033 -1.868 1.00 96.88 266 ASP A CA 1
ATOM 2134 C C . ASP A 1 266 ? -19.839 3.638 -2.090 1.00 96.88 266 ASP A C 1
ATOM 2136 O O . ASP A 1 266 ? -18.728 3.516 -2.620 1.00 96.88 266 ASP A O 1
ATOM 2140 N N . GLU A 1 267 ? -20.544 2.565 -1.715 1.00 95.38 267 GLU A N 1
ATOM 2141 C CA . GLU A 1 267 ? -20.013 1.198 -1.683 1.00 95.38 267 GLU A CA 1
ATOM 2142 C C . GLU A 1 267 ? -19.512 0.717 -3.055 1.00 95.38 267 GLU A C 1
ATOM 2144 O O . GLU A 1 267 ? -18.397 0.199 -3.174 1.00 95.38 267 GLU A O 1
ATOM 2149 N N . ASP A 1 268 ? -20.306 0.912 -4.110 1.00 95.69 268 ASP A N 1
ATOM 2150 C CA . ASP A 1 268 ? -19.969 0.452 -5.462 1.00 95.69 268 ASP A CA 1
ATOM 2151 C C . ASP A 1 268 ? -18.712 1.132 -6.006 1.00 95.69 268 ASP A C 1
ATOM 2153 O O . ASP A 1 268 ? -17.873 0.494 -6.659 1.00 95.69 268 ASP A O 1
ATOM 2157 N N . PHE A 1 269 ? -18.567 2.429 -5.731 1.00 95.94 269 PHE A N 1
ATOM 2158 C CA . PHE A 1 269 ? -17.372 3.178 -6.090 1.00 95.94 269 PHE A CA 1
ATOM 2159 C C . PHE A 1 269 ? -16.155 2.634 -5.334 1.00 95.94 269 PHE A C 1
ATOM 2161 O O . PHE A 1 269 ? -15.146 2.308 -5.965 1.00 95.94 269 PHE A O 1
ATOM 2168 N N . LEU A 1 270 ? -16.259 2.463 -4.011 1.00 96.88 270 LEU A N 1
ATOM 2169 C CA . LEU A 1 270 ? -15.171 1.964 -3.166 1.00 96.88 270 LEU A CA 1
ATOM 2170 C C . LEU A 1 270 ? -14.696 0.577 -3.610 1.00 96.88 270 LEU A C 1
ATOM 2172 O O . LEU A 1 270 ? -13.493 0.354 -3.762 1.00 96.88 270 LEU A O 1
ATOM 2176 N N . ARG A 1 271 ? -15.630 -0.340 -3.893 1.00 95.00 271 ARG A N 1
ATOM 2177 C CA . ARG A 1 271 ? -15.331 -1.696 -4.382 1.00 95.00 271 ARG A CA 1
ATOM 2178 C C . ARG A 1 271 ? -14.546 -1.678 -5.687 1.00 95.00 271 ARG A C 1
ATOM 2180 O O . ARG A 1 271 ? -13.531 -2.367 -5.807 1.00 95.00 271 ARG A O 1
ATOM 2187 N N . LYS A 1 272 ? -14.992 -0.881 -6.662 1.00 93.50 272 LYS A N 1
ATOM 2188 C CA . LYS A 1 272 ? -14.331 -0.769 -7.971 1.00 93.50 272 LYS A CA 1
ATOM 2189 C C . LYS A 1 272 ? -12.970 -0.084 -7.859 1.00 93.50 272 LYS A C 1
ATOM 2191 O O . LYS A 1 272 ? -12.009 -0.556 -8.462 1.00 93.50 272 LYS A O 1
ATOM 2196 N N . TYR A 1 273 ? -12.877 0.997 -7.085 1.00 95.06 273 TYR A N 1
ATOM 2197 C CA . TYR A 1 273 ? -11.656 1.791 -6.957 1.00 95.06 273 TYR A CA 1
ATOM 2198 C C . TYR A 1 273 ? -10.554 1.038 -6.202 1.00 95.06 273 TYR A C 1
ATOM 2200 O O . TYR A 1 273 ? -9.421 0.970 -6.672 1.00 95.06 273 TYR A O 1
ATOM 2208 N N . LEU A 1 274 ? -10.873 0.402 -5.069 1.00 95.06 274 LEU A N 1
ATOM 2209 C CA . LEU A 1 274 ? -9.881 -0.314 -4.259 1.00 95.06 274 LEU A CA 1
ATOM 2210 C C . LEU A 1 274 ? -9.349 -1.577 -4.942 1.00 95.06 274 LEU A C 1
ATOM 2212 O O . LEU A 1 274 ? -8.174 -1.900 -4.781 1.00 95.06 274 LEU A O 1
ATOM 2216 N N . LYS A 1 275 ? -10.150 -2.246 -5.783 1.00 92.88 275 LYS A N 1
ATOM 2217 C CA . LYS A 1 275 ? -9.676 -3.379 -6.596 1.00 92.88 275 LYS A CA 1
ATOM 2218 C C . LYS A 1 275 ? -8.557 -2.981 -7.570 1.00 92.88 275 LYS A C 1
ATOM 2220 O O . LYS A 1 275 ? -7.704 -3.805 -7.887 1.00 92.88 275 LYS A O 1
ATOM 2225 N N . LYS A 1 276 ? -8.522 -1.718 -8.012 1.00 92.06 276 LYS A N 1
ATOM 2226 C CA . LYS A 1 276 ? -7.440 -1.168 -8.850 1.00 92.06 276 LYS A CA 1
ATOM 2227 C C . LYS A 1 276 ? -6.156 -0.858 -8.075 1.00 92.06 276 LYS A C 1
ATOM 2229 O O . LYS A 1 276 ? -5.160 -0.476 -8.670 1.00 92.06 276 LYS A O 1
ATOM 2234 N N . LEU A 1 277 ? -6.169 -0.936 -6.747 1.00 90.00 277 LEU A N 1
ATOM 2235 C CA . LEU A 1 277 ? -5.072 -0.453 -5.907 1.00 90.00 277 LEU A CA 1
ATOM 2236 C C . LEU A 1 277 ? -4.189 -1.578 -5.362 1.00 90.00 277 LEU A C 1
ATOM 2238 O O . LEU A 1 277 ? -2.982 -1.381 -5.207 1.00 90.00 277 LEU A O 1
ATOM 2242 N N . VAL A 1 278 ? -4.798 -2.715 -5.030 1.00 92.00 278 VAL A N 1
ATOM 2243 C CA . VAL A 1 278 ? -4.169 -3.824 -4.299 1.00 92.00 278 VAL A CA 1
ATOM 2244 C C . VAL A 1 278 ? -3.921 -5.037 -5.198 1.00 92.00 278 VAL A C 1
ATOM 2246 O O . VAL A 1 278 ? -4.415 -5.098 -6.323 1.00 92.00 278 VAL A O 1
ATOM 2249 N N . SER A 1 279 ? -3.152 -6.006 -4.692 1.00 89.94 279 SER A N 1
ATOM 2250 C CA . SER A 1 279 ? -2.975 -7.309 -5.348 1.00 89.94 279 SER A CA 1
ATOM 2251 C C . SER A 1 279 ? -4.329 -8.007 -5.573 1.00 89.94 279 SER A C 1
ATOM 2253 O O . SER A 1 279 ? -5.198 -7.901 -4.703 1.00 89.94 279 SER A O 1
ATOM 2255 N N . PRO A 1 280 ? -4.514 -8.772 -6.667 1.00 88.94 280 PRO A N 1
ATOM 2256 C CA . PRO A 1 280 ? -5.695 -9.617 -6.860 1.00 88.94 280 PRO A CA 1
ATOM 2257 C C . PRO A 1 280 ? -5.959 -10.610 -5.718 1.00 88.94 280 PRO A C 1
ATOM 2259 O O . PRO A 1 280 ? -7.111 -10.980 -5.503 1.00 88.94 280 PRO A O 1
ATOM 2262 N N . ASP A 1 281 ? -4.923 -11.009 -4.970 1.00 87.50 281 ASP A N 1
ATOM 2263 C CA . ASP A 1 281 ? -5.057 -11.914 -3.816 1.00 87.50 281 ASP A CA 1
ATOM 2264 C C . ASP A 1 281 ? -5.442 -11.190 -2.518 1.00 87.50 281 ASP A C 1
ATOM 2266 O O . ASP A 1 281 ? -5.782 -11.833 -1.522 1.00 87.50 281 ASP A O 1
ATOM 2270 N N . CYS A 1 282 ? -5.384 -9.854 -2.503 1.00 91.69 282 CYS A N 1
ATOM 2271 C CA . CYS A 1 282 ? -5.767 -9.066 -1.341 1.00 91.69 282 CYS A CA 1
ATOM 2272 C C . CYS A 1 282 ? -7.260 -9.244 -1.068 1.00 91.69 282 CYS A C 1
ATOM 2274 O O . CYS A 1 282 ? -8.114 -8.955 -1.913 1.00 91.69 282 CYS A O 1
ATOM 2276 N N . LYS A 1 283 ? -7.595 -9.682 0.143 1.00 91.62 283 LYS A N 1
ATOM 2277 C CA . LYS A 1 283 ? -8.984 -9.793 0.569 1.00 91.62 283 LYS A CA 1
ATOM 2278 C C . LYS A 1 283 ? -9.533 -8.398 0.848 1.00 91.62 283 LYS A C 1
ATOM 2280 O O . LYS A 1 283 ? -9.055 -7.694 1.735 1.00 91.62 283 LYS A O 1
ATOM 2285 N N . LEU A 1 284 ? -10.552 -7.998 0.094 1.00 93.50 284 LEU A N 1
ATOM 2286 C CA . LEU A 1 284 ? -11.267 -6.746 0.324 1.00 93.50 284 LEU A CA 1
ATOM 2287 C C . LEU A 1 284 ? -12.505 -7.005 1.186 1.00 93.50 284 LEU A C 1
ATOM 2289 O O . LEU A 1 284 ? -13.331 -7.862 0.863 1.00 93.50 284 LEU A O 1
ATOM 2293 N N . SER A 1 285 ? -12.632 -6.246 2.271 1.00 93.31 285 SER A N 1
ATOM 2294 C CA . SER A 1 285 ? -13.756 -6.296 3.208 1.00 93.31 285 SER A CA 1
ATOM 2295 C C . SER A 1 285 ? -14.390 -4.911 3.326 1.00 93.31 285 SER A C 1
ATOM 2297 O O . SER A 1 285 ? -13.691 -3.898 3.309 1.00 93.31 285 SER A O 1
ATOM 2299 N N . PHE A 1 286 ? -15.717 -4.856 3.415 1.00 94.00 286 PHE A N 1
ATOM 2300 C CA . PHE A 1 286 ? -16.488 -3.613 3.400 1.00 94.00 286 PHE A CA 1
ATOM 2301 C C . PHE A 1 286 ? -17.543 -3.662 4.498 1.00 94.00 286 PHE A C 1
ATOM 2303 O O . PHE A 1 286 ? -18.283 -4.642 4.594 1.00 94.00 286 PHE A O 1
ATOM 2310 N N . MET A 1 287 ? -17.619 -2.611 5.309 1.00 93.12 287 MET A N 1
ATOM 2311 C CA . MET A 1 287 ? -18.575 -2.501 6.407 1.00 93.12 287 MET A CA 1
ATOM 2312 C C . MET A 1 287 ? -19.148 -1.088 6.457 1.00 93.12 287 MET A C 1
ATOM 2314 O O . MET A 1 287 ? -18.405 -0.126 6.634 1.00 93.12 287 MET A O 1
ATOM 2318 N N . GLN A 1 288 ? -20.466 -0.959 6.327 1.00 94.94 288 GLN A N 1
ATOM 2319 C CA . GLN A 1 288 ? -21.111 0.327 6.560 1.00 94.94 288 GLN A CA 1
ATOM 2320 C C . GLN A 1 288 ? -21.035 0.668 8.054 1.00 94.94 288 GLN A C 1
ATOM 2322 O O . GLN A 1 288 ? -21.399 -0.163 8.890 1.00 94.94 288 GLN A O 1
ATOM 2327 N N . ALA A 1 289 ? -20.531 1.855 8.386 1.00 94.75 289 ALA A N 1
ATOM 2328 C CA . ALA A 1 289 ? -20.428 2.346 9.756 1.00 94.75 289 ALA A CA 1
ATOM 2329 C C . ALA A 1 289 ? -20.215 3.865 9.788 1.00 94.75 289 ALA A C 1
ATOM 2331 O O . ALA A 1 289 ? -19.534 4.427 8.927 1.00 94.75 289 ALA A O 1
ATOM 2332 N N . ASP A 1 290 ? -20.715 4.519 10.838 1.00 96.56 290 ASP A N 1
ATOM 2333 C CA . ASP A 1 290 ? -20.327 5.897 11.134 1.00 96.56 290 ASP A CA 1
ATOM 2334 C C . ASP A 1 290 ? -18.838 5.962 11.495 1.00 96.56 290 ASP A C 1
ATOM 2336 O O . ASP A 1 290 ? -18.323 5.151 12.267 1.00 96.56 290 ASP A O 1
ATOM 2340 N N . ILE A 1 291 ? -18.134 6.953 10.957 1.00 97.00 291 ILE A N 1
ATOM 2341 C CA . ILE A 1 291 ? -16.727 7.200 11.282 1.00 97.00 291 ILE A CA 1
ATOM 2342 C C . ILE A 1 291 ? -16.655 8.124 12.500 1.00 97.00 291 ILE A C 1
ATOM 2344 O O . ILE A 1 291 ? -17.563 8.915 12.739 1.00 97.00 291 ILE A O 1
ATOM 2348 N N . CYS A 1 292 ? -15.572 8.045 13.276 1.00 94.81 292 CYS A N 1
ATOM 2349 C CA . CYS A 1 292 ? -15.398 8.751 14.553 1.00 94.81 292 CYS A CA 1
ATOM 2350 C C . CYS A 1 292 ? -15.554 10.287 14.520 1.00 94.81 292 CYS A C 1
ATOM 2352 O O . CYS A 1 292 ? -15.620 10.914 15.577 1.00 94.81 292 CYS A O 1
ATOM 2354 N N . ARG A 1 293 ? -15.606 10.897 13.330 1.00 95.75 293 ARG A N 1
ATOM 2355 C CA . ARG A 1 293 ? -15.920 12.314 13.118 1.00 95.75 293 ARG A CA 1
ATOM 2356 C C . ARG A 1 293 ? -16.995 12.449 12.045 1.00 95.75 293 ARG A C 1
ATOM 2358 O O . ARG A 1 293 ? -17.046 11.661 11.097 1.00 95.75 293 ARG A O 1
ATOM 2365 N N . ASP A 1 294 ? -17.843 13.456 12.192 1.00 95.38 294 ASP A N 1
ATOM 2366 C CA . ASP A 1 294 ? -19.016 13.621 11.335 1.00 95.38 294 ASP A CA 1
ATOM 2367 C C . ASP A 1 294 ? -18.647 13.957 9.880 1.00 95.38 294 ASP A C 1
ATOM 2369 O O . ASP A 1 294 ? -19.236 13.447 8.932 1.00 95.38 294 ASP A O 1
ATOM 2373 N N . GLU A 1 295 ? -17.577 14.711 9.669 1.00 96.75 295 GLU A N 1
ATOM 2374 C CA . GLU A 1 295 ? -17.104 15.067 8.334 1.00 96.75 295 GLU A CA 1
ATOM 2375 C C . GLU A 1 295 ? -16.368 13.930 7.599 1.00 96.75 295 GLU A C 1
ATOM 2377 O O . GLU A 1 295 ? -16.142 14.028 6.394 1.00 96.75 295 GLU A O 1
ATOM 2382 N N . LEU A 1 296 ? -15.965 12.860 8.296 1.00 98.31 296 LEU A N 1
ATOM 2383 C CA . LEU A 1 296 ? -15.242 11.735 7.694 1.00 98.31 296 LEU A CA 1
ATOM 2384 C C . LEU A 1 296 ? -16.219 10.713 7.101 1.00 98.31 296 LEU A C 1
ATOM 2386 O O . LEU A 1 296 ? -17.126 10.235 7.780 1.00 98.31 296 LEU A O 1
ATOM 2390 N N . LEU A 1 297 ? -16.005 10.356 5.836 1.00 98.56 297 LEU A N 1
ATOM 2391 C CA . LEU A 1 297 ? -16.881 9.489 5.042 1.00 98.56 297 LEU A CA 1
ATOM 2392 C C . LEU A 1 297 ? -16.348 8.059 4.912 1.00 98.56 297 LEU A C 1
ATOM 2394 O O . LEU A 1 297 ? -17.117 7.132 4.665 1.00 98.56 297 LEU A O 1
ATOM 2398 N N . VAL A 1 298 ? -15.034 7.881 5.065 1.00 98.62 298 VAL A N 1
ATOM 2399 C CA . VAL A 1 298 ? -14.350 6.601 4.873 1.00 98.62 298 VAL A CA 1
ATOM 2400 C C . VAL A 1 298 ? -13.175 6.446 5.837 1.00 98.62 298 VAL A C 1
ATOM 2402 O O . VAL A 1 298 ? -12.448 7.400 6.121 1.00 98.62 298 VAL A O 1
ATOM 2405 N N . GLU A 1 299 ? -12.970 5.221 6.309 1.00 98.62 299 GLU A N 1
ATOM 2406 C CA . GLU A 1 299 ? -11.792 4.790 7.059 1.00 98.62 299 GLU A CA 1
ATOM 2407 C C . GLU A 1 299 ? -11.329 3.436 6.514 1.00 98.62 299 GLU A C 1
ATOM 2409 O O . GLU A 1 299 ? -12.143 2.551 6.256 1.00 98.62 299 GLU A O 1
ATOM 2414 N N . ILE A 1 300 ? -10.022 3.256 6.332 1.00 98.44 300 ILE A N 1
ATOM 2415 C CA . ILE A 1 300 ? -9.441 1.987 5.881 1.00 98.44 300 ILE A CA 1
ATOM 2416 C C . ILE A 1 300 ? -8.453 1.439 6.904 1.00 98.44 300 ILE A C 1
ATOM 2418 O O . ILE A 1 300 ? -7.709 2.182 7.540 1.00 98.44 300 ILE A O 1
ATOM 2422 N N . GLU A 1 301 ? -8.409 0.120 7.031 1.00 96.88 301 GLU A N 1
ATOM 2423 C CA . GLU A 1 301 ? -7.381 -0.597 7.777 1.00 96.88 301 GLU A CA 1
ATOM 2424 C C . GLU A 1 301 ? -6.851 -1.769 6.952 1.00 96.88 301 GLU A C 1
ATOM 2426 O O . GLU A 1 301 ? -7.579 -2.371 6.162 1.00 96.88 301 GLU A O 1
ATOM 2431 N N . ALA A 1 302 ? -5.571 -2.082 7.112 1.00 97.44 302 ALA A N 1
ATOM 2432 C CA . ALA A 1 302 ? -4.880 -3.053 6.285 1.00 97.44 302 ALA A CA 1
ATOM 2433 C C . ALA A 1 302 ? -3.937 -3.939 7.098 1.00 97.44 302 ALA A C 1
ATOM 2435 O O . ALA A 1 302 ? -3.364 -3.519 8.107 1.00 97.44 302 ALA A O 1
ATOM 2436 N N . ILE A 1 303 ? -3.741 -5.157 6.603 1.00 96.06 303 ILE A N 1
ATOM 2437 C CA . ILE A 1 303 ? -2.671 -6.057 7.028 1.00 96.06 303 ILE A CA 1
ATOM 2438 C C . ILE A 1 303 ? -1.755 -6.261 5.837 1.00 96.06 303 ILE A C 1
ATOM 2440 O O . ILE A 1 303 ? -2.213 -6.645 4.761 1.00 96.06 303 ILE A O 1
ATOM 2444 N N . PHE A 1 304 ? -0.467 -6.041 6.047 1.00 95.12 304 PHE A N 1
ATOM 2445 C CA . PHE A 1 304 ? 0.573 -6.218 5.051 1.00 95.12 304 PHE A CA 1
ATOM 2446 C C . PHE A 1 304 ? 1.526 -7.322 5.469 1.00 95.12 304 PHE A C 1
ATOM 2448 O O . PHE A 1 304 ? 1.767 -7.529 6.660 1.00 95.12 304 PHE A O 1
ATOM 2455 N N . VAL A 1 305 ? 2.120 -7.971 4.477 1.00 91.12 305 VAL A N 1
ATOM 2456 C CA . VAL A 1 305 ? 3.194 -8.948 4.662 1.00 91.12 305 VAL A CA 1
ATOM 2457 C C . VAL A 1 305 ? 4.522 -8.363 4.196 1.00 91.12 305 VAL A C 1
ATOM 2459 O O . VAL A 1 305 ? 4.571 -7.633 3.208 1.00 91.12 305 VAL A O 1
ATOM 2462 N N . LYS A 1 306 ? 5.625 -8.665 4.886 1.00 88.31 306 LYS A N 1
ATOM 2463 C CA . LYS A 1 306 ? 6.945 -8.262 4.396 1.00 88.31 306 LYS A CA 1
ATOM 2464 C C . LYS A 1 306 ? 7.264 -9.058 3.141 1.00 88.31 306 LYS A C 1
ATOM 2466 O O . LYS A 1 306 ? 7.283 -10.288 3.147 1.00 88.31 306 LYS A O 1
ATOM 2471 N N . LYS A 1 307 ? 7.555 -8.330 2.069 1.00 81.88 307 LYS A N 1
ATOM 2472 C CA . LYS A 1 307 ? 7.932 -8.922 0.794 1.00 81.88 307 LYS A CA 1
ATOM 2473 C C . LYS A 1 307 ? 9.224 -9.727 0.918 1.00 81.88 307 LYS A C 1
ATOM 2475 O O . LYS A 1 307 ? 10.203 -9.236 1.476 1.00 81.88 307 LYS A O 1
ATOM 2480 N N . GLY A 1 308 ? 9.239 -10.926 0.337 1.00 67.62 308 GLY A N 1
ATOM 2481 C CA . GLY A 1 308 ? 10.448 -11.748 0.238 1.00 67.62 308 GLY A CA 1
ATOM 2482 C C . GLY A 1 308 ? 10.750 -12.620 1.462 1.00 67.62 308 GLY A C 1
ATOM 2483 O O . GLY A 1 308 ? 11.737 -13.350 1.428 1.00 67.62 308 GLY A O 1
ATOM 2484 N N . GLU A 1 309 ? 9.912 -12.604 2.506 1.00 72.00 309 GLU A N 1
ATOM 2485 C CA . GLU A 1 309 ? 9.982 -13.566 3.619 1.00 72.00 309 GLU A CA 1
ATOM 2486 C C . GLU A 1 309 ? 9.058 -14.757 3.364 1.00 72.00 309 GLU A C 1
ATOM 2488 O O . GLU A 1 309 ? 7.887 -14.534 3.078 1.00 72.00 309 GLU A O 1
ATOM 2493 N N . PHE A 1 310 ? 9.605 -15.985 3.470 1.00 57.12 310 PHE A N 1
ATOM 2494 C CA . PHE A 1 310 ? 8.961 -17.308 3.327 1.00 57.12 310 PHE A CA 1
ATOM 2495 C C . PHE A 1 310 ? 7.467 -17.256 2.980 1.00 57.12 310 PHE A C 1
ATOM 2497 O O . PHE A 1 310 ? 6.591 -17.518 3.806 1.00 57.12 310 PHE A O 1
ATOM 2504 N N . GLU A 1 311 ? 7.187 -16.901 1.727 1.00 54.47 311 GLU A N 1
ATOM 2505 C CA . GLU A 1 311 ? 5.829 -16.775 1.224 1.00 54.47 311 GLU A CA 1
ATOM 2506 C C . GLU A 1 311 ? 5.309 -18.217 1.035 1.00 54.47 311 GLU A C 1
ATOM 2508 O O . GLU A 1 311 ? 5.714 -18.898 0.103 1.00 54.47 311 GLU A O 1
ATOM 2513 N N . GLN A 1 312 ? 4.452 -18.681 1.961 1.00 52.69 312 GLN A N 1
ATOM 2514 C CA . GLN A 1 312 ? 3.657 -19.930 1.933 1.00 52.69 312 GLN A CA 1
ATOM 2515 C C . GLN A 1 312 ? 4.276 -21.248 2.465 1.00 52.69 312 GLN A C 1
ATOM 2517 O O . GLN A 1 312 ? 4.290 -22.241 1.745 1.00 52.69 312 GLN A O 1
ATOM 2522 N N . ASN A 1 313 ? 4.689 -21.351 3.739 1.00 53.94 313 ASN A N 1
ATOM 2523 C CA . ASN A 1 313 ? 4.932 -22.657 4.411 1.00 53.94 313 ASN A CA 1
ATOM 2524 C C . ASN A 1 313 ? 5.822 -23.658 3.622 1.00 53.94 313 ASN A C 1
ATOM 2526 O O . ASN A 1 313 ? 5.612 -24.868 3.684 1.00 53.94 313 ASN A O 1
ATOM 2530 N N . GLY A 1 314 ? 6.797 -23.166 2.848 1.00 55.81 314 GLY A N 1
ATOM 2531 C CA . GLY A 1 314 ? 7.671 -23.999 2.008 1.00 55.81 314 GLY A CA 1
ATOM 2532 C C . GLY A 1 314 ? 7.186 -24.264 0.574 1.00 55.81 314 GLY A C 1
ATOM 2533 O O . GLY A 1 314 ? 7.882 -24.964 -0.156 1.00 55.81 314 GLY A O 1
ATOM 2534 N N . LYS A 1 315 ? 6.050 -23.702 0.144 1.00 65.19 315 LYS A N 1
ATOM 2535 C CA . LYS A 1 315 ? 5.617 -23.711 -1.262 1.00 65.19 315 LYS A CA 1
ATOM 2536 C C . LYS A 1 315 ? 6.435 -22.724 -2.095 1.00 65.19 315 LYS A C 1
ATOM 2538 O O . LYS A 1 315 ? 6.970 -21.736 -1.590 1.00 65.19 315 LYS A O 1
ATOM 2543 N N . GLU A 1 316 ? 6.544 -23.019 -3.384 1.00 77.62 316 GLU A N 1
ATOM 2544 C CA . GLU A 1 316 ? 7.141 -22.105 -4.352 1.00 77.62 316 GLU A CA 1
ATOM 2545 C C . GLU A 1 316 ? 6.283 -20.847 -4.505 1.00 77.62 316 GLU A C 1
ATOM 2547 O O . GLU A 1 316 ? 5.055 -20.912 -4.508 1.00 77.62 316 GLU A O 1
ATOM 2552 N N . LYS A 1 317 ? 6.943 -19.695 -4.641 1.00 82.19 317 LYS A N 1
ATOM 2553 C CA . LYS A 1 317 ? 6.271 -18.404 -4.786 1.00 82.19 317 LYS A CA 1
ATOM 2554 C C . LYS A 1 317 ? 5.627 -18.263 -6.161 1.00 82.19 317 LYS A C 1
ATOM 2556 O O . LYS A 1 317 ? 4.505 -17.781 -6.279 1.00 82.19 317 LYS A O 1
ATOM 2561 N N . TYR A 1 318 ? 6.382 -18.607 -7.198 1.00 89.69 318 TYR A N 1
ATOM 2562 C CA . TYR A 1 318 ? 5.940 -18.522 -8.580 1.00 89.69 318 TYR A CA 1
ATOM 2563 C C . TYR A 1 318 ? 5.550 -19.908 -9.055 1.00 89.69 318 TYR A C 1
ATOM 2565 O O . TYR A 1 318 ? 6.343 -20.842 -8.967 1.00 89.69 318 TYR A O 1
ATOM 2573 N N . THR A 1 319 ? 4.343 -20.026 -9.584 1.00 91.38 319 THR A N 1
ATOM 2574 C CA . THR A 1 319 ? 3.802 -21.269 -10.126 1.00 91.38 319 THR A CA 1
ATOM 2575 C C . THR A 1 319 ? 3.136 -20.999 -11.472 1.00 91.38 319 THR A C 1
ATOM 2577 O O . THR A 1 319 ? 2.925 -19.846 -11.874 1.00 91.38 319 THR A O 1
ATOM 2580 N N . LEU A 1 320 ? 2.817 -22.075 -12.191 1.00 94.06 320 LEU A N 1
ATOM 2581 C CA . LEU A 1 320 ? 1.894 -21.985 -13.314 1.00 94.06 320 LEU A CA 1
ATOM 2582 C C . LEU A 1 320 ? 0.472 -21.796 -12.786 1.00 94.06 320 LEU A C 1
ATOM 2584 O O . LEU A 1 320 ? 0.066 -22.461 -11.834 1.00 94.06 320 LEU A O 1
ATOM 2588 N N . ASN A 1 321 ? -0.275 -20.902 -13.420 1.00 91.88 321 ASN A N 1
ATOM 2589 C CA . ASN A 1 321 ? -1.713 -20.789 -13.228 1.00 91.88 321 ASN A CA 1
ATOM 2590 C C . ASN A 1 321 ? -2.468 -21.864 -14.034 1.00 91.88 321 ASN A C 1
ATOM 2592 O O . ASN A 1 321 ? -1.871 -22.610 -14.815 1.00 91.88 321 ASN A O 1
ATOM 2596 N N . ASP A 1 322 ? -3.794 -21.896 -13.894 1.00 91.00 322 ASP A N 1
ATO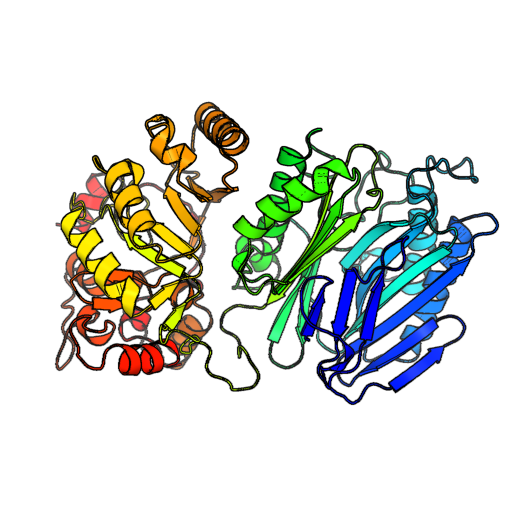M 2597 C CA . ASP A 1 322 ? -4.667 -22.904 -14.518 1.00 91.00 322 ASP A CA 1
ATOM 2598 C C . ASP A 1 322 ? -4.606 -22.929 -16.056 1.00 91.00 322 ASP A C 1
ATOM 2600 O O . ASP A 1 322 ? -4.963 -23.923 -16.683 1.00 91.00 322 ASP A O 1
ATOM 2604 N N . VAL A 1 323 ? -4.124 -21.849 -16.679 1.00 91.75 323 VAL A N 1
ATOM 2605 C CA . VAL A 1 323 ? -3.937 -21.734 -18.136 1.00 91.75 323 VAL A CA 1
ATOM 2606 C C . VAL A 1 323 ? -2.476 -21.925 -18.564 1.00 91.75 323 VAL A C 1
ATOM 2608 O O . VAL A 1 323 ? -2.103 -21.605 -19.692 1.00 91.75 323 VAL A O 1
ATOM 2611 N N . GLY A 1 324 ? -1.626 -22.445 -17.674 1.00 94.88 324 GLY A N 1
ATOM 2612 C CA . GLY A 1 324 ? -0.242 -22.808 -17.972 1.00 94.88 324 GLY A CA 1
ATOM 2613 C C . GLY A 1 324 ? 0.704 -21.621 -18.174 1.00 94.88 324 GLY A C 1
ATOM 2614 O O . GLY A 1 324 ? 1.724 -21.775 -18.853 1.00 94.88 324 GLY A O 1
ATOM 2615 N N . LYS A 1 325 ? 0.389 -20.441 -17.623 1.00 95.94 325 LYS A N 1
ATOM 2616 C CA . LYS A 1 325 ? 1.255 -19.247 -17.622 1.00 95.94 325 LYS A CA 1
ATOM 2617 C C . LYS A 1 325 ? 1.863 -19.028 -16.241 1.00 95.94 325 LYS A C 1
ATOM 2619 O O . LYS A 1 325 ? 1.238 -19.338 -15.232 1.00 95.94 325 LYS A O 1
ATOM 2624 N N . ILE A 1 326 ? 3.052 -18.438 -16.178 1.00 96.69 326 ILE A N 1
ATOM 2625 C CA . ILE A 1 326 ? 3.682 -18.058 -14.909 1.00 96.69 326 ILE A CA 1
ATOM 2626 C C . ILE A 1 326 ? 2.996 -16.797 -14.386 1.00 96.69 326 ILE A C 1
ATOM 2628 O O . ILE A 1 326 ? 3.093 -15.737 -15.011 1.00 96.69 326 ILE A O 1
ATOM 2632 N N . ARG A 1 327 ? 2.315 -16.885 -13.241 1.00 93.94 327 ARG A N 1
ATOM 2633 C CA . ARG A 1 327 ? 1.728 -15.697 -12.611 1.00 93.94 327 ARG A CA 1
ATOM 2634 C C . ARG A 1 327 ? 2.821 -14.885 -11.919 1.00 93.94 327 ARG A C 1
ATOM 2636 O O . ARG A 1 327 ? 3.601 -15.429 -11.143 1.00 93.94 327 ARG A O 1
ATOM 2643 N N . THR A 1 328 ? 2.886 -13.583 -12.185 1.00 94.31 328 THR A N 1
ATOM 2644 C CA . THR A 1 328 ? 3.840 -12.673 -11.524 1.00 94.31 328 THR A CA 1
ATOM 2645 C C . THR A 1 328 ? 3.121 -11.457 -10.951 1.00 94.31 328 THR A C 1
ATOM 2647 O O . THR A 1 328 ? 2.054 -11.093 -11.420 1.00 94.31 328 THR A O 1
ATOM 2650 N N . GLU A 1 329 ? 3.688 -10.788 -9.948 1.00 91.94 329 GLU A N 1
ATOM 2651 C CA . GLU A 1 329 ? 3.038 -9.604 -9.352 1.00 91.94 329 GLU A CA 1
ATOM 2652 C C . GLU A 1 329 ? 3.014 -8.410 -10.306 1.00 91.94 329 GLU A C 1
ATOM 2654 O O . GLU A 1 329 ? 2.087 -7.607 -10.313 1.00 91.94 329 GLU A O 1
ATOM 2659 N N . SER A 1 330 ? 4.072 -8.242 -11.096 1.00 94.69 330 SER A N 1
ATOM 2660 C CA . SER A 1 330 ? 4.097 -7.223 -12.136 1.00 94.69 330 SER A CA 1
ATOM 2661 C C . SER A 1 330 ? 5.184 -7.478 -13.164 1.00 94.69 330 SER A C 1
ATOM 2663 O O . SER A 1 330 ? 6.137 -8.225 -12.923 1.00 94.69 330 SER A O 1
ATOM 2665 N N . PHE A 1 331 ? 5.023 -6.807 -14.295 1.00 97.12 331 PHE A N 1
ATOM 2666 C CA . PHE A 1 331 ? 5.970 -6.756 -15.395 1.00 97.12 331 PHE A CA 1
ATOM 2667 C C . PHE A 1 331 ? 6.172 -5.297 -15.806 1.00 97.12 331 PHE A C 1
ATOM 2669 O O . PHE A 1 331 ? 5.213 -4.525 -15.806 1.00 97.12 331 PHE A O 1
ATOM 2676 N N . GLU A 1 332 ? 7.399 -4.906 -16.132 1.00 96.31 332 GLU A N 1
ATOM 2677 C CA . GLU A 1 332 ? 7.757 -3.556 -16.560 1.00 96.31 332 GLU A CA 1
ATOM 2678 C C . GLU A 1 332 ? 8.243 -3.563 -18.007 1.00 96.31 332 GLU A C 1
ATOM 2680 O O . GLU A 1 332 ? 9.062 -4.386 -18.410 1.00 96.31 332 GLU A O 1
ATOM 2685 N N . LEU A 1 333 ? 7.752 -2.598 -18.777 1.00 96.44 333 LEU A N 1
ATOM 2686 C CA . LEU A 1 333 ? 8.174 -2.329 -20.139 1.00 96.44 333 LEU A CA 1
ATOM 2687 C C . LEU A 1 333 ? 8.810 -0.942 -20.184 1.00 96.44 333 LEU A C 1
ATOM 2689 O O . LEU A 1 333 ? 8.142 0.070 -19.952 1.00 96.44 333 LEU A O 1
ATOM 2693 N N . HIS A 1 334 ? 10.112 -0.896 -20.456 1.00 96.94 334 HIS A N 1
ATOM 2694 C CA . HIS A 1 334 ? 10.858 0.352 -20.570 1.00 96.94 334 HIS A CA 1
ATOM 2695 C C . HIS A 1 334 ? 10.780 0.890 -21.998 1.00 96.94 334 HIS A C 1
ATOM 2697 O O . HIS A 1 334 ? 11.593 0.546 -22.850 1.00 96.94 334 HIS A O 1
ATOM 2703 N N . ILE A 1 335 ? 9.783 1.737 -22.261 1.00 97.50 335 ILE A N 1
ATOM 2704 C CA . ILE A 1 335 ? 9.502 2.221 -23.624 1.00 97.50 335 ILE A CA 1
ATOM 2705 C C . ILE A 1 335 ? 10.417 3.376 -24.053 1.00 97.50 335 ILE A C 1
ATOM 2707 O O . ILE A 1 335 ? 10.552 3.667 -25.237 1.00 97.50 335 ILE A O 1
ATOM 2711 N N . ALA A 1 336 ? 11.071 4.030 -23.093 1.00 97.12 336 ALA A N 1
ATOM 2712 C CA . ALA A 1 336 ? 12.068 5.067 -23.322 1.00 97.12 336 ALA A CA 1
ATOM 2713 C C . ALA A 1 336 ? 13.284 4.813 -22.428 1.00 97.12 336 ALA A C 1
ATOM 2715 O O . ALA A 1 336 ? 13.129 4.629 -21.222 1.00 97.12 336 ALA A O 1
ATOM 2716 N N . GLU A 1 337 ? 14.491 4.852 -22.993 1.00 95.06 337 GLU A N 1
ATOM 2717 C CA . GLU A 1 337 ? 15.734 4.639 -22.229 1.00 95.06 337 GLU A CA 1
ATOM 2718 C C . GLU A 1 337 ? 16.213 5.911 -21.506 1.00 95.06 337 GLU A C 1
ATOM 2720 O O . GLU A 1 337 ? 16.874 5.852 -20.466 1.00 95.06 337 GLU A O 1
ATOM 2725 N N . HIS A 1 338 ? 15.836 7.073 -22.041 1.00 95.88 338 HIS A N 1
ATOM 2726 C CA . HIS A 1 338 ? 16.250 8.398 -21.589 1.00 95.88 338 HIS A CA 1
ATOM 2727 C C . HIS A 1 338 ? 15.117 9.132 -20.863 1.00 95.88 338 HIS A C 1
ATOM 2729 O O . HIS A 1 338 ? 13.935 8.813 -21.012 1.00 95.88 338 HIS A O 1
ATOM 2735 N N . CYS A 1 339 ? 15.484 10.150 -20.084 1.00 97.38 339 CYS A N 1
ATOM 2736 C CA . CYS A 1 339 ? 14.559 10.988 -19.326 1.00 97.38 339 CYS A CA 1
ATOM 2737 C C . CYS A 1 339 ? 14.841 12.473 -19.596 1.00 97.38 339 CYS A C 1
ATOM 2739 O O . CYS A 1 339 ? 15.973 12.869 -19.871 1.00 97.38 339 CYS A O 1
ATOM 2741 N N . ASN A 1 340 ? 13.831 13.331 -19.447 1.00 96.69 340 ASN A N 1
ATOM 2742 C CA . ASN A 1 340 ? 14.011 14.788 -19.437 1.00 96.69 340 ASN A CA 1
ATOM 2743 C C . ASN A 1 340 ? 14.633 15.309 -18.122 1.00 96.69 340 ASN A C 1
ATOM 2745 O O . ASN A 1 340 ? 14.913 16.506 -18.006 1.00 96.69 340 ASN A O 1
ATOM 2749 N N . LEU A 1 341 ? 14.856 14.425 -17.145 1.00 97.00 341 LEU A N 1
ATOM 2750 C CA . LEU A 1 341 ? 15.577 14.680 -15.901 1.00 97.00 341 LEU A CA 1
ATOM 2751 C C . LEU A 1 341 ? 16.935 13.968 -15.884 1.00 97.00 341 LEU A C 1
ATOM 2753 O O . LEU A 1 341 ? 17.179 13.010 -16.609 1.00 97.00 341 LEU A O 1
ATOM 2757 N N . ARG A 1 342 ? 17.820 14.451 -15.015 1.00 96.19 342 ARG A N 1
ATOM 2758 C CA . ARG A 1 342 ? 19.205 14.013 -14.815 1.00 96.19 342 ARG A CA 1
ATOM 2759 C C . ARG A 1 342 ? 19.456 13.574 -13.369 1.00 96.19 342 ARG A C 1
ATOM 2761 O O . ARG A 1 342 ? 20.452 13.956 -12.767 1.00 96.19 342 ARG A O 1
ATOM 2768 N N . CYS A 1 343 ? 18.522 12.842 -12.768 1.00 95.00 343 CYS A N 1
ATOM 2769 C CA . CYS A 1 343 ? 18.628 12.374 -11.383 1.00 95.00 343 CYS A CA 1
ATOM 2770 C C . CYS A 1 343 ? 19.932 11.585 -11.158 1.00 95.00 343 CYS A C 1
ATOM 2772 O O . CYS A 1 343 ? 20.119 10.564 -11.812 1.00 95.00 343 CYS A O 1
ATOM 2774 N N . ARG A 1 344 ? 20.793 12.004 -10.217 1.00 91.50 344 ARG A N 1
ATOM 2775 C CA . ARG A 1 344 ? 22.083 11.328 -9.945 1.00 91.50 344 ARG A CA 1
ATOM 2776 C C . ARG A 1 344 ? 21.923 9.834 -9.658 1.00 91.50 344 ARG A C 1
ATOM 2778 O O . ARG A 1 344 ? 22.660 9.020 -10.195 1.00 91.50 344 ARG A O 1
ATOM 2785 N N . ASP A 1 345 ? 20.933 9.497 -8.839 1.00 89.62 345 ASP A N 1
ATOM 2786 C CA . ASP A 1 345 ? 20.701 8.142 -8.327 1.00 89.62 345 ASP A CA 1
ATOM 2787 C C . ASP A 1 345 ? 19.538 7.454 -9.065 1.00 89.62 345 ASP A C 1
ATOM 2789 O O . ASP A 1 345 ? 18.691 6.791 -8.467 1.00 89.62 345 ASP A O 1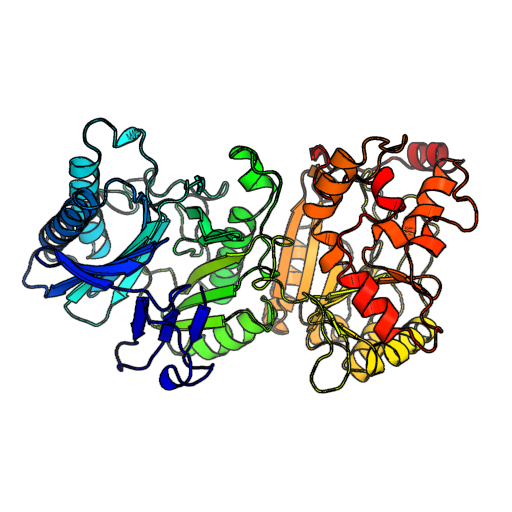
ATOM 2793 N N . CYS A 1 346 ? 19.439 7.676 -10.381 1.00 90.44 346 CYS A N 1
ATOM 2794 C CA . CYS A 1 346 ? 18.386 7.098 -11.213 1.00 90.44 346 CYS A CA 1
ATOM 2795 C C . CYS A 1 346 ? 18.517 5.570 -11.288 1.00 90.44 346 CYS A C 1
ATOM 2797 O O . CYS A 1 346 ? 19.540 5.052 -11.730 1.00 90.44 346 CYS A O 1
ATOM 2799 N N . CYS A 1 347 ? 17.451 4.844 -10.936 1.00 83.62 347 CYS A N 1
ATOM 2800 C CA . CYS A 1 347 ? 17.443 3.378 -10.961 1.00 83.62 347 CYS A CA 1
ATOM 2801 C C . CYS A 1 347 ? 17.649 2.768 -12.350 1.00 83.62 347 CYS A C 1
ATOM 2803 O O . CYS A 1 347 ? 18.136 1.648 -12.442 1.00 83.62 347 CYS A O 1
ATOM 2805 N N . ASN A 1 348 ? 17.298 3.512 -13.399 1.00 86.06 348 ASN A N 1
ATOM 2806 C CA . ASN A 1 348 ? 17.381 3.072 -14.788 1.00 86.06 348 ASN A CA 1
ATOM 2807 C C . ASN A 1 348 ? 18.585 3.679 -15.511 1.00 86.06 348 ASN A C 1
ATOM 2809 O O . ASN A 1 348 ? 18.629 3.611 -16.733 1.00 86.06 348 ASN A O 1
ATOM 2813 N N . ILE A 1 349 ? 19.492 4.354 -14.784 1.00 91.00 349 ILE A N 1
ATOM 2814 C CA . ILE A 1 349 ? 20.661 5.072 -15.326 1.00 91.00 349 ILE A CA 1
ATOM 2815 C C . ILE A 1 349 ? 20.331 6.013 -16.503 1.00 91.00 349 ILE A C 1
ATOM 2817 O O . ILE A 1 349 ? 21.203 6.414 -17.266 1.00 91.00 349 ILE A O 1
ATOM 2821 N N . SER A 1 350 ? 19.073 6.457 -16.608 1.00 93.88 350 SER A N 1
ATOM 2822 C CA . SER A 1 350 ? 18.544 7.227 -17.740 1.00 93.88 350 SER A CA 1
ATOM 2823 C C . SER A 1 350 ? 19.282 8.522 -18.090 1.00 93.88 350 SER A C 1
ATOM 2825 O O . SER A 1 350 ? 19.260 8.882 -19.264 1.00 93.88 350 SER A O 1
ATOM 2827 N N . PRO A 1 351 ? 19.926 9.251 -17.152 1.00 93.88 351 PRO A N 1
ATOM 2828 C CA . PRO A 1 351 ? 20.758 10.399 -17.516 1.00 93.88 351 PRO A CA 1
ATOM 2829 C C . PRO A 1 351 ? 22.000 10.026 -18.337 1.00 93.88 351 PRO A C 1
ATOM 2831 O O . PRO A 1 351 ? 22.557 10.894 -19.002 1.00 93.88 351 PRO A O 1
ATOM 2834 N N . LEU A 1 352 ? 22.444 8.772 -18.244 1.00 91.50 352 LEU A N 1
ATOM 2835 C CA . LEU A 1 352 ? 23.653 8.241 -18.873 1.00 91.50 352 LEU A CA 1
ATOM 2836 C C . LEU A 1 352 ? 23.327 7.400 -20.121 1.00 91.50 352 LEU A C 1
ATOM 2838 O O . LEU A 1 352 ? 24.207 7.156 -20.941 1.00 91.50 352 LEU A O 1
ATOM 2842 N N . ASN A 1 353 ? 22.065 6.996 -20.291 1.00 90.69 353 ASN A N 1
ATOM 2843 C CA . ASN A 1 353 ? 21.605 6.242 -21.454 1.00 90.69 353 ASN A CA 1
ATOM 2844 C C . ASN A 1 353 ? 21.440 7.129 -22.701 1.00 90.69 353 ASN A C 1
ATOM 2846 O O . ASN A 1 353 ? 21.066 8.304 -22.592 1.00 90.69 353 ASN A O 1
ATOM 2850 N N . PRO A 1 354 ? 21.626 6.565 -23.909 1.00 90.62 354 PRO A N 1
ATOM 2851 C CA . PRO A 1 354 ? 21.337 7.270 -25.149 1.00 90.62 354 PRO A CA 1
ATOM 2852 C C . PRO A 1 354 ? 19.838 7.552 -25.306 1.00 90.62 354 PRO A C 1
ATOM 2854 O O . PRO A 1 354 ? 18.971 6.858 -24.767 1.00 90.62 354 PRO A O 1
ATOM 2857 N N . GLN A 1 355 ? 19.521 8.553 -26.128 1.00 94.75 355 GLN A N 1
ATOM 2858 C CA . GLN A 1 355 ? 18.148 8.811 -26.540 1.00 94.75 355 GLN A CA 1
ATOM 2859 C C . GLN A 1 355 ? 17.647 7.671 -27.433 1.00 94.75 355 GLN A C 1
ATOM 2861 O O . GLN A 1 355 ? 17.936 7.626 -28.627 1.00 94.75 355 GLN A O 1
ATOM 2866 N N . LYS A 1 356 ? 16.884 6.753 -26.842 1.00 95.75 356 LYS A N 1
ATOM 2867 C CA . LYS A 1 356 ? 16.268 5.621 -27.534 1.00 95.75 356 LYS A CA 1
ATOM 2868 C C . LYS A 1 356 ? 14.836 5.401 -27.052 1.00 95.75 356 LYS A C 1
ATOM 2870 O O . LYS A 1 356 ? 14.544 5.572 -25.864 1.00 95.75 356 LYS A O 1
ATOM 2875 N N . PHE A 1 357 ? 13.980 5.026 -27.995 1.00 97.69 357 PHE A N 1
ATOM 2876 C CA . PHE A 1 357 ? 12.618 4.552 -27.783 1.00 97.69 357 PHE A CA 1
ATOM 2877 C C . PHE A 1 357 ? 12.513 3.102 -28.259 1.00 97.69 357 PHE A C 1
ATOM 2879 O O . PHE A 1 357 ? 13.198 2.725 -29.212 1.00 97.69 357 PHE A O 1
ATOM 2886 N N . MET A 1 358 ? 11.686 2.305 -27.589 1.00 97.00 358 MET A N 1
ATOM 2887 C CA . MET A 1 358 ? 11.319 0.967 -28.051 1.00 97.00 358 MET A CA 1
ATOM 2888 C C . MET A 1 358 ? 10.204 1.094 -29.087 1.00 97.00 358 MET A C 1
ATOM 2890 O O . MET A 1 358 ? 9.214 1.772 -28.835 1.00 97.00 358 MET A O 1
ATOM 2894 N N . SER A 1 359 ? 10.353 0.460 -30.247 1.00 97.56 359 SER A N 1
ATOM 2895 C CA . SER A 1 359 ? 9.335 0.542 -31.296 1.00 97.56 359 SER A CA 1
ATOM 2896 C C . SER A 1 359 ? 8.062 -0.225 -30.924 1.00 97.56 359 SER A C 1
ATOM 2898 O O . SER A 1 359 ? 8.102 -1.214 -30.191 1.00 97.56 359 SER A O 1
ATOM 2900 N N . VAL A 1 360 ? 6.922 0.181 -31.493 1.00 98.25 360 VAL A N 1
ATOM 2901 C CA . VAL A 1 360 ? 5.643 -0.535 -31.334 1.00 98.25 360 VAL A CA 1
ATOM 2902 C C . VAL A 1 360 ? 5.761 -2.003 -31.770 1.00 98.25 360 VAL A C 1
ATOM 2904 O O . VAL A 1 360 ? 5.212 -2.878 -31.108 1.00 98.25 360 VAL A O 1
ATOM 2907 N N . ALA A 1 361 ? 6.528 -2.291 -32.828 1.00 97.94 361 ALA A N 1
ATOM 2908 C CA . ALA A 1 361 ? 6.748 -3.654 -33.314 1.00 97.94 361 ALA A CA 1
ATOM 2909 C C . ALA A 1 361 ? 7.499 -4.529 -32.295 1.00 97.94 361 ALA A C 1
ATOM 2911 O O . ALA A 1 361 ? 7.093 -5.659 -32.040 1.00 97.94 361 ALA A O 1
ATOM 2912 N N . GLU A 1 362 ? 8.558 -4.008 -31.664 1.00 96.94 362 GLU A N 1
ATOM 2913 C CA . GLU A 1 362 ? 9.262 -4.726 -30.589 1.00 96.94 362 GLU A CA 1
ATOM 2914 C C . GLU A 1 362 ? 8.331 -5.008 -29.401 1.00 96.94 362 GLU A C 1
ATOM 2916 O O . GLU A 1 362 ? 8.352 -6.098 -28.829 1.00 96.94 362 GLU A O 1
ATOM 2921 N N . ILE A 1 363 ? 7.482 -4.041 -29.049 1.00 97.31 363 ILE A N 1
ATOM 2922 C CA . ILE A 1 363 ? 6.503 -4.177 -27.965 1.00 97.31 363 ILE A CA 1
ATOM 2923 C C . ILE A 1 363 ? 5.458 -5.237 -28.301 1.00 97.31 363 ILE A C 1
ATOM 2925 O O . ILE A 1 363 ? 5.080 -6.023 -27.432 1.00 97.31 363 ILE A O 1
ATOM 2929 N N . GLU A 1 364 ? 4.999 -5.279 -29.548 1.00 98.06 364 GLU A N 1
ATOM 2930 C CA . GLU A 1 364 ? 4.065 -6.296 -30.007 1.00 98.06 364 GLU A CA 1
ATOM 2931 C C . GLU A 1 364 ? 4.669 -7.704 -29.903 1.00 98.06 364 GLU A C 1
ATOM 2933 O O . GLU A 1 364 ? 4.008 -8.604 -29.387 1.00 98.06 364 GLU A O 1
ATOM 2938 N N . GLU A 1 365 ? 5.930 -7.897 -30.300 1.00 97.56 365 GLU A N 1
ATOM 2939 C CA . GLU A 1 365 ? 6.617 -9.187 -30.141 1.00 97.56 365 GLU A CA 1
ATOM 2940 C C . GLU A 1 365 ? 6.761 -9.590 -28.665 1.00 97.56 365 GLU A C 1
ATOM 2942 O O . GLU A 1 365 ? 6.519 -10.745 -28.305 1.00 97.56 365 GLU A O 1
ATOM 2947 N N . ILE A 1 366 ? 7.053 -8.631 -27.777 1.00 97.81 366 ILE A N 1
ATOM 2948 C CA . ILE A 1 366 ? 7.047 -8.871 -26.327 1.00 97.81 366 ILE A CA 1
ATOM 2949 C C . ILE A 1 366 ? 5.645 -9.277 -25.848 1.00 97.81 366 ILE A C 1
ATOM 2951 O O . ILE A 1 366 ? 5.516 -10.234 -25.086 1.00 97.81 366 ILE A O 1
ATOM 2955 N N . CYS A 1 367 ? 4.582 -8.601 -26.291 1.00 97.94 367 CYS A N 1
ATOM 2956 C CA . CYS A 1 367 ? 3.213 -8.943 -25.895 1.00 97.94 367 CYS A CA 1
ATOM 2957 C C . CYS A 1 367 ? 2.800 -10.332 -26.402 1.00 97.94 367 CYS A C 1
ATOM 2959 O O . CYS A 1 367 ? 2.215 -11.098 -25.638 1.00 97.94 367 CYS A O 1
ATOM 2961 N N . LYS A 1 368 ? 3.152 -10.699 -27.642 1.00 97.06 368 LYS A N 1
ATOM 2962 C CA . LYS A 1 368 ? 2.945 -12.056 -28.181 1.00 97.06 368 LYS A CA 1
ATOM 2963 C C . LYS A 1 368 ? 3.616 -13.105 -27.304 1.00 97.06 368 LYS A C 1
ATOM 2965 O O . LYS A 1 368 ? 2.975 -14.076 -26.916 1.00 97.06 368 LYS A O 1
ATOM 2970 N N . PHE A 1 369 ? 4.874 -12.873 -26.935 1.00 97.56 369 PHE A N 1
ATOM 2971 C CA . PHE A 1 369 ? 5.606 -13.764 -26.045 1.00 97.56 369 PHE A CA 1
ATOM 2972 C C . PHE A 1 369 ? 4.934 -13.891 -24.670 1.00 97.56 369 PHE A C 1
ATOM 2974 O O . PHE A 1 369 ? 4.695 -15.001 -24.188 1.00 97.56 369 PHE A O 1
ATOM 2981 N N . LEU A 1 370 ? 4.601 -12.764 -24.032 1.00 97.44 370 LEU A N 1
ATOM 2982 C CA . LEU A 1 370 ? 3.991 -12.755 -22.700 1.00 97.44 370 LEU A CA 1
ATOM 2983 C C . LEU A 1 370 ? 2.628 -13.446 -22.700 1.00 97.44 370 LEU A C 1
ATOM 2985 O O . LEU A 1 370 ? 2.330 -14.186 -21.763 1.00 97.44 370 LEU A O 1
ATOM 2989 N N . LYS A 1 371 ? 1.838 -13.275 -23.770 1.00 96.06 371 LYS A N 1
ATOM 2990 C CA . LYS A 1 371 ? 0.491 -13.845 -23.896 1.00 96.06 371 LYS A CA 1
ATOM 2991 C C . LYS A 1 371 ? 0.465 -15.338 -23.608 1.00 96.06 371 LYS A C 1
ATOM 2993 O O . LYS A 1 371 ? -0.476 -15.782 -22.957 1.00 96.06 371 LYS A O 1
ATOM 2998 N N . ASP A 1 372 ? 1.491 -16.078 -24.008 1.00 94.38 372 ASP A N 1
ATOM 2999 C CA . ASP A 1 372 ? 1.545 -17.529 -23.825 1.00 94.38 372 ASP A CA 1
ATOM 3000 C C . ASP A 1 372 ? 2.429 -17.966 -22.652 1.00 94.38 372 ASP A C 1
ATOM 3002 O O . ASP A 1 372 ? 2.408 -19.141 -22.277 1.00 94.38 372 ASP A O 1
ATOM 3006 N N . THR A 1 373 ? 3.195 -17.053 -22.043 1.00 96.94 373 THR A N 1
ATOM 3007 C CA . THR A 1 373 ? 4.238 -17.400 -21.065 1.00 96.94 373 THR A CA 1
ATOM 3008 C C . THR A 1 373 ? 3.998 -16.865 -19.663 1.00 96.94 373 THR A C 1
ATOM 3010 O O . THR A 1 373 ? 4.090 -17.640 -18.709 1.00 96.94 373 THR A O 1
ATOM 3013 N N . ILE A 1 374 ? 3.685 -15.578 -19.514 1.00 96.69 374 ILE A N 1
ATOM 3014 C CA . ILE A 1 374 ? 3.680 -14.873 -18.228 1.00 96.69 374 ILE A CA 1
ATOM 3015 C C . ILE A 1 374 ? 2.406 -14.042 -18.109 1.00 96.69 374 ILE A C 1
ATOM 3017 O O . ILE A 1 374 ? 2.061 -13.276 -19.002 1.00 96.69 374 ILE A O 1
ATOM 3021 N N . GLN A 1 375 ? 1.739 -14.145 -16.963 1.00 96.00 375 GLN A N 1
ATOM 3022 C CA . GLN A 1 375 ? 0.570 -13.340 -16.625 1.00 96.00 375 GLN A CA 1
ATOM 3023 C C . GLN A 1 375 ? 0.878 -12.471 -15.398 1.00 96.00 375 GLN A C 1
ATOM 3025 O O . GLN A 1 375 ? 0.794 -12.956 -14.266 1.00 96.00 375 GLN A O 1
ATOM 3030 N N . PRO A 1 376 ? 1.298 -11.211 -15.587 1.00 95.94 376 PRO A N 1
ATOM 3031 C CA . PRO A 1 376 ? 1.481 -10.281 -14.487 1.00 95.94 376 PRO A CA 1
ATOM 3032 C C . PRO A 1 376 ? 0.139 -9.772 -13.941 1.00 95.94 376 PRO A C 1
ATOM 3034 O O . PRO A 1 376 ? -0.777 -9.473 -14.703 1.00 95.94 376 PRO A O 1
ATOM 3037 N N . ASP A 1 377 ? 0.050 -9.578 -12.627 1.00 93.94 377 ASP A N 1
ATOM 3038 C CA . ASP A 1 377 ? -1.097 -8.923 -11.986 1.00 93.94 377 ASP A CA 1
ATOM 3039 C C . ASP A 1 377 ? -1.164 -7.425 -12.340 1.00 93.94 377 ASP A C 1
ATOM 3041 O O . ASP A 1 377 ? -2.231 -6.812 -12.303 1.00 93.94 377 ASP A O 1
ATOM 3045 N N . LEU A 1 378 ? -0.027 -6.829 -12.714 1.00 95.62 378 LEU A N 1
ATOM 3046 C CA . LEU A 1 378 ? 0.084 -5.432 -13.121 1.00 95.62 378 LEU A CA 1
ATOM 3047 C C . LEU A 1 378 ? 1.118 -5.247 -14.240 1.00 95.62 378 LEU A C 1
ATOM 3049 O O . LEU A 1 378 ? 2.304 -5.536 -14.057 1.00 95.62 378 LEU A O 1
ATOM 3053 N N . PHE A 1 379 ? 0.696 -4.674 -15.367 1.00 97.50 379 PHE A N 1
ATOM 3054 C CA . PHE A 1 379 ? 1.593 -4.281 -16.453 1.00 97.50 379 PHE A CA 1
ATOM 3055 C C . PHE A 1 379 ? 2.012 -2.821 -16.283 1.00 97.50 379 PHE A C 1
ATOM 3057 O O . PHE A 1 379 ? 1.165 -1.928 -16.228 1.00 97.50 379 PHE A O 1
ATOM 3064 N N . LYS A 1 380 ? 3.314 -2.548 -16.198 1.00 98.00 380 LYS A N 1
ATOM 3065 C CA . LYS A 1 380 ? 3.835 -1.192 -16.010 1.00 98.00 380 LYS A CA 1
ATOM 3066 C C . LYS A 1 380 ? 4.515 -0.677 -17.266 1.00 98.00 380 LYS A C 1
ATOM 3068 O O . LYS A 1 380 ? 5.461 -1.279 -17.760 1.00 98.00 380 LYS A O 1
ATOM 3073 N N . ILE A 1 381 ? 4.091 0.495 -17.712 1.00 98.19 381 ILE A N 1
ATOM 3074 C CA . ILE A 1 381 ? 4.795 1.294 -18.710 1.00 98.19 381 ILE A CA 1
ATOM 3075 C C . ILE A 1 381 ? 5.732 2.234 -17.945 1.00 98.19 381 ILE A C 1
ATOM 3077 O O . ILE A 1 381 ? 5.284 3.125 -17.214 1.00 98.19 381 ILE A O 1
ATOM 3081 N N . ALA A 1 382 ? 7.033 1.985 -18.064 1.00 96.75 382 ALA A N 1
ATOM 3082 C CA . ALA A 1 382 ? 8.092 2.638 -17.299 1.00 96.75 382 ALA A CA 1
ATOM 3083 C C . ALA A 1 382 ? 9.324 2.913 -18.191 1.00 96.75 382 ALA A C 1
ATOM 3085 O O . ALA A 1 382 ? 9.209 2.989 -19.416 1.00 96.75 382 ALA A O 1
ATOM 3086 N N . GLY A 1 383 ? 10.496 3.119 -17.585 1.00 93.81 383 GLY A N 1
ATOM 3087 C CA . GLY A 1 383 ? 11.739 3.501 -18.262 1.00 93.81 383 GLY A CA 1
ATOM 3088 C C . GLY A 1 383 ? 12.277 4.836 -17.753 1.00 93.81 383 GLY A C 1
ATOM 3089 O O . GLY A 1 383 ? 12.154 5.142 -16.567 1.00 93.81 383 GLY A O 1
ATOM 3090 N N . GLY A 1 384 ? 12.901 5.621 -18.627 1.00 95.56 384 GLY A N 1
ATOM 3091 C CA . GLY A 1 384 ? 13.383 6.963 -18.307 1.00 95.56 384 GLY A CA 1
ATOM 3092 C C . GLY A 1 384 ? 12.242 7.962 -18.108 1.00 95.56 384 GLY A C 1
ATOM 3093 O O . GLY A 1 384 ? 11.963 8.366 -16.982 1.00 95.56 384 GLY A O 1
ATOM 3094 N N . GLU A 1 385 ? 11.570 8.380 -19.180 1.00 97.69 385 GLU A N 1
ATOM 3095 C CA . GLU A 1 385 ? 10.278 9.072 -19.089 1.00 97.69 385 GLU A CA 1
ATOM 3096 C C . GLU A 1 385 ? 9.328 8.581 -20.192 1.00 97.69 385 GLU A C 1
ATOM 3098 O O . GLU A 1 385 ? 9.475 8.991 -21.346 1.00 97.69 385 GLU A O 1
ATOM 3103 N N . PRO A 1 386 ? 8.332 7.739 -19.858 1.00 97.94 386 PRO A N 1
ATOM 3104 C CA . PRO A 1 386 ? 7.378 7.210 -20.832 1.00 97.94 386 PRO A CA 1
ATOM 3105 C C . PRO A 1 386 ? 6.629 8.277 -21.626 1.00 97.94 386 PRO A C 1
ATOM 3107 O O . PRO A 1 386 ? 6.407 8.102 -22.819 1.00 97.94 386 PRO A O 1
ATOM 3110 N N . THR A 1 387 ? 6.280 9.409 -21.003 1.00 97.81 387 THR A N 1
ATOM 3111 C CA . THR A 1 387 ? 5.496 10.473 -21.662 1.00 97.81 387 THR A CA 1
ATOM 3112 C C . THR A 1 387 ? 6.271 11.245 -22.738 1.00 97.81 387 THR A C 1
ATOM 3114 O O . THR A 1 387 ? 5.711 12.130 -23.385 1.00 97.81 387 THR A O 1
ATOM 3117 N N . LEU A 1 388 ? 7.553 10.921 -22.956 1.00 98.06 388 LEU A N 1
ATOM 3118 C CA . LEU A 1 388 ? 8.322 11.377 -24.117 1.00 98.06 388 LEU A CA 1
ATOM 3119 C C . LEU A 1 388 ? 8.047 10.549 -25.379 1.00 98.06 388 LEU A C 1
ATOM 3121 O O . LEU A 1 388 ? 8.365 11.020 -26.470 1.00 98.06 388 LEU A O 1
ATOM 3125 N N . HIS A 1 389 ? 7.502 9.336 -25.249 1.00 98.31 389 HIS A N 1
ATOM 3126 C CA . HIS A 1 389 ? 7.316 8.434 -26.379 1.00 98.31 389 HIS A CA 1
ATOM 3127 C C . HIS A 1 389 ? 6.235 8.967 -27.335 1.00 98.31 389 HIS A C 1
ATOM 3129 O O . HIS A 1 389 ? 5.090 9.142 -26.910 1.00 98.31 389 HIS A O 1
ATOM 3135 N N . PRO A 1 390 ? 6.547 9.200 -28.625 1.00 97.50 390 PRO A N 1
ATOM 3136 C CA . PRO A 1 390 ? 5.599 9.805 -29.564 1.00 97.50 390 PRO A CA 1
ATOM 3137 C C . PRO A 1 390 ? 4.382 8.914 -29.852 1.00 97.50 390 PRO A C 1
ATOM 3139 O O . PRO A 1 390 ? 3.312 9.424 -30.164 1.00 97.50 390 PRO A O 1
ATOM 3142 N N . GLU A 1 391 ? 4.535 7.596 -29.712 1.00 98.12 391 GLU A N 1
ATOM 3143 C CA . GLU A 1 391 ? 3.495 6.595 -30.004 1.00 98.12 391 GLU A CA 1
ATOM 3144 C C . GLU A 1 391 ? 2.922 5.933 -28.733 1.00 98.12 391 GLU A C 1
ATOM 3146 O O . GLU A 1 391 ? 2.491 4.785 -28.773 1.00 98.12 391 GLU A O 1
ATOM 3151 N N . ILE A 1 392 ? 2.937 6.614 -27.577 1.00 98.31 392 ILE A N 1
ATOM 3152 C CA . ILE A 1 392 ? 2.471 6.020 -26.304 1.00 98.31 392 ILE A CA 1
ATOM 3153 C C . ILE A 1 392 ? 1.025 5.492 -26.368 1.00 98.31 392 ILE A C 1
ATOM 3155 O O . ILE A 1 392 ? 0.727 4.454 -25.781 1.00 98.31 392 ILE A O 1
ATOM 3159 N N . ASP A 1 393 ? 0.143 6.154 -27.119 1.00 98.56 393 ASP A N 1
ATOM 3160 C CA . ASP A 1 393 ? -1.241 5.703 -27.306 1.00 98.56 393 ASP A CA 1
ATOM 3161 C C . ASP A 1 393 ? -1.310 4.373 -28.066 1.00 98.56 393 ASP A C 1
ATOM 3163 O O . ASP A 1 393 ? -2.098 3.497 -27.708 1.00 98.56 393 ASP A O 1
ATOM 3167 N N . GLU A 1 394 ? -0.467 4.195 -29.086 1.00 98.56 394 GLU A N 1
ATOM 3168 C CA . GLU A 1 394 ? -0.393 2.945 -29.849 1.00 98.56 394 GLU A CA 1
ATOM 3169 C C . GLU A 1 394 ? 0.178 1.814 -28.991 1.00 98.56 394 GLU A C 1
ATOM 3171 O O . GLU A 1 394 ? -0.343 0.703 -28.982 1.00 98.56 394 GLU A O 1
ATOM 3176 N N . ILE A 1 395 ? 1.180 2.116 -28.166 1.00 98.44 395 ILE A N 1
ATOM 3177 C CA . ILE A 1 395 ? 1.715 1.167 -27.184 1.00 98.44 395 ILE A CA 1
ATOM 3178 C C . ILE A 1 395 ? 0.615 0.690 -26.229 1.00 98.44 395 ILE A C 1
ATOM 3180 O O . ILE A 1 395 ? 0.487 -0.510 -25.981 1.00 98.44 395 ILE A O 1
ATOM 3184 N N . ILE A 1 396 ? -0.208 1.609 -25.711 1.00 98.31 396 ILE A N 1
ATOM 3185 C CA . ILE A 1 396 ? -1.340 1.258 -24.846 1.00 98.31 396 ILE A CA 1
ATOM 3186 C C . ILE A 1 396 ? -2.356 0.397 -25.612 1.00 98.31 396 ILE A C 1
ATOM 3188 O O . ILE A 1 396 ? -2.831 -0.593 -25.056 1.00 98.31 396 ILE A O 1
ATOM 3192 N N . ARG A 1 397 ? -2.662 0.709 -26.883 1.00 98.19 397 ARG A N 1
ATOM 3193 C CA . ARG A 1 397 ? -3.535 -0.130 -27.735 1.00 98.19 397 ARG A CA 1
ATOM 3194 C C . ARG A 1 397 ? -3.013 -1.555 -27.845 1.00 98.19 397 ARG A C 1
ATOM 3196 O O . ARG A 1 397 ? -3.785 -2.483 -27.615 1.00 98.19 397 ARG A O 1
ATOM 3203 N N . VAL A 1 398 ? -1.726 -1.727 -28.143 1.00 98.19 398 VAL A N 1
ATOM 3204 C CA . VAL A 1 398 ? -1.097 -3.049 -28.248 1.00 98.19 398 VAL A CA 1
ATOM 3205 C C . VAL A 1 398 ? -1.198 -3.792 -26.918 1.00 98.19 398 VAL A C 1
ATOM 3207 O O . VAL A 1 398 ? -1.739 -4.892 -26.880 1.00 98.19 398 VAL A O 1
ATOM 3210 N N . ILE A 1 399 ? -0.779 -3.189 -25.802 1.00 96.94 399 ILE A N 1
ATOM 3211 C CA . ILE A 1 399 ? -0.826 -3.854 -24.487 1.00 96.94 399 ILE A CA 1
ATOM 3212 C C . ILE A 1 399 ? -2.259 -4.291 -24.138 1.00 96.94 399 ILE A C 1
ATOM 3214 O O . ILE A 1 399 ? -2.460 -5.416 -23.673 1.00 96.94 399 ILE A O 1
ATOM 3218 N N . LYS A 1 400 ? -3.261 -3.440 -24.404 1.00 96.06 400 LYS A N 1
ATOM 3219 C CA . LYS A 1 400 ? -4.674 -3.774 -24.173 1.00 96.06 400 LYS A CA 1
ATOM 3220 C C . LYS A 1 400 ? -5.185 -4.864 -25.104 1.00 96.06 400 LYS A C 1
ATOM 3222 O O . LYS A 1 400 ? -5.914 -5.731 -24.644 1.00 96.06 400 LYS A O 1
ATOM 3227 N N . HIS A 1 401 ? -4.792 -4.856 -26.376 1.00 97.25 401 HIS A N 1
ATOM 3228 C CA . HIS A 1 401 ? -5.203 -5.869 -27.350 1.00 97.25 401 HIS A CA 1
ATOM 3229 C C . HIS A 1 401 ? -4.794 -7.289 -26.932 1.00 97.25 401 HIS A C 1
ATOM 3231 O O . HIS A 1 401 ? -5.542 -8.239 -27.154 1.00 97.25 401 HIS A O 1
ATOM 3237 N N . TYR A 1 402 ? -3.614 -7.437 -26.325 1.00 97.12 402 TYR A N 1
ATOM 3238 C CA . TYR A 1 402 ? -3.106 -8.738 -25.887 1.00 97.12 402 TYR A CA 1
ATOM 3239 C C . TYR A 1 402 ? -3.608 -9.172 -24.500 1.00 97.12 402 TYR A C 1
ATOM 3241 O O . TYR A 1 402 ? -3.411 -10.334 -24.145 1.00 97.12 402 TYR A O 1
ATOM 3249 N N . GLU A 1 403 ? -4.240 -8.274 -23.733 1.00 95.00 403 GLU A N 1
ATOM 3250 C CA . GLU A 1 403 ? -4.843 -8.549 -22.415 1.00 95.00 403 GLU A CA 1
ATOM 3251 C C . GLU A 1 403 ? -3.890 -9.269 -21.436 1.00 95.00 403 GLU A C 1
ATOM 3253 O O . GLU A 1 403 ? -4.268 -10.188 -20.711 1.00 95.00 403 GLU A O 1
ATOM 3258 N N . ILE A 1 404 ? -2.615 -8.859 -21.419 1.00 93.62 404 ILE A N 1
ATOM 3259 C CA . ILE A 1 404 ? -1.552 -9.534 -20.652 1.00 93.62 404 ILE A CA 1
ATOM 3260 C C . ILE A 1 404 ? -1.768 -9.446 -19.136 1.00 93.62 404 ILE A C 1
ATOM 3262 O O . ILE A 1 404 ? -1.440 -10.381 -18.405 1.00 93.62 404 ILE A O 1
ATOM 3266 N N . ALA A 1 405 ? -2.311 -8.325 -18.667 1.00 94.38 405 ALA A N 1
ATOM 3267 C CA . ALA A 1 405 ? -2.566 -8.049 -17.260 1.00 94.38 405 ALA A CA 1
ATOM 3268 C C . ALA A 1 405 ? -3.959 -7.441 -17.082 1.00 94.38 405 ALA A C 1
ATOM 3270 O O . ALA A 1 405 ? -4.438 -6.751 -17.984 1.00 94.38 405 ALA A O 1
ATOM 3271 N N . PRO A 1 406 ? -4.577 -7.594 -15.898 1.00 92.69 406 PRO A N 1
ATOM 3272 C CA . PRO A 1 406 ? -5.860 -6.964 -15.611 1.00 92.69 406 PRO A CA 1
ATOM 3273 C C . PRO A 1 406 ? -5.760 -5.441 -15.463 1.00 92.69 406 PRO A C 1
ATOM 3275 O O . PRO A 1 406 ? -6.794 -4.778 -15.459 1.00 92.69 406 PRO A O 1
ATOM 3278 N N . GLN A 1 407 ? -4.554 -4.895 -15.261 1.00 95.12 407 GLN A N 1
ATOM 3279 C CA . GLN A 1 407 ? -4.344 -3.471 -15.017 1.00 95.12 407 GLN A CA 1
ATOM 3280 C C . GLN A 1 407 ? -3.081 -2.942 -15.690 1.00 95.12 407 GLN A C 1
ATOM 3282 O O . GLN A 1 407 ? -2.036 -3.603 -15.687 1.00 95.12 407 GLN A O 1
ATOM 3287 N N . ILE A 1 408 ? -3.168 -1.704 -16.178 1.00 97.12 408 ILE A N 1
ATOM 3288 C CA . ILE A 1 408 ? -2.050 -0.955 -16.756 1.00 97.12 408 ILE A CA 1
ATOM 3289 C C . ILE A 1 408 ? -1.696 0.232 -15.859 1.00 97.12 408 ILE A C 1
ATOM 3291 O O . ILE A 1 408 ? -2.532 1.087 -15.555 1.00 97.12 408 ILE A O 1
ATOM 3295 N N . ARG A 1 409 ? -0.421 0.319 -15.469 1.00 98.06 409 ARG A N 1
ATOM 3296 C CA . ARG A 1 409 ? 0.138 1.454 -14.726 1.00 98.06 409 ARG A CA 1
ATOM 3297 C C . ARG A 1 409 ? 1.173 2.189 -15.557 1.00 98.06 409 ARG A C 1
ATOM 3299 O O . ARG A 1 409 ? 2.141 1.589 -16.008 1.00 98.06 409 ARG A O 1
ATOM 3306 N N . VAL A 1 410 ? 1.054 3.507 -15.641 1.00 98.50 410 VAL A N 1
ATOM 3307 C CA . VAL A 1 410 ? 2.127 4.363 -16.163 1.00 98.50 410 VAL A CA 1
ATOM 3308 C C . VAL A 1 410 ? 2.921 4.947 -14.998 1.00 98.50 410 VAL A C 1
ATOM 3310 O O . VAL A 1 410 ? 2.346 5.426 -14.016 1.00 98.50 410 VAL A O 1
ATOM 3313 N N . VAL A 1 411 ? 4.250 4.895 -15.085 1.00 97.81 411 VAL A N 1
ATOM 3314 C CA . VAL A 1 411 ? 5.166 5.523 -14.123 1.00 97.81 411 VAL A CA 1
ATOM 3315 C C . VAL A 1 411 ? 5.837 6.718 -14.794 1.00 97.81 411 VAL A C 1
ATOM 3317 O O . VAL A 1 411 ? 6.484 6.559 -15.820 1.00 97.81 411 VAL A O 1
ATOM 3320 N N . SER A 1 412 ? 5.695 7.914 -14.226 1.00 97.94 412 SER A N 1
ATOM 3321 C CA . SER A 1 412 ? 6.205 9.157 -14.823 1.00 97.94 412 SER A CA 1
ATOM 3322 C C . SER A 1 412 ? 6.803 10.087 -13.765 1.00 97.94 412 SER A C 1
ATOM 3324 O O . SER A 1 412 ? 6.455 10.022 -12.584 1.00 97.94 412 SER A O 1
ATOM 3326 N N . ASN A 1 413 ? 7.682 10.999 -14.178 1.00 97.38 413 ASN A N 1
ATOM 3327 C CA . ASN A 1 413 ? 8.100 12.138 -13.360 1.00 97.38 413 ASN A CA 1
ATOM 3328 C C . ASN A 1 413 ? 7.034 13.248 -13.282 1.00 97.38 413 ASN A C 1
ATOM 3330 O O . ASN A 1 413 ? 7.170 14.178 -12.492 1.00 97.38 413 ASN A O 1
ATOM 3334 N N . GLY A 1 414 ? 5.963 13.164 -14.080 1.00 97.44 414 GLY A N 1
ATOM 3335 C CA . GLY A 1 414 ? 4.804 14.056 -14.002 1.00 97.44 414 GLY A CA 1
ATOM 3336 C C . GLY A 1 414 ? 4.954 15.406 -14.703 1.00 97.44 414 GLY A C 1
ATOM 3337 O O . GLY A 1 414 ? 3.993 16.173 -14.757 1.00 97.44 414 GLY A O 1
ATOM 3338 N N . LEU A 1 415 ? 6.116 15.735 -15.274 1.00 97.75 415 LEU A N 1
ATOM 3339 C CA . LEU A 1 415 ? 6.348 17.065 -15.852 1.00 97.75 415 LEU A CA 1
ATOM 3340 C C . LEU A 1 415 ? 5.626 17.275 -17.189 1.00 97.75 415 LEU A C 1
ATOM 3342 O O . LEU A 1 415 ? 5.246 18.403 -17.516 1.00 97.75 415 LEU A O 1
ATOM 3346 N N . LEU A 1 416 ? 5.414 16.202 -17.954 1.00 97.12 416 LEU A N 1
ATOM 3347 C CA . LEU A 1 416 ? 4.867 16.252 -19.315 1.00 97.12 416 LEU A CA 1
ATOM 3348 C C . LEU A 1 416 ? 3.474 15.632 -19.452 1.00 97.12 416 LEU A C 1
ATOM 3350 O O . LEU A 1 416 ? 2.883 15.712 -20.523 1.00 97.12 416 LEU A O 1
ATOM 3354 N N . VAL A 1 417 ? 2.905 15.113 -18.362 1.00 95.88 417 VAL A N 1
ATOM 3355 C CA . VAL A 1 417 ? 1.589 14.450 -18.364 1.00 95.88 417 VAL A CA 1
ATOM 3356 C C . VAL A 1 417 ? 0.466 15.335 -18.907 1.00 95.88 417 VAL A C 1
ATOM 3358 O O . VAL A 1 417 ? -0.441 14.844 -19.554 1.00 95.88 417 VAL A O 1
ATOM 3361 N N . HIS A 1 418 ? 0.564 16.658 -18.748 1.00 95.62 418 HIS A N 1
ATOM 3362 C CA . HIS A 1 418 ? -0.392 17.623 -19.307 1.00 95.62 418 HIS A CA 1
ATOM 3363 C C . HIS A 1 418 ? -0.525 17.585 -20.842 1.00 95.62 418 HIS A C 1
ATOM 3365 O O . HIS A 1 418 ? -1.421 18.222 -21.383 1.00 95.62 418 HIS A O 1
ATOM 3371 N N . ARG A 1 419 ? 0.384 16.895 -21.542 1.00 96.50 419 ARG A N 1
ATOM 3372 C CA . ARG A 1 419 ? 0.367 16.715 -23.000 1.00 96.50 419 ARG A CA 1
ATOM 3373 C C . ARG A 1 419 ? -0.310 15.419 -23.437 1.00 96.50 419 ARG A C 1
ATOM 3375 O O . ARG A 1 419 ? -0.454 15.207 -24.634 1.00 96.50 419 ARG A O 1
ATOM 3382 N N . MET A 1 420 ? -0.646 14.540 -22.494 1.00 98.06 420 MET A N 1
ATOM 3383 C CA . MET A 1 420 ? -1.215 13.237 -22.811 1.00 98.06 420 MET A CA 1
ATOM 3384 C C . MET A 1 420 ? -2.634 13.382 -23.353 1.00 98.06 420 MET A C 1
ATOM 3386 O O . MET A 1 420 ? -3.396 14.251 -22.913 1.00 98.06 420 MET A O 1
ATOM 3390 N N . SER A 1 421 ? -2.956 12.534 -24.327 1.00 98.38 421 SER A N 1
ATOM 3391 C CA . SER A 1 421 ? -4.233 12.535 -25.031 1.00 98.38 421 SER A CA 1
ATOM 3392 C C . SER A 1 421 ? -5.376 12.075 -24.125 1.00 98.38 421 SER A C 1
ATOM 3394 O O . SER A 1 421 ? -5.168 11.465 -23.079 1.00 98.38 421 SER A O 1
ATOM 3396 N N . GLU A 1 422 ? -6.612 12.330 -24.546 1.00 98.06 422 GLU A N 1
ATOM 3397 C CA . GLU A 1 422 ? -7.791 11.747 -23.904 1.00 98.06 422 GLU A CA 1
ATOM 3398 C C . GLU A 1 422 ? -7.749 10.213 -23.892 1.00 98.06 422 GLU A C 1
ATOM 3400 O O . GLU A 1 422 ? -8.079 9.609 -22.874 1.00 98.06 422 GLU A O 1
ATOM 3405 N N . TYR A 1 423 ? -7.258 9.598 -24.974 1.00 98.44 423 TYR A N 1
ATOM 3406 C CA . TYR A 1 423 ? -7.098 8.150 -25.055 1.00 98.44 423 TYR A CA 1
ATOM 3407 C C . TYR A 1 423 ? -6.168 7.624 -23.954 1.00 98.44 423 TYR A C 1
ATOM 3409 O O . TYR A 1 423 ? -6.531 6.694 -23.242 1.00 98.44 423 TYR A O 1
ATOM 3417 N N . PHE A 1 424 ? -5.015 8.263 -23.732 1.00 98.56 424 PHE A N 1
ATOM 3418 C CA . PHE A 1 424 ? -4.122 7.904 -22.630 1.00 98.56 424 PHE A CA 1
ATOM 3419 C C . PHE A 1 424 ? -4.847 7.906 -21.276 1.00 98.56 424 PHE A C 1
ATOM 3421 O O . PHE A 1 424 ? -4.743 6.945 -20.518 1.00 98.56 424 PHE A O 1
ATOM 3428 N N . TRP A 1 425 ? -5.592 8.972 -20.964 1.00 98.06 425 TRP A N 1
ATOM 3429 C CA . TRP A 1 425 ? -6.264 9.106 -19.667 1.00 98.06 425 TRP A CA 1
ATOM 3430 C C . TRP A 1 425 ? -7.384 8.093 -19.457 1.00 98.06 425 TRP A C 1
ATOM 3432 O O . TRP A 1 425 ? -7.588 7.639 -18.333 1.00 98.06 425 TRP A O 1
ATOM 3442 N N . GLN A 1 426 ? -8.105 7.766 -20.526 1.00 97.75 426 GLN A N 1
ATOM 3443 C CA . GLN A 1 426 ? -9.216 6.825 -20.499 1.00 97.75 426 GLN A CA 1
ATOM 3444 C C . GLN A 1 426 ? -8.747 5.378 -20.301 1.00 97.75 426 GLN A C 1
ATOM 3446 O O . GLN A 1 426 ? -9.442 4.582 -19.674 1.00 97.75 426 GLN A O 1
ATOM 3451 N N . GLU A 1 427 ? -7.590 5.025 -20.859 1.00 97.25 427 GLU A N 1
ATOM 3452 C CA . GLU A 1 427 ? -7.219 3.624 -21.045 1.00 97.25 427 GLU A CA 1
ATOM 3453 C C . GLU A 1 427 ? -6.258 3.074 -19.984 1.00 97.25 427 GLU A C 1
ATOM 3455 O O . GLU A 1 427 ? -6.092 1.854 -19.910 1.00 97.25 427 GLU A O 1
ATOM 3460 N N . ILE A 1 428 ? -5.655 3.938 -19.159 1.00 97.38 428 ILE A N 1
ATOM 3461 C CA . ILE A 1 428 ? -4.822 3.527 -18.020 1.00 97.38 428 ILE A CA 1
ATOM 3462 C C . ILE A 1 428 ? -5.665 3.267 -16.768 1.00 97.38 428 ILE A C 1
ATOM 3464 O O . ILE A 1 428 ? -6.634 3.968 -16.487 1.00 97.38 428 ILE A O 1
ATOM 3468 N N . ASP A 1 429 ? -5.238 2.313 -15.942 1.00 97.06 429 ASP A N 1
ATOM 3469 C CA . ASP A 1 429 ? -5.877 2.042 -14.648 1.00 97.06 429 ASP A CA 1
ATOM 3470 C C . ASP A 1 429 ? -5.198 2.780 -13.504 1.00 97.06 429 ASP A C 1
ATOM 3472 O O . ASP A 1 429 ? -5.831 3.079 -12.486 1.00 97.06 429 ASP A O 1
ATOM 3476 N N . GLN A 1 430 ? -3.900 3.056 -13.655 1.00 97.62 430 GLN A N 1
ATOM 3477 C CA . GLN A 1 430 ? -3.101 3.695 -12.624 1.00 97.62 430 GLN A CA 1
ATOM 3478 C C . GLN A 1 430 ? -2.040 4.644 -13.190 1.00 97.62 430 GLN A C 1
ATOM 3480 O O . GLN A 1 430 ? -1.354 4.345 -14.169 1.00 97.62 430 GLN A O 1
ATOM 3485 N N . LEU A 1 431 ? -1.806 5.746 -12.480 1.00 97.94 431 LEU A N 1
ATOM 3486 C CA . LEU A 1 431 ? -0.716 6.679 -12.745 1.00 97.94 431 LEU A CA 1
ATOM 3487 C C . LEU A 1 431 ? 0.121 6.889 -11.482 1.00 97.94 431 LEU A C 1
ATOM 3489 O O . LEU A 1 431 ? -0.344 7.437 -10.482 1.00 97.94 431 LEU A O 1
ATOM 3493 N N . THR A 1 432 ? 1.385 6.468 -11.527 1.00 97.38 432 THR A N 1
ATOM 3494 C CA . THR A 1 432 ? 2.362 6.763 -10.474 1.00 97.38 432 THR A CA 1
ATOM 3495 C C . THR A 1 432 ? 3.239 7.930 -10.896 1.00 97.38 432 THR A C 1
ATOM 3497 O O . THR A 1 432 ? 3.958 7.842 -11.889 1.00 97.38 432 THR A O 1
ATOM 3500 N N . ILE A 1 433 ? 3.219 8.999 -10.105 1.00 97.62 433 ILE A N 1
ATOM 3501 C CA . ILE A 1 433 ? 4.047 10.185 -10.304 1.00 97.62 433 ILE A CA 1
ATOM 3502 C C . ILE A 1 433 ? 5.163 10.201 -9.270 1.00 97.62 433 ILE A C 1
ATOM 3504 O O . ILE A 1 433 ? 4.897 10.211 -8.071 1.00 97.62 433 ILE A O 1
ATOM 3508 N N . SER A 1 434 ? 6.410 10.248 -9.723 1.00 95.69 434 SER A N 1
ATOM 3509 C CA . SER A 1 434 ? 7.557 10.520 -8.854 1.00 95.69 434 SER A CA 1
ATOM 3510 C C . SER A 1 434 ? 7.820 12.025 -8.831 1.00 95.69 434 SER A C 1
ATOM 3512 O O . SER A 1 434 ? 8.502 12.561 -9.699 1.00 95.69 434 SER A O 1
ATOM 3514 N N . ASN A 1 435 ? 7.240 12.714 -7.849 1.00 96.25 435 ASN A N 1
ATOM 3515 C CA . ASN A 1 435 ? 7.394 14.150 -7.649 1.00 96.25 435 ASN A CA 1
ATOM 3516 C C . ASN A 1 435 ? 8.715 14.438 -6.920 1.00 96.25 435 ASN A C 1
ATOM 3518 O O . ASN A 1 435 ? 8.804 14.358 -5.693 1.00 96.25 435 ASN A O 1
ATOM 3522 N N . TYR A 1 436 ? 9.761 14.715 -7.694 1.00 96.06 436 TYR A N 1
ATOM 3523 C CA . TYR A 1 436 ? 11.123 14.893 -7.198 1.00 96.06 436 TYR A CA 1
ATOM 3524 C C . TYR A 1 436 ? 11.348 16.281 -6.597 1.00 96.06 436 TYR A C 1
ATOM 3526 O O . TYR A 1 436 ? 11.080 17.287 -7.250 1.00 96.06 436 TYR A O 1
ATOM 3534 N N . LYS A 1 437 ? 11.954 16.357 -5.405 1.00 95.31 437 LYS A N 1
ATOM 3535 C CA . LYS A 1 437 ? 12.326 17.632 -4.759 1.00 95.31 437 LYS A CA 1
ATOM 3536 C C . LYS A 1 437 ? 13.177 18.534 -5.662 1.00 95.31 437 LYS A C 1
ATOM 353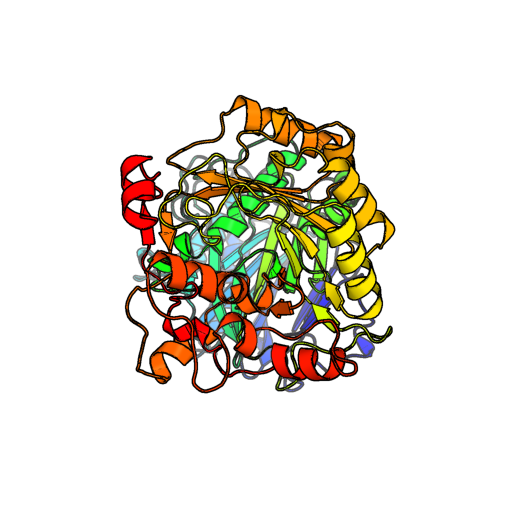8 O O . LYS A 1 437 ? 12.997 19.747 -5.661 1.00 95.31 437 LYS A O 1
ATOM 3543 N N . SER A 1 438 ? 14.084 17.954 -6.447 1.00 95.44 438 SER A N 1
ATOM 3544 C CA . SER A 1 438 ? 14.955 18.701 -7.368 1.00 95.44 438 SER A CA 1
ATOM 3545 C C . SER A 1 438 ? 14.270 19.182 -8.652 1.00 95.44 438 SER A C 1
ATOM 3547 O O . SER A 1 438 ? 14.823 20.024 -9.357 1.00 95.44 438 SER A O 1
ATOM 3549 N N . ALA A 1 439 ? 13.089 18.655 -8.972 1.00 96.44 439 ALA A N 1
ATOM 3550 C CA . ALA A 1 439 ? 12.316 19.019 -10.154 1.00 96.44 439 ALA A CA 1
ATOM 3551 C C . ALA A 1 439 ? 10.814 18.809 -9.883 1.00 96.44 439 ALA A C 1
ATOM 3553 O O . ALA A 1 439 ? 10.212 17.892 -10.449 1.00 96.44 439 ALA A O 1
ATOM 3554 N N . PRO A 1 440 ? 10.210 19.620 -8.995 1.00 96.81 440 PRO A N 1
ATOM 3555 C CA . PRO A 1 440 ? 8.865 19.359 -8.513 1.00 96.81 440 PRO A CA 1
ATOM 3556 C C . PRO A 1 440 ? 7.822 19.559 -9.614 1.00 96.81 440 PRO A C 1
ATOM 3558 O O . PRO A 1 440 ? 7.889 20.495 -10.420 1.00 96.81 440 PRO A O 1
ATOM 3561 N N . VAL A 1 441 ? 6.814 18.692 -9.612 1.00 97.44 441 VAL A N 1
ATOM 3562 C CA . VAL A 1 441 ? 5.632 18.824 -10.462 1.00 97.44 441 VAL A CA 1
ATOM 3563 C C . VAL A 1 441 ? 4.864 20.071 -10.033 1.00 97.44 441 VAL A C 1
ATOM 3565 O O . VAL A 1 441 ? 4.585 20.282 -8.854 1.00 97.44 441 VAL A O 1
ATOM 3568 N N . LYS A 1 442 ? 4.516 20.921 -11.002 1.00 96.50 442 LYS A N 1
ATOM 3569 C CA . LYS A 1 442 ? 3.748 22.145 -10.738 1.00 96.50 442 LYS A CA 1
ATOM 3570 C C . LYS A 1 442 ? 2.360 21.790 -10.203 1.00 96.50 442 LYS A C 1
ATOM 3572 O O . LYS A 1 442 ? 1.725 20.892 -10.751 1.00 96.50 442 LYS A O 1
ATOM 3577 N N . GLN A 1 443 ? 1.850 22.568 -9.246 1.00 96.12 443 GLN A N 1
ATOM 3578 C CA . GLN A 1 443 ? 0.530 22.337 -8.642 1.00 96.12 443 GLN A CA 1
ATOM 3579 C C . GLN A 1 443 ? -0.582 22.190 -9.692 1.00 96.12 443 GLN A C 1
ATOM 3581 O O . GLN A 1 443 ? -1.274 21.184 -9.696 1.00 96.12 443 GLN A O 1
ATOM 3586 N N . ARG A 1 444 ? -0.631 23.084 -10.691 1.00 96.56 444 ARG A N 1
ATOM 3587 C CA . ARG A 1 444 ? -1.589 23.000 -11.812 1.00 96.56 444 ARG A CA 1
ATOM 3588 C C . ARG A 1 444 ? -1.593 21.652 -12.550 1.00 96.56 444 ARG A C 1
ATOM 3590 O O . ARG A 1 444 ? -2.611 21.253 -13.097 1.00 96.56 444 ARG A O 1
ATOM 3597 N N . SER A 1 445 ? -0.444 20.974 -12.622 1.00 96.69 445 SER A N 1
ATOM 3598 C CA . SER A 1 445 ? -0.340 19.659 -13.258 1.00 96.69 445 SER A CA 1
ATOM 3599 C C . SER A 1 445 ? -0.860 18.560 -12.333 1.00 96.69 445 SER A C 1
ATOM 3601 O O . SER A 1 445 ? -1.477 17.620 -12.818 1.00 96.69 445 SER A O 1
ATOM 3603 N N . LEU A 1 446 ? -0.639 18.676 -11.018 1.00 96.69 446 LEU A N 1
ATOM 3604 C CA . LEU A 1 446 ? -1.231 17.772 -10.027 1.00 96.69 446 LEU A CA 1
ATOM 3605 C C . LEU A 1 446 ? -2.757 17.919 -9.994 1.00 96.69 446 LEU A C 1
ATOM 3607 O O . LEU A 1 446 ? -3.456 16.911 -9.969 1.00 96.69 446 LEU A O 1
ATOM 3611 N N . ASP A 1 447 ? -3.260 19.151 -10.073 1.00 96.31 447 ASP A N 1
ATOM 3612 C CA . ASP A 1 447 ? -4.695 19.439 -10.134 1.00 96.31 447 ASP A CA 1
ATOM 3613 C C . ASP A 1 447 ? -5.320 18.829 -11.397 1.00 96.31 447 ASP A C 1
ATOM 3615 O O . ASP A 1 447 ? -6.332 18.138 -11.305 1.00 96.31 447 ASP A O 1
ATOM 3619 N N . LEU A 1 448 ? -4.666 18.981 -12.557 1.00 97.31 448 LEU A N 1
ATOM 3620 C CA . LEU A 1 448 ? -5.085 18.333 -13.804 1.00 97.31 448 LEU A CA 1
ATOM 3621 C C . LEU A 1 448 ? -5.101 16.803 -13.681 1.00 97.31 448 LEU A C 1
ATOM 3623 O O . LEU A 1 448 ? -6.066 16.167 -14.091 1.00 97.31 448 LEU A O 1
ATOM 3627 N N . ILE A 1 449 ? -4.046 16.197 -13.127 1.00 97.19 449 ILE A N 1
ATOM 3628 C CA . ILE A 1 449 ? -3.994 14.741 -12.912 1.00 97.19 449 ILE A CA 1
ATOM 3629 C C . ILE A 1 449 ? -5.160 14.298 -12.029 1.00 97.19 449 ILE A C 1
ATOM 3631 O O . ILE A 1 449 ? -5.805 13.299 -12.328 1.00 97.19 449 ILE A O 1
ATOM 3635 N N . LYS A 1 450 ? -5.440 15.043 -10.957 1.00 96.12 450 LYS A N 1
ATOM 3636 C CA . LYS A 1 450 ? -6.536 14.762 -10.030 1.00 96.12 450 LYS A CA 1
ATOM 3637 C C . LYS A 1 450 ? -7.898 14.863 -10.719 1.00 96.12 450 LYS A C 1
ATOM 3639 O O . LYS A 1 450 ? -8.723 13.971 -10.546 1.00 96.12 450 LYS A O 1
ATOM 3644 N N . GLU A 1 451 ? -8.120 15.906 -11.516 1.00 96.88 451 GLU A N 1
ATOM 3645 C CA . GLU A 1 451 ? -9.333 16.074 -12.324 1.00 96.88 451 GLU A CA 1
ATOM 3646 C C . GLU A 1 451 ? -9.513 14.902 -13.294 1.00 96.88 451 GLU A C 1
ATOM 3648 O O . GLU A 1 451 ? -10.571 14.276 -13.320 1.00 96.88 451 GLU A O 1
ATOM 3653 N N . LYS A 1 452 ? -8.456 14.539 -14.029 1.00 97.94 452 LYS A N 1
ATOM 3654 C CA . LYS A 1 452 ? -8.476 13.418 -14.975 1.00 97.94 452 LYS A CA 1
ATOM 3655 C C . LYS A 1 452 ? -8.706 12.082 -14.275 1.00 97.94 452 LYS A C 1
ATOM 3657 O O . LYS A 1 452 ? -9.475 11.266 -14.771 1.00 97.94 452 LYS A O 1
ATOM 3662 N N . ALA A 1 453 ? -8.118 11.882 -13.101 1.00 96.38 453 ALA A N 1
ATOM 3663 C CA . ALA A 1 453 ? -8.321 10.682 -12.299 1.00 96.38 453 ALA A CA 1
ATOM 3664 C C . ALA A 1 453 ? -9.772 10.552 -11.817 1.00 96.38 453 ALA A C 1
ATOM 3666 O O . ALA A 1 453 ? -10.349 9.473 -11.925 1.00 96.38 453 ALA A O 1
ATOM 3667 N N . LYS A 1 454 ? -10.399 11.655 -11.375 1.00 95.25 454 LYS A N 1
ATOM 3668 C CA . LYS A 1 454 ? -11.837 11.686 -11.057 1.00 95.25 454 LYS A CA 1
ATOM 3669 C C . LYS A 1 454 ? -12.694 11.416 -12.301 1.00 95.25 454 LYS A C 1
ATOM 3671 O O . LYS A 1 454 ? -13.639 10.639 -12.222 1.00 95.25 454 LYS A O 1
ATOM 3676 N N . GLN A 1 455 ? -12.354 12.025 -13.439 1.00 96.25 455 GLN A N 1
ATOM 3677 C CA . GLN A 1 455 ? -13.112 11.916 -14.689 1.00 96.25 455 GLN A CA 1
ATOM 3678 C C . GLN A 1 455 ? -13.098 10.490 -15.272 1.00 96.25 455 GLN A C 1
ATOM 3680 O O . GLN A 1 455 ? -14.149 9.975 -15.645 1.00 96.25 455 GLN A O 1
ATOM 3685 N N . TYR A 1 456 ? -11.922 9.862 -15.363 1.00 96.12 456 TYR A N 1
ATOM 3686 C CA . TYR A 1 456 ? -11.731 8.559 -16.020 1.00 96.12 456 TYR A CA 1
ATOM 3687 C C . TYR A 1 456 ? -11.622 7.383 -15.032 1.00 96.12 456 TYR A C 1
ATOM 3689 O O . TYR A 1 456 ? -11.615 6.222 -15.432 1.00 96.12 456 TYR A O 1
ATOM 3697 N N . GLY A 1 457 ? -11.575 7.655 -13.726 1.00 93.62 457 GLY A N 1
ATOM 3698 C CA . GLY A 1 457 ? -11.630 6.637 -12.676 1.00 93.62 457 GLY A CA 1
ATOM 3699 C C . GLY A 1 457 ? -10.356 5.800 -12.528 1.00 93.62 457 GLY A C 1
ATOM 3700 O O . GLY A 1 457 ? -10.447 4.632 -12.130 1.00 93.62 457 GLY A O 1
ATOM 3701 N N . PHE A 1 458 ? -9.184 6.350 -12.860 1.00 95.38 458 PHE A N 1
ATOM 3702 C CA . PHE A 1 458 ? -7.887 5.706 -12.623 1.00 95.38 458 PHE A CA 1
ATOM 3703 C C . PHE A 1 458 ? -7.306 6.090 -11.256 1.00 95.38 458 PHE A C 1
ATOM 3705 O O . PHE A 1 458 ? -7.576 7.160 -10.713 1.00 95.38 458 PHE A O 1
ATOM 3712 N N . VAL A 1 459 ? -6.477 5.213 -10.693 1.00 95.00 459 VAL A N 1
ATOM 3713 C CA . VAL A 1 459 ? -5.844 5.423 -9.385 1.00 95.00 459 VAL A CA 1
ATOM 3714 C C . VAL A 1 459 ? -4.581 6.262 -9.537 1.00 95.00 459 VAL A C 1
ATOM 3716 O O . VAL A 1 459 ? -3.741 6.001 -10.399 1.00 95.00 459 VAL A O 1
ATOM 3719 N N . THR A 1 460 ? -4.387 7.236 -8.651 1.00 95.38 460 THR A N 1
ATOM 3720 C CA . THR A 1 460 ? -3.152 8.031 -8.613 1.00 95.38 460 THR A CA 1
ATOM 3721 C C . THR A 1 460 ? -2.261 7.637 -7.441 1.00 95.38 460 THR A C 1
ATOM 3723 O O . THR A 1 460 ? -2.719 7.288 -6.355 1.00 95.38 460 THR A O 1
ATOM 3726 N N . ASN A 1 461 ? -0.948 7.690 -7.658 1.00 94.62 461 ASN A N 1
ATOM 3727 C CA . ASN A 1 461 ? 0.054 7.534 -6.610 1.00 94.62 461 ASN A CA 1
ATOM 3728 C C . ASN A 1 461 ? 1.148 8.583 -6.795 1.00 94.62 461 ASN A C 1
ATOM 3730 O O . ASN A 1 461 ? 2.078 8.387 -7.578 1.00 94.62 461 ASN A O 1
ATOM 3734 N N . VAL A 1 462 ? 1.033 9.701 -6.082 1.00 94.31 462 VAL A N 1
ATOM 3735 C CA . VAL A 1 462 ? 2.052 10.753 -6.091 1.00 94.31 462 VAL A CA 1
ATOM 3736 C C . VAL A 1 462 ? 3.057 10.474 -4.978 1.00 94.31 462 VAL A C 1
ATOM 3738 O O . VAL A 1 462 ? 2.757 10.596 -3.794 1.00 94.31 462 VAL A O 1
ATOM 3741 N N . LYS A 1 463 ? 4.270 10.092 -5.368 1.00 92.00 463 LYS A N 1
ATOM 3742 C CA . LYS A 1 463 ? 5.401 9.876 -4.469 1.00 92.00 463 LYS A CA 1
ATOM 3743 C C . LYS A 1 463 ? 6.200 11.167 -4.373 1.00 92.00 463 LYS A C 1
ATOM 3745 O O . LYS A 1 463 ? 6.815 11.573 -5.354 1.00 92.00 463 LYS A O 1
ATOM 3750 N N . TYR A 1 464 ? 6.218 11.790 -3.202 1.00 91.06 464 TYR A N 1
ATOM 3751 C CA . TYR A 1 464 ? 7.090 12.931 -2.926 1.00 91.06 464 TYR A CA 1
ATOM 3752 C C . TYR A 1 464 ? 8.482 12.408 -2.572 1.00 91.06 464 TYR A C 1
ATOM 3754 O O . TYR A 1 464 ? 8.679 11.790 -1.527 1.00 91.06 464 TYR A O 1
ATOM 3762 N N . VAL A 1 465 ? 9.430 12.583 -3.492 1.00 90.69 465 VAL A N 1
ATOM 3763 C CA . VAL A 1 465 ? 10.764 11.984 -3.410 1.00 90.69 465 VAL A CA 1
ATOM 3764 C C . VAL A 1 465 ? 11.786 13.061 -3.070 1.00 90.69 465 VAL A C 1
ATOM 3766 O O . VAL A 1 465 ? 12.255 13.805 -3.934 1.00 90.69 465 VAL A O 1
ATOM 3769 N N . GLU A 1 466 ? 12.138 13.127 -1.790 1.00 90.44 466 GLU A N 1
ATOM 3770 C CA . GLU A 1 466 ? 13.178 14.023 -1.276 1.00 90.44 466 GLU A CA 1
ATOM 3771 C C . GLU A 1 466 ? 14.567 13.392 -1.315 1.00 90.44 466 GLU A C 1
ATOM 3773 O O . GLU A 1 466 ? 15.561 14.092 -1.504 1.00 90.44 466 GLU A O 1
ATOM 3778 N N . GLN A 1 467 ? 14.620 12.069 -1.166 1.00 89.44 467 GLN A N 1
ATOM 3779 C CA . GLN A 1 467 ? 15.843 11.287 -1.094 1.00 89.44 467 GLN A CA 1
ATOM 3780 C C . GLN A 1 467 ? 15.716 10.012 -1.930 1.00 89.44 467 GLN A C 1
ATOM 3782 O O . GLN A 1 467 ? 14.624 9.466 -2.101 1.00 89.44 467 GLN A O 1
ATOM 3787 N N . PHE A 1 468 ? 16.845 9.536 -2.438 1.00 87.88 468 PHE A N 1
ATOM 3788 C CA . PHE A 1 468 ? 17.001 8.249 -3.099 1.00 87.88 468 PHE A CA 1
ATOM 3789 C C . PHE A 1 468 ? 17.832 7.310 -2.240 1.00 87.88 468 PHE A C 1
ATOM 3791 O O . PHE A 1 468 ? 18.756 7.752 -1.567 1.00 87.88 468 PHE A O 1
ATOM 3798 N N . ASN A 1 469 ? 17.550 6.012 -2.309 1.00 86.25 469 ASN A N 1
ATOM 3799 C CA . ASN A 1 469 ? 18.548 5.035 -1.890 1.00 86.25 469 ASN A CA 1
ATOM 3800 C C . ASN A 1 469 ? 19.685 5.050 -2.914 1.00 86.25 469 ASN A C 1
ATOM 3802 O O . ASN A 1 469 ? 19.434 5.107 -4.117 1.00 86.25 469 ASN A O 1
ATOM 3806 N N . GLU A 1 470 ? 20.921 4.978 -2.445 1.00 88.69 470 GLU A N 1
ATOM 3807 C CA . GLU A 1 470 ? 22.047 4.599 -3.286 1.00 88.69 470 GLU A CA 1
ATOM 3808 C C . GLU A 1 470 ? 21.812 3.194 -3.861 1.00 88.69 470 GLU A C 1
ATOM 3810 O O . GLU A 1 470 ? 21.363 2.288 -3.161 1.00 88.69 470 GLU A O 1
ATOM 3815 N N . ILE A 1 471 ? 22.048 3.029 -5.164 1.00 86.19 471 ILE A N 1
ATOM 3816 C CA . ILE A 1 471 ? 21.641 1.820 -5.893 1.00 86.19 471 ILE A CA 1
ATOM 3817 C C . ILE A 1 471 ? 22.838 0.973 -6.293 1.00 86.19 471 ILE A C 1
ATOM 3819 O O . ILE A 1 471 ? 22.824 -0.237 -6.067 1.00 86.19 471 ILE A O 1
ATOM 3823 N N . PHE A 1 472 ? 23.833 1.602 -6.909 1.00 89.19 472 PHE A N 1
ATOM 3824 C CA . PHE A 1 472 ? 24.994 0.926 -7.464 1.00 89.19 472 PHE A CA 1
ATOM 3825 C C . PHE A 1 472 ? 26.253 1.316 -6.705 1.00 89.19 472 PHE A C 1
ATOM 3827 O O . PHE A 1 472 ? 26.395 2.464 -6.276 1.00 89.19 472 PHE A O 1
ATOM 3834 N N . VAL A 1 473 ? 27.162 0.357 -6.580 1.00 90.44 473 VAL A N 1
ATOM 3835 C CA . VAL A 1 473 ? 28.521 0.563 -6.076 1.00 90.44 473 VAL A CA 1
ATOM 3836 C C . VAL A 1 473 ? 29.508 0.434 -7.230 1.00 90.44 473 VAL A C 1
ATOM 3838 O O . VAL A 1 473 ? 29.238 -0.264 -8.204 1.00 90.44 473 VAL A O 1
ATOM 3841 N N . LYS A 1 474 ? 30.647 1.125 -7.134 1.00 87.12 474 LYS A N 1
ATOM 3842 C CA . LYS A 1 474 ? 31.706 1.043 -8.154 1.00 87.12 474 LYS A CA 1
ATOM 3843 C C . LYS A 1 474 ? 32.550 -0.219 -8.009 1.00 87.12 474 LYS A C 1
ATOM 3845 O O . LYS A 1 474 ? 32.915 -0.819 -9.010 1.00 87.12 474 LYS A O 1
ATOM 3850 N N . GLU A 1 475 ? 32.833 -0.605 -6.769 1.00 90.56 475 GLU A N 1
ATOM 3851 C CA . GLU A 1 475 ? 33.580 -1.816 -6.440 1.00 90.56 475 GLU A CA 1
ATOM 3852 C C . GLU A 1 475 ? 32.600 -2.919 -6.029 1.00 90.56 475 GLU A C 1
ATOM 3854 O O . GLU A 1 475 ? 31.689 -2.637 -5.243 1.00 90.56 475 GLU A O 1
ATOM 3859 N N . PRO A 1 476 ? 32.754 -4.154 -6.533 1.00 92.75 476 PRO A N 1
ATOM 3860 C CA . PRO A 1 476 ? 31.839 -5.233 -6.208 1.00 92.75 476 PRO A CA 1
ATOM 3861 C C . PRO A 1 476 ? 32.014 -5.701 -4.762 1.00 92.75 476 PRO A C 1
ATOM 3863 O O . PRO A 1 476 ? 33.133 -5.843 -4.264 1.00 92.75 476 PRO A O 1
ATOM 3866 N N . PHE A 1 477 ? 30.904 -6.039 -4.111 1.00 92.62 477 PHE A N 1
ATOM 3867 C CA . PHE A 1 477 ? 30.930 -6.782 -2.856 1.00 92.62 477 PHE A CA 1
ATOM 3868 C C . PHE A 1 477 ? 31.571 -8.157 -3.062 1.00 92.62 477 PHE A C 1
ATOM 3870 O O . PHE A 1 477 ? 31.291 -8.851 -4.044 1.00 92.62 477 PHE A O 1
ATOM 3877 N N . SER A 1 478 ? 32.414 -8.557 -2.111 1.00 92.06 478 SER A N 1
ATOM 3878 C CA . SER A 1 478 ? 33.079 -9.863 -2.098 1.00 92.06 478 SER A CA 1
ATOM 3879 C C . SER A 1 478 ? 32.550 -10.802 -1.015 1.00 92.06 478 SER A C 1
ATOM 3881 O O . SER A 1 478 ? 32.728 -12.008 -1.156 1.00 92.06 478 SER A O 1
ATOM 3883 N N . ASP A 1 479 ? 31.884 -10.286 0.028 1.00 95.19 479 ASP A N 1
ATOM 3884 C CA . ASP A 1 479 ? 31.262 -11.100 1.080 1.00 95.19 479 ASP A CA 1
ATOM 3885 C C . ASP A 1 479 ? 29.924 -11.693 0.595 1.00 95.19 479 ASP A C 1
ATOM 3887 O O . ASP A 1 479 ? 28.943 -10.956 0.431 1.00 95.19 479 ASP A O 1
ATOM 3891 N N . PRO A 1 480 ? 29.829 -13.025 0.404 1.00 94.44 480 PRO A N 1
ATOM 3892 C CA . PRO A 1 480 ? 28.591 -13.673 -0.022 1.00 94.44 480 PRO A CA 1
ATOM 3893 C C . PRO A 1 480 ? 27.438 -13.477 0.968 1.00 94.44 480 PRO A C 1
ATOM 3895 O O . PRO A 1 480 ? 26.279 -13.464 0.556 1.00 94.44 480 PRO A O 1
ATOM 3898 N N . THR A 1 481 ? 27.738 -13.312 2.259 1.00 94.81 481 THR A N 1
ATOM 3899 C CA . THR A 1 481 ? 26.729 -13.119 3.309 1.00 94.81 481 THR A CA 1
ATOM 3900 C C . THR A 1 481 ? 26.036 -11.773 3.145 1.00 94.81 481 THR A C 1
ATOM 3902 O O . THR A 1 481 ? 24.808 -11.686 3.200 1.00 94.81 481 THR A O 1
ATOM 3905 N N . GLU A 1 482 ? 26.814 -10.720 2.894 1.00 92.81 482 GLU A N 1
ATOM 3906 C CA . GLU A 1 482 ? 26.288 -9.385 2.632 1.00 92.81 482 GLU A CA 1
ATOM 3907 C C . GLU A 1 482 ? 25.454 -9.348 1.345 1.00 92.81 482 GLU A C 1
ATOM 3909 O O . GLU A 1 482 ? 24.337 -8.825 1.354 1.00 92.81 482 GLU A O 1
ATOM 3914 N N . ILE A 1 483 ? 25.942 -9.969 0.265 1.00 94.88 483 ILE A N 1
ATOM 3915 C CA . ILE A 1 483 ? 25.220 -10.047 -1.014 1.00 94.88 483 ILE A CA 1
ATOM 3916 C C . ILE A 1 483 ? 23.887 -10.789 -0.842 1.00 94.88 483 ILE A C 1
ATOM 3918 O O . ILE A 1 483 ? 22.857 -10.329 -1.341 1.00 94.88 483 ILE A O 1
ATOM 3922 N N . GLN A 1 484 ? 23.887 -11.913 -0.117 1.00 93.62 484 GLN A N 1
ATOM 3923 C CA . GLN A 1 484 ? 22.670 -12.672 0.175 1.00 93.62 484 GLN A CA 1
ATOM 3924 C C . GLN A 1 484 ? 21.663 -11.827 0.957 1.00 93.62 484 GLN A C 1
ATOM 3926 O O . GLN A 1 484 ? 20.497 -11.768 0.577 1.00 93.62 484 GLN A O 1
ATOM 3931 N N . ARG A 1 485 ? 22.113 -11.109 1.991 1.00 89.38 485 ARG A N 1
ATOM 3932 C CA . ARG A 1 485 ? 21.249 -10.222 2.781 1.00 89.38 485 ARG A CA 1
ATOM 3933 C C . ARG A 1 485 ? 20.611 -9.131 1.916 1.00 89.38 485 ARG A C 1
ATOM 3935 O O . ARG A 1 485 ? 19.403 -8.918 1.990 1.00 89.38 485 ARG A O 1
ATOM 3942 N N . ILE A 1 486 ? 21.400 -8.467 1.066 1.00 89.62 486 ILE A N 1
ATOM 3943 C CA . ILE A 1 486 ? 20.891 -7.448 0.133 1.00 89.62 486 ILE A CA 1
ATOM 3944 C C . ILE A 1 486 ? 19.860 -8.056 -0.825 1.00 89.62 486 ILE A C 1
ATOM 3946 O O . ILE A 1 486 ? 18.817 -7.448 -1.084 1.00 89.62 486 ILE A O 1
ATOM 3950 N N . TYR A 1 487 ? 20.141 -9.247 -1.362 1.00 91.44 487 TYR A N 1
ATOM 3951 C CA . TYR A 1 487 ? 19.225 -9.951 -2.252 1.00 91.44 487 TYR A CA 1
ATOM 3952 C C . TYR A 1 487 ? 17.904 -10.279 -1.556 1.00 91.44 487 TYR A C 1
ATOM 3954 O O . TYR A 1 487 ? 16.849 -9.973 -2.112 1.00 91.44 487 TYR A O 1
ATOM 3962 N N . ASP A 1 488 ? 17.953 -10.830 -0.343 1.00 86.50 488 ASP A N 1
ATOM 3963 C CA . ASP A 1 488 ? 16.777 -11.243 0.424 1.00 86.50 488 ASP A CA 1
ATOM 3964 C C . ASP A 1 488 ? 15.853 -10.055 0.737 1.00 86.50 488 ASP A C 1
ATOM 3966 O O . ASP A 1 488 ? 14.632 -10.163 0.564 1.00 86.50 488 ASP A O 1
ATOM 3970 N N . ASP A 1 489 ? 16.419 -8.888 1.053 1.00 84.12 489 ASP A N 1
ATOM 3971 C CA . ASP A 1 489 ? 15.671 -7.653 1.332 1.00 84.12 489 ASP A CA 1
ATOM 3972 C C . ASP A 1 489 ? 15.159 -6.927 0.066 1.00 84.12 489 ASP A C 1
ATOM 3974 O O . ASP A 1 489 ? 14.304 -6.037 0.138 1.00 84.12 489 ASP A O 1
ATOM 3978 N N . CYS A 1 490 ? 15.647 -7.280 -1.127 1.00 88.19 490 CYS A N 1
ATOM 3979 C CA . CYS A 1 490 ? 15.372 -6.529 -2.353 1.00 88.19 490 CYS A CA 1
ATOM 3980 C C . CYS A 1 490 ? 13.990 -6.824 -2.961 1.00 88.19 490 CYS A C 1
ATOM 3982 O O . CYS A 1 490 ? 13.838 -7.739 -3.772 1.00 88.19 490 CYS A O 1
ATOM 3984 N N . TRP A 1 491 ? 12.986 -5.989 -2.675 1.00 87.38 491 TRP A N 1
ATOM 3985 C CA . TRP A 1 491 ? 11.637 -6.133 -3.252 1.00 87.38 491 TRP A CA 1
ATOM 3986 C C . TRP A 1 491 ? 11.584 -6.003 -4.786 1.00 87.38 491 TRP A C 1
ATOM 3988 O O . TRP A 1 491 ? 10.635 -6.483 -5.410 1.00 87.38 491 TRP A O 1
ATOM 3998 N N . MET A 1 492 ? 12.581 -5.372 -5.423 1.00 89.25 492 MET A N 1
ATOM 3999 C CA . MET A 1 492 ? 12.588 -5.163 -6.880 1.00 89.25 492 MET A CA 1
ATOM 4000 C C . MET A 1 492 ? 12.596 -6.475 -7.662 1.00 89.25 492 MET A C 1
ATOM 4002 O O . MET A 1 492 ? 11.984 -6.534 -8.724 1.00 89.25 492 MET A O 1
ATOM 4006 N N . ARG A 1 493 ? 13.199 -7.540 -7.115 1.00 90.56 493 ARG A N 1
ATOM 4007 C CA . ARG A 1 493 ? 13.231 -8.870 -7.751 1.00 90.56 493 ARG A CA 1
ATOM 4008 C C . ARG A 1 493 ? 11.854 -9.520 -7.914 1.00 90.56 493 ARG A C 1
ATOM 4010 O O . ARG A 1 493 ? 11.746 -10.549 -8.561 1.00 90.56 493 ARG A O 1
ATOM 4017 N N . HIS A 1 494 ? 10.830 -8.951 -7.278 1.00 88.38 494 HIS A N 1
ATOM 4018 C CA . HIS A 1 494 ? 9.453 -9.432 -7.350 1.00 88.38 494 HIS A CA 1
ATOM 4019 C C . HIS A 1 494 ? 8.530 -8.519 -8.152 1.00 88.38 494 HIS A C 1
ATOM 4021 O O . HIS A 1 494 ? 7.467 -8.949 -8.595 1.00 88.38 494 HIS A O 1
ATOM 4027 N N . ARG A 1 495 ? 8.922 -7.253 -8.327 1.00 89.88 495 ARG A N 1
ATOM 4028 C CA . ARG A 1 495 ? 8.060 -6.200 -8.875 1.00 89.88 495 ARG A CA 1
ATOM 4029 C C . ARG A 1 495 ? 8.592 -5.561 -10.146 1.00 89.88 495 ARG A C 1
ATOM 4031 O O . ARG A 1 495 ? 7.887 -4.766 -10.747 1.00 89.88 495 ARG A O 1
ATOM 4038 N N . CYS A 1 496 ? 9.826 -5.838 -10.528 1.00 93.75 496 CYS A N 1
ATOM 4039 C CA . CYS A 1 496 ? 10.473 -5.163 -11.643 1.00 93.75 496 CYS A CA 1
ATOM 4040 C C . CYS A 1 496 ? 10.964 -6.180 -12.677 1.00 93.75 496 CYS A C 1
ATOM 4042 O O . CYS A 1 496 ? 12.062 -6.021 -13.207 1.00 93.75 496 CYS A O 1
ATOM 4044 N N . HIS A 1 497 ? 10.183 -7.241 -12.927 1.00 97.06 497 HIS A N 1
ATOM 4045 C CA . HIS A 1 497 ? 10.474 -8.165 -14.022 1.00 97.06 497 HIS A CA 1
ATOM 4046 C C . HIS A 1 497 ? 10.394 -7.420 -15.352 1.00 97.06 497 HIS A C 1
ATOM 4048 O O . HIS A 1 497 ? 9.489 -6.610 -15.535 1.00 97.06 497 HIS A O 1
ATOM 4054 N N . ILE A 1 498 ? 11.309 -7.695 -16.274 1.00 97.50 498 ILE A N 1
ATOM 4055 C CA . ILE A 1 498 ? 11.423 -6.946 -17.530 1.00 97.50 498 ILE A CA 1
ATOM 4056 C C . ILE A 1 498 ? 11.947 -7.845 -18.645 1.00 97.50 498 ILE A C 1
ATOM 4058 O O . ILE A 1 498 ? 12.709 -8.775 -18.38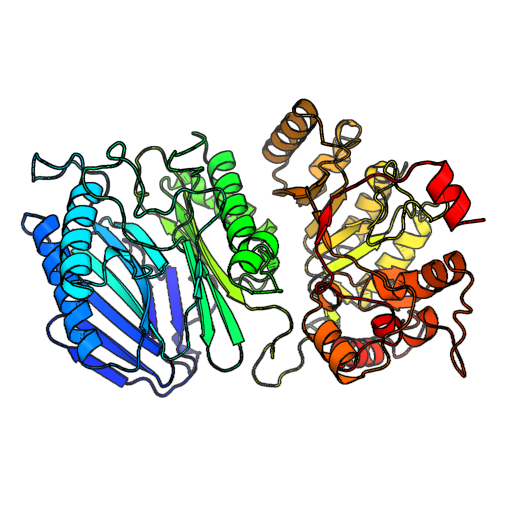0 1.00 97.50 498 ILE A O 1
ATOM 4062 N N . ILE A 1 499 ? 11.575 -7.539 -19.890 1.00 97.31 499 ILE A N 1
ATOM 4063 C CA . ILE A 1 499 ? 12.279 -8.030 -21.077 1.00 97.31 499 ILE A CA 1
ATOM 4064 C C . ILE A 1 499 ? 13.096 -6.895 -21.682 1.00 97.31 499 ILE A C 1
ATOM 4066 O O . ILE A 1 499 ? 12.571 -5.814 -21.948 1.00 97.31 499 ILE A O 1
ATOM 4070 N N . ARG A 1 500 ? 14.383 -7.154 -21.911 1.00 94.31 500 ARG A N 1
ATOM 4071 C CA . ARG A 1 500 ? 15.303 -6.223 -22.566 1.00 94.31 500 ARG A CA 1
ATOM 4072 C C . ARG A 1 500 ? 16.319 -7.002 -23.391 1.00 94.31 500 ARG A C 1
ATOM 4074 O O . ARG A 1 500 ? 16.839 -8.012 -22.927 1.00 94.31 500 ARG A O 1
ATOM 4081 N N . ASN A 1 501 ? 16.585 -6.549 -24.616 1.00 92.56 501 ASN A N 1
ATOM 4082 C CA . ASN A 1 501 ? 17.537 -7.184 -25.539 1.00 92.56 501 ASN A CA 1
ATOM 4083 C C . ASN A 1 501 ? 17.285 -8.698 -25.729 1.00 92.56 501 ASN A C 1
ATOM 4085 O O . ASN A 1 501 ? 18.213 -9.498 -25.689 1.00 92.56 501 ASN A O 1
ATOM 4089 N N . GLY A 1 502 ? 16.015 -9.100 -25.878 1.00 95.19 502 GLY A N 1
ATOM 4090 C CA . GLY A 1 502 ? 15.632 -10.504 -26.083 1.00 95.19 502 GLY A CA 1
ATOM 4091 C C . GLY A 1 502 ? 15.752 -11.403 -24.846 1.00 95.19 502 GLY A C 1
ATOM 4092 O O . GLY A 1 502 ? 15.649 -12.620 -24.970 1.00 95.19 502 GLY A O 1
ATOM 4093 N N . ARG A 1 503 ? 15.962 -10.837 -23.650 1.00 97.56 503 ARG A N 1
ATOM 4094 C CA . ARG A 1 503 ? 16.083 -11.610 -22.406 1.00 97.56 503 ARG A CA 1
ATOM 4095 C C . ARG A 1 503 ? 15.104 -11.144 -21.336 1.00 97.56 503 ARG A C 1
ATOM 4097 O O . ARG A 1 503 ? 14.861 -9.947 -21.207 1.00 97.56 503 ARG A O 1
ATOM 4104 N N . PHE A 1 504 ? 14.572 -12.085 -20.564 1.00 98.12 504 PHE A N 1
ATOM 4105 C CA . PHE A 1 504 ? 13.736 -11.864 -19.385 1.00 98.12 504 PHE A CA 1
ATOM 4106 C C . PHE A 1 504 ? 14.591 -11.801 -18.112 1.00 98.12 504 PHE A C 1
ATOM 4108 O O . PHE A 1 504 ? 15.397 -12.696 -17.865 1.00 98.12 504 PHE A O 1
ATOM 4115 N N . TYR A 1 505 ? 14.370 -10.791 -17.271 1.00 98.06 505 TYR A N 1
ATOM 4116 C CA . TYR A 1 505 ? 15.119 -10.565 -16.032 1.00 98.06 505 TYR A CA 1
ATOM 4117 C C . TYR A 1 505 ? 14.202 -10.493 -14.812 1.00 98.06 505 TYR A C 1
ATOM 4119 O O . TYR A 1 505 ? 13.098 -9.949 -14.877 1.00 98.06 505 TYR A O 1
ATOM 4127 N N . LYS A 1 506 ? 14.710 -10.951 -13.659 1.00 94.69 506 LYS A N 1
ATOM 4128 C CA . LYS A 1 506 ? 14.073 -10.803 -12.336 1.00 94.69 506 LYS A CA 1
ATOM 4129 C C . LYS A 1 506 ? 13.914 -9.351 -11.902 1.00 94.69 506 LYS A C 1
ATOM 4131 O O . LYS A 1 506 ? 13.018 -9.018 -11.131 1.00 94.69 506 LYS A O 1
ATOM 4136 N N . CYS A 1 507 ? 14.845 -8.494 -12.299 1.00 94.19 507 CYS A N 1
ATOM 4137 C CA . CYS A 1 507 ? 14.850 -7.103 -11.891 1.00 94.19 507 CYS A CA 1
ATOM 4138 C C . CYS A 1 507 ? 15.415 -6.220 -12.999 1.00 94.19 507 CYS A C 1
ATOM 4140 O O . CYS A 1 507 ? 16.296 -6.628 -13.756 1.00 94.19 507 CYS A O 1
ATOM 4142 N N . THR A 1 508 ? 14.958 -4.972 -13.034 1.00 93.56 508 THR A N 1
ATOM 4143 C CA . THR A 1 508 ? 15.451 -3.969 -13.980 1.00 93.56 508 THR A CA 1
ATOM 4144 C C . THR A 1 508 ? 16.951 -3.741 -13.853 1.00 93.56 508 THR A C 1
ATOM 4146 O O . THR A 1 508 ? 17.619 -3.565 -14.857 1.00 93.56 508 THR A O 1
ATOM 4149 N N . ARG A 1 509 ? 17.529 -3.820 -12.652 1.00 91.62 509 ARG A N 1
ATOM 4150 C CA . ARG A 1 509 ? 18.957 -3.524 -12.446 1.00 91.62 509 ARG A CA 1
ATOM 4151 C C . ARG A 1 509 ? 19.890 -4.518 -13.130 1.00 91.62 509 ARG A C 1
ATOM 4153 O O . ARG A 1 509 ? 20.884 -4.090 -13.700 1.00 91.62 509 ARG A O 1
ATOM 4160 N N . ALA A 1 510 ? 19.553 -5.806 -13.101 1.00 94.62 510 ALA A N 1
ATOM 4161 C CA . ALA A 1 510 ? 20.307 -6.820 -13.833 1.00 94.62 510 ALA A CA 1
ATOM 4162 C C . ALA A 1 510 ? 20.242 -6.568 -15.348 1.00 94.62 510 ALA A C 1
ATOM 4164 O O . ALA A 1 510 ? 21.253 -6.664 -16.031 1.00 94.62 510 ALA A O 1
ATOM 4165 N N . ALA A 1 511 ? 19.086 -6.125 -15.855 1.00 94.69 511 ALA A N 1
ATOM 4166 C CA . ALA A 1 511 ? 18.893 -5.824 -17.275 1.00 94.69 511 ALA A CA 1
ATOM 4167 C C . ALA A 1 511 ? 19.723 -4.631 -17.801 1.00 94.69 511 ALA A C 1
ATOM 4169 O O . ALA A 1 511 ? 19.829 -4.464 -19.016 1.00 94.69 511 ALA A O 1
ATOM 4170 N N . TYR A 1 512 ? 20.270 -3.791 -16.914 1.00 93.12 512 TYR A N 1
ATOM 4171 C CA . TYR A 1 512 ? 21.110 -2.629 -17.245 1.00 93.12 512 TYR A CA 1
ATOM 4172 C C . TYR A 1 512 ? 22.565 -2.780 -16.778 1.00 93.12 512 TYR A C 1
ATOM 4174 O O . TYR A 1 512 ? 23.331 -1.823 -16.887 1.00 93.12 512 TYR A O 1
ATOM 4182 N N . MET A 1 513 ? 22.960 -3.934 -16.225 1.00 93.62 513 MET A N 1
ATOM 4183 C CA . MET A 1 513 ? 24.263 -4.052 -15.567 1.00 93.62 513 MET A CA 1
ATOM 4184 C C . MET A 1 513 ? 25.428 -3.847 -16.541 1.00 93.62 513 MET A C 1
ATOM 4186 O O . MET A 1 513 ? 26.343 -3.086 -16.236 1.00 93.62 513 MET A O 1
ATOM 4190 N N . ASP A 1 514 ? 25.368 -4.443 -17.733 1.00 93.56 514 ASP A N 1
ATOM 4191 C CA . ASP A 1 514 ? 26.436 -4.295 -18.733 1.00 93.56 514 ASP A CA 1
ATOM 4192 C C . ASP A 1 514 ? 26.585 -2.833 -19.178 1.00 93.56 514 ASP A C 1
ATOM 4194 O O . ASP A 1 514 ? 27.704 -2.336 -19.291 1.00 93.56 514 ASP A O 1
ATOM 4198 N N . ASP A 1 515 ? 25.468 -2.119 -19.360 1.00 91.88 515 ASP A N 1
ATOM 4199 C CA . ASP A 1 515 ? 25.481 -0.696 -19.720 1.00 91.88 515 ASP A CA 1
ATOM 4200 C C . ASP A 1 515 ? 26.121 0.144 -18.605 1.00 91.88 515 ASP A C 1
ATOM 4202 O O . ASP A 1 515 ? 26.945 1.020 -18.870 1.00 91.88 515 ASP A O 1
ATOM 4206 N N . TYR A 1 516 ? 25.777 -0.145 -17.345 1.00 90.62 516 TYR A N 1
ATOM 4207 C CA . TYR A 1 516 ? 26.351 0.531 -16.183 1.00 90.62 516 TYR A CA 1
ATOM 4208 C C . TYR A 1 516 ? 27.867 0.316 -16.076 1.00 90.62 516 TYR A C 1
ATOM 4210 O O . TYR A 1 516 ? 28.613 1.282 -15.905 1.00 90.62 516 TYR A O 1
ATOM 4218 N N . LEU A 1 517 ? 28.332 -0.930 -16.206 1.00 91.81 517 LEU A N 1
ATOM 4219 C CA . LEU A 1 517 ? 29.759 -1.258 -16.162 1.00 91.81 517 LEU A CA 1
ATOM 4220 C C . LEU A 1 517 ? 30.514 -0.639 -17.342 1.00 91.81 517 LEU A C 1
ATOM 4222 O O . LEU A 1 517 ? 31.587 -0.067 -17.145 1.00 91.81 517 LEU A O 1
ATOM 4226 N N . GLY A 1 518 ? 29.914 -0.647 -18.536 1.00 91.38 518 GLY A N 1
ATOM 4227 C CA . GLY A 1 518 ? 30.457 0.014 -19.719 1.00 91.38 518 GLY A CA 1
ATOM 4228 C C . GLY A 1 518 ? 30.673 1.515 -19.512 1.00 91.38 518 GLY A C 1
ATOM 4229 O O . GLY A 1 518 ? 31.739 2.028 -19.852 1.00 91.38 518 GLY A O 1
ATOM 4230 N N . ILE A 1 519 ? 29.722 2.212 -18.874 1.00 87.88 519 ILE A N 1
ATOM 4231 C CA . ILE A 1 519 ? 29.876 3.631 -18.499 1.00 87.88 519 ILE A CA 1
ATOM 4232 C C . ILE A 1 519 ? 31.047 3.823 -17.525 1.00 87.88 519 ILE A C 1
ATOM 4234 O O . ILE A 1 519 ? 31.813 4.775 -17.648 1.00 87.88 519 ILE A O 1
ATOM 4238 N N . LEU A 1 520 ? 31.233 2.904 -16.576 1.00 86.12 520 LEU A N 1
ATOM 4239 C CA . LEU A 1 520 ? 32.373 2.933 -15.655 1.00 86.12 520 LEU A CA 1
ATOM 4240 C C . LEU A 1 520 ? 33.697 2.478 -16.288 1.00 86.12 520 LEU A C 1
ATOM 4242 O O . LEU A 1 520 ? 34.722 2.505 -15.605 1.00 86.12 520 LEU A O 1
ATOM 4246 N N . LYS A 1 521 ? 33.697 2.082 -17.569 1.00 88.94 521 LYS A N 1
ATOM 4247 C CA . LYS A 1 521 ? 34.847 1.491 -18.274 1.00 88.94 521 LYS A CA 1
ATOM 4248 C C . LYS A 1 521 ? 35.364 0.225 -17.577 1.00 88.94 521 LYS A C 1
ATOM 4250 O O . LYS A 1 521 ? 36.560 -0.060 -17.595 1.00 88.94 521 LYS A O 1
ATOM 4255 N N . ILE A 1 522 ? 34.450 -0.518 -16.958 1.00 89.88 522 ILE A N 1
ATOM 4256 C CA . ILE A 1 522 ? 34.688 -1.831 -16.364 1.00 89.88 522 ILE A CA 1
ATOM 4257 C C . ILE A 1 522 ? 34.225 -2.879 -17.376 1.00 89.88 522 ILE A C 1
ATOM 4259 O O . ILE A 1 522 ? 33.122 -2.780 -17.910 1.00 89.88 522 ILE A O 1
ATOM 4263 N N . ASP A 1 523 ? 35.070 -3.873 -17.644 1.00 88.31 523 ASP A N 1
ATOM 4264 C CA . ASP A 1 523 ? 34.734 -4.975 -18.544 1.00 88.31 523 ASP A CA 1
ATOM 4265 C C . ASP A 1 523 ? 33.600 -5.832 -17.938 1.00 88.31 523 ASP A C 1
ATOM 4267 O O . ASP A 1 523 ? 33.773 -6.359 -16.834 1.00 88.31 523 ASP A O 1
ATOM 4271 N N . PRO A 1 524 ? 32.436 -5.971 -18.605 1.00 88.38 524 PRO A N 1
ATOM 4272 C CA . PRO A 1 524 ? 31.327 -6.772 -18.092 1.00 88.38 524 PRO A CA 1
ATOM 4273 C C . PRO A 1 524 ? 31.527 -8.288 -18.272 1.00 88.38 524 PRO A C 1
ATOM 4275 O O . PRO A 1 524 ? 30.620 -9.048 -17.927 1.00 88.38 524 PRO A O 1
ATOM 4278 N N . GLN A 1 525 ? 32.657 -8.745 -18.826 1.00 89.12 525 GLN A N 1
ATOM 4279 C CA . GLN A 1 525 ? 32.929 -10.168 -19.042 1.00 89.12 525 GLN A CA 1
ATOM 4280 C C . GLN A 1 525 ? 33.042 -10.957 -17.726 1.00 89.12 525 GLN A C 1
ATOM 4282 O O . GLN A 1 525 ? 33.805 -10.634 -16.814 1.00 89.12 525 GLN A O 1
ATOM 4287 N N . LEU A 1 526 ? 32.286 -12.046 -17.670 1.00 86.12 526 LEU A N 1
ATOM 4288 C CA . LEU A 1 526 ? 32.439 -13.173 -16.758 1.00 86.12 526 LEU A CA 1
ATOM 4289 C C . LEU A 1 526 ? 33.203 -14.292 -17.484 1.00 86.12 526 LEU A C 1
ATOM 4291 O O . LEU A 1 526 ? 33.456 -14.206 -18.681 1.00 86.12 526 LEU A O 1
ATOM 4295 N N . GLU A 1 527 ? 33.553 -15.371 -16.778 1.00 86.25 527 GLU A N 1
ATOM 4296 C CA . GLU A 1 527 ? 34.387 -16.459 -17.325 1.00 86.25 527 GLU A CA 1
ATOM 4297 C C . GLU A 1 527 ? 33.896 -16.985 -18.691 1.00 86.25 527 GLU A C 1
ATOM 4299 O O . GLU A 1 527 ? 34.706 -17.295 -19.568 1.00 86.25 527 GLU A O 1
ATOM 4304 N N . HIS A 1 528 ? 32.572 -17.040 -18.892 1.00 86.06 528 HIS A N 1
ATOM 4305 C CA . HIS A 1 528 ? 31.938 -17.585 -20.098 1.00 86.06 528 HIS A CA 1
ATOM 4306 C C . HIS A 1 528 ? 30.703 -16.797 -20.597 1.00 86.06 528 HIS A C 1
ATOM 4308 O O . HIS A 1 528 ? 29.899 -17.359 -21.336 1.00 86.06 528 HIS A O 1
ATOM 4314 N N . SER A 1 529 ? 30.488 -15.549 -20.160 1.00 91.81 529 SER A N 1
ATOM 4315 C CA . SER A 1 529 ? 29.301 -14.733 -20.517 1.00 91.81 529 SER A CA 1
ATOM 4316 C C . SER A 1 529 ? 29.488 -13.267 -20.098 1.00 91.81 529 SER A C 1
ATOM 4318 O O . SER A 1 529 ? 30.561 -12.904 -19.630 1.00 91.81 529 SER A O 1
ATOM 4320 N N . THR A 1 530 ? 28.455 -12.430 -20.196 1.00 93.06 530 THR A N 1
ATOM 4321 C CA . THR A 1 530 ? 28.374 -11.142 -19.476 1.00 93.06 530 THR A CA 1
ATOM 4322 C C . THR A 1 530 ? 27.373 -11.199 -18.316 1.00 93.06 530 THR A C 1
ATOM 4324 O O . THR A 1 530 ? 26.619 -12.165 -18.193 1.00 93.06 530 THR A O 1
ATOM 4327 N N . TYR A 1 531 ? 27.306 -10.158 -17.475 1.00 93.06 531 TYR A N 1
ATOM 4328 C CA . TYR A 1 531 ? 26.291 -10.080 -16.411 1.00 93.06 531 TYR A CA 1
ATOM 4329 C C . TYR A 1 531 ? 24.866 -10.156 -16.964 1.00 93.06 531 TYR A C 1
ATOM 4331 O O . TYR A 1 531 ? 24.040 -10.899 -16.440 1.00 93.06 531 TYR A O 1
ATOM 4339 N N . SER A 1 532 ? 24.573 -9.426 -18.042 1.00 89.25 532 SER A N 1
ATOM 4340 C CA . SER A 1 532 ? 23.237 -9.423 -18.651 1.00 89.25 532 SER A CA 1
ATOM 4341 C C . SER A 1 532 ? 22.876 -10.788 -19.253 1.00 89.25 532 SER A C 1
ATOM 4343 O O . SER A 1 532 ? 21.724 -11.221 -19.194 1.00 89.25 532 SER A O 1
ATOM 4345 N N . GLU A 1 533 ? 23.853 -11.518 -19.793 1.00 92.25 533 GLU A N 1
ATOM 4346 C CA . GLU A 1 533 ? 23.630 -12.882 -20.274 1.00 92.25 533 GLU A CA 1
ATOM 4347 C C . GLU A 1 533 ? 23.413 -13.884 -19.135 1.00 92.25 533 GLU A C 1
ATOM 4349 O O . GLU A 1 533 ? 22.470 -14.676 -19.214 1.00 92.25 533 GLU A O 1
ATOM 4354 N N . ALA A 1 534 ? 24.237 -13.833 -18.083 1.00 94.62 534 ALA A N 1
ATOM 4355 C CA . ALA A 1 534 ? 24.164 -14.730 -16.929 1.00 94.62 534 ALA A CA 1
ATOM 4356 C C . ALA A 1 534 ? 22.887 -14.523 -16.100 1.00 94.62 534 ALA A C 1
ATOM 4358 O O . ALA A 1 534 ? 22.232 -15.486 -15.697 1.00 94.62 534 ALA A O 1
ATOM 4359 N N . ASP A 1 535 ? 22.495 -13.264 -15.892 1.00 96.56 535 ASP A N 1
ATOM 4360 C CA . ASP A 1 535 ? 21.350 -12.911 -15.055 1.00 96.56 535 ASP A CA 1
ATOM 4361 C C . ASP A 1 535 ? 20.018 -12.868 -15.811 1.00 96.56 535 ASP A C 1
ATOM 4363 O O . ASP A 1 535 ? 18.973 -12.722 -15.174 1.00 96.56 535 ASP A O 1
ATOM 4367 N N . GLY A 1 536 ? 20.021 -12.967 -17.142 1.00 97.00 536 GLY A N 1
ATOM 4368 C CA . GLY A 1 536 ? 18.824 -12.939 -17.986 1.00 97.00 536 GLY A CA 1
ATOM 4369 C C . GLY A 1 536 ? 18.532 -14.284 -18.647 1.00 97.00 536 GLY A C 1
ATOM 4370 O O . GLY A 1 536 ? 19.445 -15.019 -19.011 1.00 97.00 536 GLY A O 1
ATOM 4371 N N . LEU A 1 537 ? 17.258 -14.594 -18.880 1.00 97.69 537 LEU A N 1
ATOM 4372 C CA . LEU A 1 537 ? 16.831 -15.778 -19.630 1.00 97.69 537 LEU A CA 1
ATOM 4373 C C . LEU A 1 537 ? 16.486 -15.420 -21.073 1.00 97.69 537 LEU A C 1
ATOM 4375 O O . LEU A 1 537 ? 15.676 -14.528 -21.297 1.00 97.69 537 LEU A O 1
ATOM 4379 N N . ASP A 1 538 ? 17.040 -16.144 -22.041 1.00 97.00 538 ASP A N 1
ATOM 4380 C CA . ASP A 1 538 ? 16.671 -16.009 -23.455 1.00 97.00 538 ASP A CA 1
ATOM 4381 C C . ASP A 1 538 ? 15.184 -16.343 -23.669 1.00 97.00 538 ASP A C 1
ATOM 4383 O O . ASP A 1 538 ? 14.742 -17.453 -23.359 1.00 97.00 538 ASP A O 1
ATOM 4387 N N . ILE A 1 539 ? 14.411 -15.390 -24.200 1.00 96.94 539 ILE A N 1
ATOM 4388 C CA . ILE A 1 539 ? 12.967 -15.566 -24.433 1.00 96.94 539 ILE A CA 1
ATOM 4389 C C . ILE A 1 539 ? 12.666 -16.524 -25.594 1.00 96.94 539 ILE A C 1
ATOM 4391 O O . ILE A 1 539 ? 11.536 -16.980 -25.737 1.00 96.94 539 ILE A O 1
ATOM 4395 N N . THR A 1 540 ? 13.664 -16.844 -26.421 1.00 95.81 540 THR A N 1
ATOM 4396 C CA . THR A 1 540 ? 13.533 -17.789 -27.539 1.00 95.81 540 THR A CA 1
ATOM 4397 C C . THR A 1 540 ? 13.784 -19.241 -27.127 1.00 95.81 540 THR A C 1
ATOM 4399 O O . THR A 1 540 ? 13.575 -20.156 -27.926 1.00 95.81 540 THR A O 1
ATOM 4402 N N . ALA A 1 541 ? 14.207 -19.479 -25.880 1.00 95.50 541 ALA A N 1
ATOM 4403 C CA . ALA A 1 541 ? 14.477 -20.820 -25.381 1.00 95.50 541 ALA A CA 1
ATOM 4404 C C . ALA A 1 541 ? 13.197 -21.690 -25.397 1.00 95.50 541 ALA A C 1
ATOM 4406 O O . ALA A 1 541 ? 12.178 -21.291 -24.828 1.00 95.50 541 ALA A O 1
ATOM 4407 N N . PRO A 1 542 ? 13.225 -22.904 -25.986 1.00 94.06 542 PRO A N 1
ATOM 4408 C CA . PRO A 1 542 ? 12.033 -23.755 -26.096 1.00 94.06 542 PRO A CA 1
ATOM 4409 C C . PRO A 1 542 ? 11.495 -24.221 -24.732 1.00 94.06 542 PRO A C 1
ATOM 4411 O O . PRO A 1 542 ? 10.310 -24.507 -24.590 1.00 94.06 542 PRO A O 1
ATOM 4414 N N . ASP A 1 543 ? 12.358 -24.263 -23.720 1.00 95.81 543 ASP A N 1
ATOM 4415 C CA . ASP A 1 543 ? 12.082 -24.617 -22.327 1.00 95.81 543 ASP A CA 1
ATOM 4416 C C . ASP A 1 543 ? 11.949 -23.379 -21.414 1.00 95.81 543 ASP A C 1
ATOM 4418 O O . ASP A 1 543 ? 12.120 -23.473 -20.196 1.00 95.81 543 ASP A O 1
ATOM 4422 N N . PHE A 1 544 ? 11.631 -22.203 -21.981 1.00 97.44 544 PHE A N 1
ATOM 4423 C CA . PHE A 1 544 ? 11.592 -20.931 -21.249 1.00 97.44 544 PHE A CA 1
ATOM 4424 C C . PHE A 1 544 ? 10.787 -21.004 -19.946 1.00 97.44 544 PHE A C 1
ATOM 4426 O O . PHE A 1 544 ? 11.270 -20.544 -18.916 1.00 97.44 544 PHE A O 1
ATOM 4433 N N . LYS A 1 545 ? 9.575 -21.580 -19.957 1.00 96.62 545 LYS A N 1
ATOM 4434 C CA . LYS A 1 545 ? 8.698 -21.607 -18.770 1.00 96.62 545 LYS A CA 1
ATOM 4435 C C . LYS A 1 545 ? 9.328 -22.353 -17.593 1.00 96.62 545 LYS A C 1
ATOM 4437 O O . LYS A 1 545 ? 9.269 -21.870 -16.465 1.00 96.62 545 LYS A O 1
ATOM 4442 N N . GLU A 1 546 ? 9.942 -23.505 -17.853 1.00 96.62 546 GLU A N 1
ATOM 4443 C CA . GLU A 1 546 ? 10.614 -24.306 -16.827 1.00 96.62 546 GLU A CA 1
ATOM 4444 C C . GLU A 1 546 ? 11.808 -23.541 -16.248 1.00 96.62 546 GLU A C 1
ATOM 4446 O O . GLU A 1 546 ? 11.913 -23.360 -15.031 1.00 96.62 546 GLU A O 1
ATOM 4451 N N . LYS A 1 547 ? 12.652 -22.987 -17.129 1.00 97.25 547 LYS A N 1
ATOM 4452 C CA . LYS A 1 547 ? 13.783 -22.142 -16.732 1.00 97.25 547 LYS A CA 1
ATOM 4453 C C . LYS A 1 547 ? 13.336 -20.923 -15.935 1.00 97.25 547 LYS A C 1
ATOM 4455 O O . LYS A 1 547 ? 13.957 -20.606 -14.926 1.00 97.25 547 LYS A O 1
ATOM 4460 N N . ALA A 1 548 ? 12.262 -20.258 -16.350 1.00 97.25 548 ALA A N 1
ATOM 4461 C CA . ALA A 1 548 ? 11.729 -19.072 -15.695 1.00 97.25 548 ALA A CA 1
ATOM 4462 C C . ALA A 1 548 ? 11.161 -19.379 -14.306 1.00 97.25 548 ALA A C 1
ATOM 4464 O O . ALA A 1 548 ? 11.418 -18.607 -13.387 1.00 97.25 548 ALA A O 1
ATOM 4465 N N . LEU A 1 549 ? 10.468 -20.506 -14.108 1.00 95.69 549 LEU A N 1
ATOM 4466 C CA . LEU A 1 549 ? 10.012 -20.935 -12.778 1.00 95.69 549 LEU A CA 1
ATOM 4467 C C . LEU A 1 549 ? 11.188 -21.221 -11.845 1.00 95.69 549 LEU A C 1
ATOM 4469 O O . LEU A 1 549 ? 11.234 -20.682 -10.736 1.00 95.69 549 LEU A O 1
ATOM 4473 N N . HIS A 1 550 ? 12.164 -22.011 -12.307 1.00 95.06 550 HIS A N 1
ATOM 4474 C CA . HIS A 1 550 ? 13.366 -22.292 -11.525 1.00 95.06 550 HIS A CA 1
ATOM 4475 C C . HIS A 1 550 ? 14.099 -20.996 -11.180 1.00 95.06 550 HIS A C 1
ATOM 4477 O O . HIS A 1 550 ? 14.428 -20.749 -10.022 1.00 95.06 550 HIS A O 1
ATOM 4483 N N . TYR A 1 551 ? 14.307 -20.142 -12.182 1.00 95.75 551 TYR A N 1
ATOM 4484 C CA . TYR A 1 551 ? 14.938 -18.846 -12.028 1.00 95.75 551 TYR A CA 1
ATOM 4485 C C . TYR A 1 551 ? 14.194 -18.013 -10.989 1.00 95.75 551 TYR A C 1
ATOM 4487 O O . TYR A 1 551 ? 14.787 -17.710 -9.961 1.00 95.75 551 TYR A O 1
ATOM 4495 N N . LEU A 1 552 ? 12.909 -17.700 -11.177 1.00 94.12 552 LEU A N 1
ATOM 4496 C CA . LEU A 1 552 ? 12.114 -16.841 -10.290 1.00 94.12 552 LEU A CA 1
ATOM 4497 C C . LEU A 1 552 ? 12.049 -17.341 -8.836 1.00 94.12 552 LEU A C 1
ATOM 4499 O O . LEU A 1 552 ? 12.110 -16.520 -7.919 1.00 94.12 552 LEU A O 1
ATOM 4503 N N . ASN A 1 553 ? 11.993 -18.659 -8.613 1.00 91.25 553 ASN A N 1
ATOM 4504 C CA . ASN A 1 553 ? 11.996 -19.258 -7.272 1.00 91.25 553 ASN A CA 1
ATOM 4505 C C . ASN A 1 553 ? 13.402 -19.443 -6.667 1.00 91.25 553 ASN A C 1
ATOM 4507 O O . ASN A 1 553 ? 13.526 -19.731 -5.474 1.00 91.25 553 ASN A O 1
ATOM 4511 N N . ASN A 1 554 ? 14.472 -19.256 -7.446 1.00 91.12 554 ASN A N 1
ATOM 4512 C CA . ASN A 1 554 ? 15.838 -19.392 -6.952 1.00 91.12 554 ASN A CA 1
ATOM 4513 C C . ASN A 1 554 ? 16.167 -18.302 -5.915 1.00 91.12 554 ASN A C 1
ATOM 4515 O O . ASN A 1 554 ? 16.039 -17.099 -6.173 1.00 91.12 554 ASN A O 1
ATOM 4519 N N . LYS A 1 555 ? 16.625 -18.747 -4.741 1.00 89.31 555 LYS A N 1
ATOM 4520 C CA . LYS A 1 555 ? 16.994 -17.905 -3.594 1.00 89.31 555 LYS A CA 1
ATOM 4521 C C . LYS A 1 555 ? 18.435 -17.391 -3.649 1.00 89.31 555 LYS A C 1
ATOM 4523 O O . LYS A 1 555 ? 18.821 -16.598 -2.797 1.00 89.31 555 LYS A O 1
ATOM 4528 N N . LYS A 1 556 ? 19.228 -17.833 -4.627 1.00 93.38 556 LYS A N 1
ATOM 4529 C CA . LYS A 1 556 ? 20.586 -17.334 -4.831 1.00 93.38 556 LYS A CA 1
ATOM 4530 C C . LYS A 1 556 ? 20.558 -15.924 -5.441 1.00 93.38 556 LYS A C 1
ATOM 4532 O O . LYS A 1 556 ? 19.726 -15.676 -6.322 1.00 93.38 556 LYS A O 1
ATOM 4537 N N . PRO A 1 557 ? 21.464 -15.032 -5.007 1.00 95.31 557 PRO A N 1
ATOM 4538 C CA . PRO A 1 557 ? 21.675 -13.741 -5.634 1.00 95.31 557 PRO A CA 1
ATOM 4539 C C . PRO A 1 557 ? 22.058 -13.878 -7.103 1.00 95.31 557 PRO A C 1
ATOM 4541 O O . PRO A 1 557 ? 22.639 -14.882 -7.513 1.00 95.31 557 PRO A O 1
ATOM 4544 N N . LEU A 1 558 ? 21.731 -12.842 -7.868 1.00 95.88 558 LEU A N 1
ATOM 4545 C CA . LEU A 1 558 ? 22.209 -12.647 -9.234 1.00 95.88 558 LEU A CA 1
ATOM 4546 C C . LEU A 1 558 ? 23.681 -12.216 -9.218 1.00 95.88 558 LEU A C 1
ATOM 4548 O O . LEU A 1 558 ? 24.130 -11.620 -8.235 1.00 95.88 558 LEU A O 1
ATOM 4552 N N . ASP A 1 559 ? 24.415 -12.428 -10.306 1.00 95.31 559 ASP A N 1
ATOM 4553 C CA . ASP A 1 559 ? 25.803 -11.962 -10.432 1.00 95.31 559 ASP A CA 1
ATOM 4554 C C . ASP A 1 559 ? 25.878 -10.431 -10.297 1.00 95.31 559 ASP A C 1
ATOM 4556 O O . ASP A 1 559 ? 26.726 -9.880 -9.585 1.00 95.31 559 ASP A O 1
ATOM 4560 N N . SER A 1 560 ? 24.896 -9.732 -10.871 1.00 95.31 560 SER A N 1
ATOM 4561 C CA . SER A 1 560 ? 24.712 -8.282 -10.760 1.00 95.31 560 SER A CA 1
ATOM 4562 C C . SER A 1 560 ? 24.481 -7.800 -9.324 1.00 95.31 560 SER A C 1
ATOM 4564 O O . SER A 1 560 ? 24.680 -6.618 -9.033 1.00 95.31 560 SER A O 1
ATOM 4566 N N . CYS A 1 561 ? 24.067 -8.670 -8.391 1.00 95.31 561 CYS A N 1
ATOM 4567 C CA . CYS A 1 561 ? 23.849 -8.265 -6.999 1.00 95.31 561 CYS A CA 1
ATOM 4568 C C . CYS A 1 561 ? 25.138 -7.787 -6.321 1.00 95.31 561 CYS A C 1
ATOM 4570 O O . CYS A 1 561 ? 25.059 -6.976 -5.404 1.00 95.31 561 CYS A O 1
ATOM 4572 N N . ARG A 1 562 ? 26.319 -8.193 -6.802 1.00 94.88 562 ARG A N 1
ATOM 4573 C CA . ARG A 1 562 ? 27.604 -7.723 -6.257 1.00 94.88 562 ARG A CA 1
ATOM 4574 C C . ARG A 1 562 ? 27.858 -6.235 -6.487 1.00 94.88 562 ARG A C 1
ATOM 4576 O O . ARG A 1 562 ? 28.593 -5.633 -5.720 1.00 94.88 562 ARG A O 1
ATOM 4583 N N . TYR A 1 563 ? 27.240 -5.637 -7.504 1.00 94.31 563 TYR A N 1
ATOM 4584 C CA . TYR A 1 563 ? 27.340 -4.201 -7.795 1.00 94.31 563 TYR A CA 1
ATOM 4585 C C . TYR A 1 563 ? 26.129 -3.411 -7.301 1.00 94.31 563 TYR A C 1
ATOM 4587 O O . TYR A 1 563 ? 25.963 -2.234 -7.627 1.00 94.31 563 TYR A O 1
ATOM 4595 N N . CYS A 1 564 ? 25.242 -4.046 -6.537 1.00 93.56 564 CYS A N 1
ATOM 4596 C CA . CYS A 1 564 ? 23.921 -3.520 -6.277 1.00 93.56 564 CYS A CA 1
ATOM 4597 C C . CYS A 1 564 ? 23.589 -3.540 -4.790 1.00 93.56 564 CYS A C 1
ATOM 4599 O O . CYS A 1 564 ? 23.594 -4.585 -4.158 1.00 93.56 564 CYS A O 1
ATOM 4601 N N . LEU A 1 565 ? 23.176 -2.396 -4.254 1.00 91.06 565 LEU A N 1
ATOM 4602 C CA . LEU A 1 565 ? 22.735 -2.253 -2.865 1.00 91.06 565 LEU A CA 1
ATOM 4603 C C . LEU A 1 565 ? 21.259 -2.603 -2.653 1.00 91.06 565 LEU A C 1
ATOM 4605 O O . LEU A 1 565 ? 20.715 -2.361 -1.578 1.00 91.06 565 LEU A O 1
ATOM 4609 N N . GLY A 1 566 ? 20.569 -3.130 -3.673 1.00 88.00 566 GLY A N 1
ATOM 4610 C CA . GLY A 1 566 ? 19.144 -3.440 -3.564 1.00 88.00 566 GLY A CA 1
ATOM 4611 C C . GLY A 1 566 ? 18.357 -2.222 -3.061 1.00 88.00 566 GLY A C 1
ATOM 4612 O O . GLY A 1 566 ? 18.432 -1.119 -3.610 1.00 88.00 566 GLY A O 1
ATOM 4613 N N . VAL A 1 567 ? 17.616 -2.403 -1.982 1.00 82.56 567 VAL A N 1
ATOM 4614 C CA . VAL A 1 567 ? 16.902 -1.306 -1.308 1.00 82.56 567 VAL A CA 1
ATOM 4615 C C . VAL A 1 567 ? 17.573 -0.916 0.010 1.00 82.56 567 VAL A C 1
ATOM 4617 O O . VAL A 1 567 ? 17.045 -0.085 0.740 1.00 82.56 567 VAL A O 1
ATOM 4620 N N . SER A 1 568 ? 18.744 -1.493 0.276 1.00 84.31 568 SER A N 1
ATOM 4621 C CA . SER A 1 568 ? 19.530 -1.375 1.504 1.00 84.31 568 SER A CA 1
ATOM 4622 C C . SER A 1 568 ? 20.569 -0.251 1.444 1.00 84.31 568 SER A C 1
ATOM 4624 O O . SER A 1 568 ? 21.296 -0.042 2.409 1.00 84.31 568 SER A O 1
ATOM 4626 N N . GLY A 1 569 ? 20.662 0.469 0.323 1.00 86.56 569 GLY A N 1
ATOM 4627 C CA . GLY A 1 569 ? 21.579 1.595 0.185 1.00 86.56 569 GLY A CA 1
ATOM 4628 C C . GLY A 1 569 ? 21.225 2.780 1.084 1.00 86.56 569 GLY A C 1
ATOM 4629 O O . GLY A 1 569 ? 20.073 2.988 1.480 1.00 86.56 569 GLY A O 1
ATOM 4630 N N . SER A 1 570 ? 22.238 3.591 1.380 1.00 86.44 570 SER A N 1
ATOM 4631 C CA . SER A 1 570 ? 22.085 4.821 2.160 1.00 86.44 570 SER A CA 1
ATOM 4632 C C . SER A 1 570 ? 21.158 5.814 1.457 1.00 86.44 570 SER A C 1
ATOM 4634 O O . SER A 1 570 ? 21.180 5.936 0.231 1.00 86.44 570 SER A O 1
ATOM 4636 N N . LEU A 1 571 ? 20.359 6.558 2.229 1.00 86.75 571 LEU A N 1
ATOM 4637 C CA . LEU A 1 571 ? 19.539 7.637 1.676 1.00 86.75 571 LEU A CA 1
ATOM 4638 C C . LEU A 1 571 ? 20.416 8.845 1.335 1.00 86.75 571 LEU A C 1
ATOM 4640 O O . LEU A 1 571 ? 21.198 9.309 2.163 1.00 86.75 571 LEU A O 1
ATOM 4644 N N . ARG A 1 572 ? 20.254 9.371 0.122 1.00 89.06 572 ARG A N 1
ATOM 4645 C CA . ARG A 1 572 ? 20.920 10.574 -0.382 1.00 89.06 572 ARG A CA 1
ATOM 4646 C C . ARG A 1 572 ? 19.902 11.546 -0.937 1.00 89.06 572 ARG A C 1
ATOM 4648 O O . ARG A 1 572 ? 18.916 11.129 -1.535 1.00 89.06 572 ARG A O 1
ATOM 4655 N N . ASP A 1 573 ? 20.168 12.838 -0.814 1.00 92.31 573 ASP A N 1
ATOM 4656 C CA . ASP A 1 573 ? 19.275 13.858 -1.356 1.00 92.31 573 ASP A CA 1
ATOM 4657 C C . ASP A 1 573 ? 19.066 13.699 -2.866 1.00 92.31 573 ASP A C 1
ATOM 4659 O O . ASP A 1 573 ? 20.004 13.462 -3.635 1.00 92.31 573 ASP A O 1
ATOM 4663 N N . ASN A 1 574 ? 17.810 13.852 -3.286 1.00 93.69 574 ASN A N 1
ATOM 4664 C CA . ASN A 1 574 ? 17.419 13.882 -4.684 1.00 93.69 574 ASN A CA 1
ATOM 4665 C C . ASN A 1 574 ? 18.020 15.129 -5.353 1.00 93.69 574 ASN A C 1
ATOM 4667 O O . ASN A 1 574 ? 17.581 16.250 -5.096 1.00 93.69 574 ASN A O 1
ATOM 4671 N N . VAL A 1 575 ? 19.009 14.925 -6.227 1.00 95.00 575 VAL A N 1
ATOM 4672 C CA . VAL A 1 575 ? 19.709 15.989 -6.962 1.00 95.00 575 VAL A CA 1
ATOM 4673 C C . VAL A 1 575 ? 19.788 15.684 -8.459 1.00 95.00 575 VAL A C 1
ATOM 4675 O O . VAL A 1 575 ? 19.803 14.522 -8.878 1.00 95.00 575 VAL A O 1
ATOM 4678 N N . GLN A 1 576 ? 19.844 16.744 -9.267 1.00 96.00 576 GLN A N 1
ATOM 4679 C CA . GLN A 1 576 ? 20.047 16.671 -10.715 1.00 96.00 576 GLN A CA 1
ATOM 4680 C C . GLN A 1 576 ? 21.530 16.869 -11.034 1.00 96.00 576 GLN A C 1
ATOM 4682 O O . GLN A 1 576 ? 22.119 17.853 -10.595 1.00 96.00 576 GLN A O 1
ATOM 4687 N N . LEU A 1 577 ? 22.102 15.989 -11.851 1.00 95.12 577 LEU A N 1
ATOM 4688 C CA . LEU A 1 577 ? 23.424 16.170 -12.437 1.00 95.12 577 LEU A CA 1
ATOM 4689 C C . LEU A 1 577 ? 23.419 17.333 -13.438 1.00 95.12 577 LEU A C 1
ATOM 4691 O O . LEU A 1 577 ? 22.443 17.588 -14.163 1.00 95.12 577 LEU A O 1
ATOM 4695 N N . SER A 1 578 ? 24.543 18.028 -13.520 1.00 95.69 578 SER A N 1
ATOM 4696 C CA . SER A 1 578 ? 24.853 18.956 -14.599 1.00 95.69 578 SER A CA 1
ATOM 4697 C C . SER A 1 578 ? 25.187 18.201 -15.890 1.00 95.69 578 SER A C 1
ATOM 4699 O O . SER A 1 578 ? 25.546 17.025 -15.893 1.00 95.69 578 SER A O 1
ATOM 4701 N N . LYS A 1 579 ? 25.103 18.899 -17.030 1.00 92.56 579 LYS A N 1
ATOM 4702 C CA . LYS A 1 579 ? 25.540 18.335 -18.319 1.00 92.56 579 LYS A CA 1
ATOM 4703 C C . LYS A 1 579 ? 27.036 18.000 -18.325 1.00 92.56 579 LYS A C 1
ATOM 4705 O O . LYS A 1 579 ? 27.436 17.081 -19.027 1.00 92.56 579 LYS A O 1
ATOM 4710 N N . LYS A 1 580 ? 27.840 18.755 -17.567 1.00 94.31 580 LYS A N 1
ATOM 4711 C CA . LYS A 1 580 ? 29.283 18.538 -17.450 1.00 94.31 580 LYS A CA 1
ATOM 4712 C C . LYS A 1 580 ? 29.576 17.239 -16.702 1.00 94.31 580 LYS A C 1
ATOM 4714 O O . LYS A 1 580 ? 30.329 16.437 -17.223 1.00 94.31 580 LYS A O 1
ATOM 4719 N N . GLU A 1 581 ? 28.925 17.010 -15.562 1.00 93.44 581 GLU A N 1
ATOM 4720 C CA . GLU A 1 581 ? 29.084 15.767 -14.790 1.00 93.44 581 GLU A CA 1
ATOM 4721 C C . GLU A 1 581 ? 28.687 14.538 -15.610 1.00 93.44 581 GLU A C 1
ATOM 4723 O O . GLU A 1 581 ? 29.415 13.558 -15.623 1.00 93.44 581 GLU A O 1
ATOM 4728 N N . ILE A 1 582 ? 27.578 14.598 -16.358 1.00 91.38 582 ILE A N 1
ATOM 4729 C CA . ILE A 1 582 ? 27.192 13.490 -17.249 1.00 91.38 582 ILE A CA 1
ATOM 4730 C C . ILE A 1 582 ? 28.260 13.243 -18.310 1.00 91.38 582 ILE A C 1
ATOM 4732 O O . ILE A 1 582 ? 28.640 12.101 -18.538 1.00 91.38 582 ILE A O 1
ATOM 4736 N N . LYS A 1 583 ? 28.761 14.310 -18.942 1.00 88.25 583 LYS A N 1
ATOM 4737 C CA . LYS A 1 583 ? 29.816 14.208 -19.951 1.00 88.25 583 LYS A CA 1
ATOM 4738 C C . LYS A 1 583 ? 31.083 13.575 -19.364 1.00 88.25 583 LYS A C 1
ATOM 4740 O O . LYS A 1 583 ? 31.615 12.659 -19.961 1.00 88.25 583 LYS A O 1
ATOM 4745 N N . GLU A 1 584 ? 31.502 14.003 -18.175 1.00 88.50 584 GLU A N 1
ATOM 4746 C CA . GLU A 1 584 ? 32.656 13.447 -17.451 1.00 88.50 584 GLU A CA 1
ATOM 4747 C C . GLU A 1 584 ? 32.462 11.987 -17.009 1.00 88.50 584 GLU A C 1
ATOM 4749 O O . GLU A 1 584 ? 33.444 11.283 -16.807 1.00 88.50 584 GLU A O 1
ATOM 4754 N N . MET A 1 585 ? 31.218 11.532 -16.826 1.00 85.12 585 MET A N 1
ATOM 4755 C CA . MET A 1 585 ? 30.917 10.138 -16.489 1.00 85.12 585 MET A CA 1
ATOM 4756 C C . MET A 1 585 ? 30.869 9.221 -17.715 1.00 85.12 585 MET A C 1
ATOM 4758 O O . MET A 1 585 ? 31.131 8.034 -17.568 1.00 85.12 585 MET A O 1
ATOM 4762 N N . VAL A 1 586 ? 30.485 9.744 -18.884 1.00 81.31 586 VAL A N 1
ATOM 4763 C CA . VAL A 1 586 ? 30.302 8.958 -20.117 1.00 81.31 586 VAL A CA 1
ATOM 4764 C C . VAL A 1 586 ? 31.551 8.979 -21.013 1.00 81.31 586 VAL A C 1
ATOM 4766 O O . VAL A 1 586 ? 31.795 8.006 -21.724 1.00 81.31 586 VAL A O 1
ATOM 4769 N N . GLU A 1 587 ? 32.333 10.065 -20.999 1.00 77.12 587 GLU A N 1
ATOM 4770 C CA . GLU A 1 587 ? 33.591 10.211 -21.760 1.00 77.12 587 GLU A CA 1
ATOM 4771 C C . GLU A 1 587 ? 34.811 9.662 -21.023 1.00 77.12 587 GLU A C 1
ATOM 4773 O O . GLU A 1 587 ? 35.715 9.124 -21.704 1.00 77.12 587 GLU A O 1
#

pLDDT: mean 92.28, std 8.26, range [52.69, 98.62]

Solvent-accessible surface area (backbone atoms only — not comparable to full-atom values): 31122 Å² total; per-residue (Å²): 110,47,77,40,28,75,89,44,82,68,76,88,81,50,87,48,38,75,69,44,75,44,58,46,98,88,66,45,63,28,36,34,38,29,40,81,47,70,68,63,48,78,51,71,46,89,76,27,43,34,38,40,41,96,64,39,39,37,36,40,37,76,42,78,68,87,77,62,60,26,60,54,34,21,53,52,47,44,44,50,54,57,43,45,66,79,39,78,71,47,43,71,45,37,38,44,35,34,34,38,51,27,78,40,71,32,92,53,84,92,26,80,17,32,45,36,29,36,23,40,12,45,45,54,29,50,42,61,72,45,46,93,43,41,88,77,55,83,44,37,14,34,37,62,34,25,28,95,49,67,37,41,36,42,35,39,38,24,26,60,50,70,71,49,69,33,69,36,93,67,32,53,56,40,64,69,46,58,64,91,78,28,95,39,40,47,81,34,22,53,14,30,36,34,50,59,88,83,38,47,33,40,40,47,11,60,30,41,25,54,49,42,82,44,78,44,70,83,50,63,71,58,21,48,54,42,17,52,48,51,52,46,48,45,32,24,37,79,53,29,44,81,73,81,33,77,57,55,40,55,59,61,33,27,52,34,40,39,36,36,29,47,57,79,86,50,50,66,57,51,56,59,54,52,62,70,61,39,37,93,79,30,43,70,32,68,44,81,25,47,44,80,45,91,74,47,49,49,33,36,31,39,34,29,44,48,67,77,44,79,60,59,94,84,49,75,76,50,50,67,45,99,85,66,22,38,50,38,65,20,34,37,42,59,44,13,42,23,36,99,56,32,47,72,69,43,83,72,47,15,60,78,42,64,90,44,70,60,52,66,67,62,51,47,55,51,46,60,54,30,60,68,43,41,35,25,59,28,35,30,44,25,55,38,26,34,82,71,46,92,56,51,61,57,47,51,50,50,53,58,73,56,58,44,35,90,34,39,32,42,43,35,51,49,78,55,59,88,73,60,50,71,66,51,58,58,71,37,40,30,43,36,26,47,31,28,65,67,60,60,51,54,65,74,52,55,54,49,51,51,52,47,26,69,73,51,67,27,48,78,43,79,42,81,35,56,56,35,50,42,43,71,51,94,68,63,64,81,54,66,67,60,39,42,53,30,46,53,64,22,58,50,58,58,54,26,22,30,68,55,97,68,20,42,22,49,24,56,57,42,70,42,38,42,61,54,30,50,47,71,73,41,80,47,71,51,101,88,47,35,45,41,58,72,54,26,43,57,69,82,45,94,60,37,70,63,52,48,42,55,54,74,56,49,86,69,62,52,77,50,40,33,36,37,32,51,62,70,27,60,77,39,74,43,46,65,53,51,75,63,57,48,48,69,52,68,108